Protein AF-0000000087431558 (afdb_homodimer)

Radius of gyration: 26.8 Å; Cα contacts (8 Å, |Δi|>4): 1174; chains: 2; bounding box: 53×86×67 Å

Sequence (614 aa):
MQLPPPVGFGTYMIDDPNAIKEAVRIGYRHFDCAYRYENEGLIGKAFVEIFNDPSFGVKREDVWITSKLWPTFFESERAEHQIKKTLELLQLDYVDLFLVHWPMSIAYKEETDWHPKDADGKTPLGNVPLQTVWRKMESFVDRKLTRFIGVSNMNVAQLLDLLSYARIKPLDNQFEVQPYFPNATLVKFCIDRGIHVTAFRPIGGPDHRREALNIFDDPVIQQISKESGLEPGQVVLAWHWTKWGSTGMYSLIPKSKTPSRQKANLESVTLRLEKKHFEMMEELGKRHQRLCFDAFTDVPLLACLDLMQLPPPVGFGTYMIDDPNAIKEAVRIGYRHFDCAYRYENEGLIGKAFVEIFNDPSFGVKREDVWITSKLWPTFFESERAEHQIKKTLELLQLDYVDLFLVHWPMSIAYKEETDWHPKDADGKTPLGNVPLQTVWRKMESFVDRKLTRFIGVSNMNVAQLLDLLSYARIKPLDNQFEVQPYFPNATLVKFCIDRGIHVTAFRPIGGPDHRREALNIFDDPVIQQISKESGLEPGQVVLAWHWTKWGSTGMYSLIPKSKTPSRQKANLESVTLRLEKKHFEMMEELGKRHQRLCFDAFTDVPLLACLDL

Structure (mmCIF, N/CA/C/O backbone):
data_AF-0000000087431558-model_v1
#
loop_
_entity.id
_entity.type
_entity.pdbx_description
1 polymer 'Aldose reductase'
#
loop_
_atom_site.group_PDB
_atom_site.id
_atom_site.type_symbol
_atom_site.label_atom_id
_atom_site.label_alt_id
_atom_site.label_comp_id
_atom_site.label_asym_id
_atom_site.label_entity_id
_atom_site.label_seq_id
_atom_site.pdbx_PDB_ins_code
_atom_site.Cartn_x
_atom_site.Cartn_y
_atom_site.Cartn_z
_atom_site.occupancy
_atom_site.B_iso_or_equiv
_atom_site.auth_seq_id
_atom_site.auth_comp_id
_atom_site.auth_asym_id
_atom_site.auth_atom_id
_atom_site.pdbx_PDB_model_num
ATOM 1 N N . MET A 1 1 ? 12.219 -29.609 -4.199 1 79.25 1 MET A N 1
ATOM 2 C CA . MET A 1 1 ? 12.133 -28.312 -4.852 1 79.25 1 MET A CA 1
ATOM 3 C C . MET A 1 1 ? 12.016 -27.188 -3.824 1 79.25 1 MET A C 1
ATOM 5 O O . MET A 1 1 ? 11.281 -27.312 -2.842 1 79.25 1 MET A O 1
ATOM 9 N N . GLN A 1 2 ? 12.836 -26.156 -4.051 1 91 2 GLN A N 1
ATOM 10 C CA . GLN A 1 2 ? 12.852 -25.078 -3.068 1 91 2 GLN A CA 1
ATOM 11 C C . GLN A 1 2 ? 12.109 -23.859 -3.586 1 91 2 GLN A C 1
ATOM 13 O O . GLN A 1 2 ? 11.789 -22.938 -2.818 1 91 2 GLN A O 1
ATOM 18 N N . LEU A 1 3 ? 11.789 -23.828 -4.898 1 96.62 3 LEU A N 1
ATOM 19 C CA . LEU A 1 3 ? 11.039 -22.766 -5.547 1 96.62 3 LEU A CA 1
ATOM 20 C C . LEU A 1 3 ? 10.039 -23.328 -6.551 1 96.62 3 LEU A C 1
ATOM 22 O O . LEU A 1 3 ? 10.227 -24.438 -7.062 1 96.62 3 LEU A O 1
ATOM 26 N N . PRO A 1 4 ? 8.992 -22.625 -6.82 1 98.12 4 PRO A N 1
ATOM 27 C CA . PRO A 1 4 ? 8.086 -23.109 -7.859 1 98.12 4 PRO A CA 1
ATOM 28 C C . PRO A 1 4 ? 8.727 -23.141 -9.242 1 98.12 4 PRO A C 1
ATOM 30 O O . PRO A 1 4 ? 9.484 -22.234 -9.594 1 98.12 4 PRO A O 1
ATOM 33 N N . PRO A 1 5 ? 8.422 -24.203 -9.992 1 98.12 5 PRO A N 1
ATOM 34 C CA . PRO A 1 5 ? 8.867 -24.188 -11.391 1 98.12 5 PRO A CA 1
ATOM 35 C C . PRO A 1 5 ? 8.398 -22.938 -12.148 1 98.12 5 PRO A C 1
ATOM 37 O O . PRO A 1 5 ? 7.367 -22.359 -11.797 1 98.12 5 PRO A O 1
ATOM 40 N N . PRO A 1 6 ? 9.094 -22.531 -13.141 1 98.06 6 PRO A N 1
ATOM 41 C CA . PRO A 1 6 ? 8.883 -21.234 -13.789 1 98.06 6 PRO A CA 1
ATOM 42 C C . PRO A 1 6 ? 7.523 -21.141 -14.477 1 98.06 6 PRO A C 1
ATOM 44 O O . PRO A 1 6 ? 6.957 -20.047 -14.57 1 98.06 6 PRO A O 1
ATOM 47 N N . VAL A 1 7 ? 7.066 -22.25 -15.031 1 98.38 7 VAL A N 1
ATOM 48 C CA . VAL A 1 7 ? 5.754 -22.234 -15.672 1 98.38 7 VAL A CA 1
ATOM 49 C C . VAL A 1 7 ? 4.805 -23.156 -14.906 1 98.38 7 VAL A C 1
ATOM 51 O O . VAL A 1 7 ? 5.066 -24.359 -14.766 1 98.38 7 VAL A O 1
ATOM 54 N N . GLY A 1 8 ? 3.811 -22.547 -14.375 1 98.38 8 GLY A N 1
ATOM 55 C CA . GLY A 1 8 ? 2.787 -23.312 -13.672 1 98.38 8 GLY A CA 1
ATOM 56 C C . GLY A 1 8 ? 1.478 -23.391 -14.438 1 98.38 8 GLY A C 1
ATOM 57 O O . GLY A 1 8 ? 1.264 -22.641 -15.398 1 98.38 8 GLY A O 1
ATOM 58 N N . PHE A 1 9 ? 0.671 -24.344 -14.039 1 98 9 PHE A N 1
ATOM 59 C CA . PHE A 1 9 ? -0.671 -24.531 -14.57 1 98 9 PHE A CA 1
ATOM 60 C C . PHE A 1 9 ? -1.708 -23.859 -13.688 1 98 9 PHE A C 1
ATOM 62 O O . PHE A 1 9 ? -2.01 -24.344 -12.594 1 98 9 PHE A O 1
ATOM 69 N N . GLY A 1 10 ? -2.258 -22.672 -14.133 1 97.12 10 GLY A N 1
ATOM 70 C CA . GLY A 1 10 ? -3.385 -22.078 -13.438 1 97.12 10 GLY A CA 1
ATOM 71 C C . GLY A 1 10 ? -4.652 -22.906 -13.531 1 97.12 10 GLY A C 1
ATOM 72 O O . GLY A 1 10 ? -5.047 -23.328 -14.617 1 97.12 10 GLY A O 1
ATOM 73 N N . THR A 1 11 ? -5.289 -23.094 -12.422 1 97.5 11 THR A N 1
ATOM 74 C CA . THR A 1 11 ? -6.395 -24.047 -12.445 1 97.5 11 THR A CA 1
ATOM 75 C C . THR A 1 11 ? -7.734 -23.328 -12.336 1 97.5 11 THR A C 1
ATOM 77 O O . THR A 1 11 ? -8.789 -23.969 -12.305 1 97.5 11 THR A O 1
ATOM 80 N N . TYR A 1 12 ? -7.75 -22.016 -12.242 1 93.44 12 TYR A N 1
ATOM 81 C CA . TYR A 1 12 ? -8.992 -21.25 -12.133 1 93.44 12 TYR A CA 1
ATOM 82 C C . TYR A 1 12 ? -9.977 -21.656 -13.227 1 93.44 12 TYR A C 1
ATOM 84 O O . TYR A 1 12 ? -9.625 -21.672 -14.414 1 93.44 12 TYR A O 1
ATOM 92 N N . MET A 1 13 ? -11.133 -22.141 -12.938 1 91.5 13 MET A N 1
ATOM 93 C CA . MET A 1 13 ? -12.273 -22.469 -13.789 1 91.5 13 MET A CA 1
ATOM 94 C C . MET A 1 13 ? -12.039 -23.766 -14.539 1 91.5 13 MET A C 1
ATOM 96 O O . MET A 1 13 ? -12.758 -24.078 -15.492 1 91.5 13 MET A O 1
ATOM 100 N N . ILE A 1 14 ? -11.023 -24.484 -14.188 1 94.75 14 ILE A N 1
ATOM 101 C CA . ILE A 1 14 ? -10.859 -25.828 -14.758 1 94.75 14 ILE A CA 1
ATOM 102 C C . ILE A 1 14 ? -11.969 -26.75 -14.242 1 94.75 14 ILE A C 1
ATOM 104 O O . ILE A 1 14 ? -12.203 -26.828 -13.031 1 94.75 14 ILE A O 1
ATOM 108 N N . ASP A 1 15 ? -12.617 -27.375 -15.18 1 95.06 15 ASP A N 1
ATOM 109 C CA . ASP A 1 15 ? -13.742 -28.219 -14.797 1 95.06 15 ASP A CA 1
ATOM 110 C C . ASP A 1 15 ? -13.586 -29.625 -15.352 1 95.06 15 ASP A C 1
ATOM 112 O O . ASP A 1 15 ? -14.508 -30.438 -15.25 1 95.06 15 ASP A O 1
ATOM 116 N N . ASP A 1 16 ? -12.477 -29.891 -15.945 1 94.56 16 ASP A N 1
ATOM 117 C CA . ASP A 1 16 ? -12.172 -31.203 -16.5 1 94.56 16 ASP A CA 1
ATOM 118 C C . ASP A 1 16 ? -10.875 -31.766 -15.906 1 94.56 16 ASP A C 1
ATOM 120 O O . ASP A 1 16 ? -9.789 -31.25 -16.188 1 94.56 16 ASP A O 1
ATOM 124 N N . PRO A 1 17 ? -10.992 -32.844 -15.148 1 94 17 PRO A N 1
ATOM 125 C CA . PRO A 1 17 ? -9.789 -33.438 -14.531 1 94 17 PRO A CA 1
ATOM 126 C C . PRO A 1 17 ? -8.766 -33.875 -15.562 1 94 17 PRO A C 1
ATOM 128 O O . PRO A 1 17 ? -7.57 -33.969 -15.258 1 94 17 PRO A O 1
ATOM 131 N N . ASN A 1 18 ? -9.242 -34.156 -16.75 1 95 18 ASN A N 1
ATOM 132 C CA . ASN A 1 18 ? -8.328 -34.594 -17.797 1 95 18 ASN A CA 1
ATOM 133 C C . ASN A 1 18 ? -7.32 -33.5 -18.156 1 95 18 ASN A C 1
ATOM 135 O O . ASN A 1 18 ? -6.203 -33.812 -18.578 1 95 18 ASN A O 1
ATOM 139 N N . ALA A 1 19 ? -7.723 -32.312 -17.969 1 95.69 19 ALA A N 1
ATOM 140 C CA . ALA A 1 19 ? -6.801 -31.203 -18.234 1 95.69 19 ALA A CA 1
ATOM 141 C C . ALA A 1 19 ? -5.578 -31.281 -17.328 1 95.69 19 ALA A C 1
ATOM 143 O O . ALA A 1 19 ? -4.461 -30.969 -17.75 1 95.69 19 ALA A O 1
ATOM 144 N N . ILE A 1 20 ? -5.809 -31.734 -16.094 1 96.94 20 ILE A N 1
ATOM 145 C CA . ILE A 1 20 ? -4.727 -31.891 -15.133 1 96.94 20 ILE A CA 1
ATOM 146 C C . ILE A 1 20 ? -3.834 -33.062 -15.539 1 96.94 20 ILE A C 1
ATOM 148 O O . ILE A 1 20 ? -2.605 -32.938 -15.547 1 96.94 20 ILE A O 1
ATOM 152 N N . LYS A 1 21 ? -4.438 -34.125 -15.922 1 97 21 LYS A N 1
ATOM 153 C CA . LYS A 1 21 ? -3.703 -35.312 -16.328 1 97 21 LYS A CA 1
ATOM 154 C C . LYS A 1 21 ? -2.846 -35.031 -17.562 1 97 21 LYS A C 1
ATOM 156 O O . LYS A 1 21 ? -1.674 -35.406 -17.609 1 97 21 LYS A O 1
ATOM 161 N N . GLU A 1 22 ? -3.469 -34.406 -18.484 1 96.88 22 GLU A N 1
ATOM 162 C CA . GLU A 1 22 ? -2.75 -34.062 -19.703 1 96.88 22 GLU A CA 1
ATOM 163 C C . GLU A 1 22 ? -1.568 -33.125 -19.406 1 96.88 22 GLU A C 1
ATOM 165 O O . GLU A 1 22 ? -0.487 -33.281 -19.969 1 96.88 22 GLU A O 1
ATOM 170 N N . ALA A 1 23 ? -1.77 -32.156 -18.547 1 97.75 23 ALA A N 1
ATOM 171 C CA . ALA A 1 23 ? -0.698 -31.25 -18.172 1 97.75 23 ALA A CA 1
ATOM 172 C C . ALA A 1 23 ? 0.488 -32 -17.578 1 97.75 23 ALA A C 1
ATOM 174 O O . ALA A 1 23 ? 1.639 -31.75 -17.938 1 97.75 23 ALA A O 1
ATOM 175 N N . VAL A 1 24 ? 0.233 -32.969 -16.734 1 97.81 24 VAL A N 1
ATOM 176 C CA . VAL A 1 24 ? 1.294 -33.75 -16.109 1 97.81 24 VAL A CA 1
ATOM 177 C C . VAL A 1 24 ? 2.033 -34.562 -17.172 1 97.81 24 VAL A C 1
ATOM 179 O O . VAL A 1 24 ? 3.266 -34.625 -17.172 1 97.81 24 VAL A O 1
ATOM 182 N N . ARG A 1 25 ? 1.315 -35.125 -18.109 1 97.5 25 ARG A N 1
ATOM 183 C CA . ARG A 1 25 ? 1.922 -35.906 -19.172 1 97.5 25 ARG A CA 1
ATOM 184 C C . ARG A 1 25 ? 2.818 -35.031 -20.047 1 97.5 25 ARG A C 1
ATOM 186 O O . ARG A 1 25 ? 3.871 -35.469 -20.516 1 97.5 25 ARG A O 1
ATOM 193 N N . ILE A 1 26 ? 2.363 -33.875 -20.281 1 97.31 26 ILE A N 1
ATOM 194 C CA . ILE A 1 26 ? 3.096 -32.938 -21.109 1 97.31 26 ILE A CA 1
ATOM 195 C C . ILE A 1 26 ? 4.383 -32.5 -20.406 1 97.31 26 ILE A C 1
ATOM 197 O O . ILE A 1 26 ? 5.379 -32.188 -21.062 1 97.31 26 ILE A O 1
ATOM 201 N N . GLY A 1 27 ? 4.328 -32.469 -19.031 1 97.75 27 GLY A N 1
ATOM 202 C CA . GLY A 1 27 ? 5.566 -32.156 -18.328 1 97.75 27 GLY A CA 1
ATOM 203 C C . GLY A 1 27 ? 5.395 -31.141 -17.203 1 97.75 27 GLY A C 1
ATOM 204 O O . GLY A 1 27 ? 6.352 -30.828 -16.5 1 97.75 27 GLY A O 1
ATOM 205 N N . TYR A 1 28 ? 4.176 -30.641 -17.016 1 98.12 28 TYR A N 1
ATOM 206 C CA . TYR A 1 28 ? 3.936 -29.703 -15.922 1 98.12 28 TYR A CA 1
ATOM 207 C C . TYR A 1 28 ? 4.27 -30.328 -14.57 1 98.12 28 TYR A C 1
ATOM 209 O O . TYR A 1 28 ? 3.979 -31.5 -14.344 1 98.12 28 TYR A O 1
ATOM 217 N N . ARG A 1 29 ? 4.82 -29.531 -13.703 1 98.25 29 ARG A N 1
ATOM 218 C CA . ARG A 1 29 ? 5.121 -29.969 -12.344 1 98.25 29 ARG A CA 1
ATOM 219 C C . ARG A 1 29 ? 4.746 -28.891 -11.336 1 98.25 29 ARG A C 1
ATOM 221 O O . ARG A 1 29 ? 5.121 -28.969 -10.164 1 98.25 29 ARG A O 1
ATOM 228 N N . HIS A 1 30 ? 4.152 -27.828 -11.703 1 98.56 30 HIS A N 1
ATOM 229 C CA . HIS A 1 30 ? 3.695 -26.703 -10.891 1 98.56 30 HIS A CA 1
ATOM 230 C C . HIS A 1 30 ? 2.211 -26.422 -11.117 1 98.56 30 HIS A C 1
ATOM 232 O O . HIS A 1 30 ? 1.804 -26.078 -12.227 1 98.56 30 HIS A O 1
ATOM 238 N N . PHE A 1 31 ? 1.391 -26.625 -10.078 1 98.69 31 PHE A N 1
ATOM 239 C CA . PHE A 1 31 ? -0.049 -26.406 -10.156 1 98.69 31 PHE A CA 1
ATOM 240 C C . PHE A 1 31 ? -0.501 -25.359 -9.148 1 98.69 31 PHE A C 1
ATOM 242 O O . PHE A 1 31 ? -0.222 -25.484 -7.953 1 98.69 31 PHE A O 1
ATOM 249 N N . ASP A 1 32 ? -1.185 -24.359 -9.656 1 98.75 32 ASP A N 1
ATOM 250 C CA . ASP A 1 32 ? -1.695 -23.281 -8.82 1 98.75 32 ASP A CA 1
ATOM 251 C C . ASP A 1 32 ? -3.195 -23.422 -8.578 1 98.75 32 ASP A C 1
ATOM 253 O O . ASP A 1 32 ? -3.998 -23.25 -9.492 1 98.75 32 ASP A O 1
ATOM 257 N N . CYS A 1 33 ? -3.518 -23.75 -7.367 1 98.69 33 CYS A N 1
ATOM 258 C CA . CYS A 1 33 ? -4.902 -23.953 -6.949 1 98.69 33 CYS A CA 1
ATOM 259 C C . CYS A 1 33 ? -5.324 -22.891 -5.945 1 98.69 33 CYS A C 1
ATOM 261 O O . CYS A 1 33 ? -4.562 -21.953 -5.66 1 98.69 33 CYS A O 1
ATOM 263 N N . ALA A 1 34 ? -6.609 -22.906 -5.566 1 98.25 34 ALA A N 1
ATOM 264 C CA . ALA A 1 34 ? -7.164 -22.078 -4.5 1 98.25 34 ALA A CA 1
ATOM 265 C C . ALA A 1 34 ? -8.508 -22.625 -4.02 1 98.25 34 ALA A C 1
ATOM 267 O O . ALA A 1 34 ? -9.297 -23.141 -4.82 1 98.25 34 ALA A O 1
ATOM 268 N N . TYR A 1 35 ? -8.695 -22.469 -2.752 1 97.81 35 TYR A N 1
ATOM 269 C CA . TYR A 1 35 ? -9.977 -22.891 -2.195 1 97.81 35 TYR A CA 1
ATOM 270 C C . TYR A 1 35 ? -11.125 -22.172 -2.889 1 97.81 35 TYR A C 1
ATOM 272 O O . TYR A 1 35 ? -12.133 -22.797 -3.238 1 97.81 35 TYR A O 1
ATOM 280 N N . ARG A 1 36 ? -10.969 -20.953 -3.176 1 96.12 36 ARG A N 1
ATOM 281 C CA . ARG A 1 36 ? -11.969 -20.094 -3.793 1 96.12 36 ARG A CA 1
ATOM 282 C C . ARG A 1 36 ? -12.352 -20.609 -5.18 1 96.12 36 ARG A C 1
ATOM 284 O O . ARG A 1 36 ? -13.453 -20.344 -5.664 1 96.12 36 ARG A O 1
ATOM 291 N N . TYR A 1 37 ? -11.445 -21.312 -5.82 1 95.75 37 TYR A N 1
ATOM 292 C CA . TYR A 1 37 ? -11.695 -21.75 -7.188 1 95.75 37 TYR A CA 1
ATOM 293 C C . TYR A 1 37 ? -12.773 -22.828 -7.227 1 95.75 37 TYR A C 1
ATOM 295 O O . TYR A 1 37 ? -13.344 -23.109 -8.289 1 95.75 37 TYR A O 1
ATOM 303 N N . GLU A 1 38 ? -13 -23.484 -6.102 1 96.88 38 GLU A N 1
ATOM 304 C CA . GLU A 1 38 ? -14.07 -24.469 -5.898 1 96.88 38 GLU A CA 1
ATOM 305 C C . GLU A 1 38 ? -13.859 -25.703 -6.766 1 96.88 38 GLU A C 1
ATOM 307 O O . GLU A 1 38 ? -14.82 -26.375 -7.145 1 96.88 38 GLU A O 1
ATOM 312 N N . ASN A 1 39 ? -12.617 -25.938 -7.168 1 97.94 39 ASN A N 1
ATOM 313 C CA . ASN A 1 39 ? -12.375 -27.125 -7.98 1 97.94 39 ASN A CA 1
ATOM 314 C C . ASN A 1 39 ? -11.25 -27.984 -7.398 1 97.94 39 ASN A C 1
ATOM 316 O O . ASN A 1 39 ? -10.703 -28.859 -8.086 1 97.94 39 ASN A O 1
ATOM 320 N N . GLU A 1 40 ? -10.898 -27.75 -6.156 1 98.44 40 GLU A N 1
ATOM 321 C CA . GLU A 1 40 ? -9.836 -28.531 -5.527 1 98.44 40 GLU A CA 1
ATOM 322 C C . GLU A 1 40 ? -10.227 -30 -5.402 1 98.44 40 GLU A C 1
ATOM 324 O O . GLU A 1 40 ? -9.375 -30.891 -5.492 1 98.44 40 GLU A O 1
ATOM 329 N N . GLY A 1 41 ? -11.516 -30.25 -5.227 1 98.44 41 GLY A N 1
ATOM 330 C CA . GLY A 1 41 ? -11.977 -31.625 -5.195 1 98.44 41 GLY A CA 1
ATOM 331 C C . GLY A 1 41 ? -11.719 -32.375 -6.492 1 98.44 41 GLY A C 1
ATOM 332 O O . GLY A 1 41 ? -11.219 -33.5 -6.48 1 98.44 41 GLY A O 1
ATOM 333 N N . LEU A 1 42 ? -12.086 -31.719 -7.539 1 98.06 42 LEU A N 1
ATOM 334 C CA . LEU A 1 42 ? -11.859 -32.281 -8.867 1 98.06 42 LEU A CA 1
ATOM 335 C C . LEU A 1 42 ? -10.375 -32.531 -9.117 1 98.06 42 LEU A C 1
ATOM 337 O O . LEU A 1 42 ? -9.984 -33.562 -9.633 1 98.06 42 LEU A O 1
ATOM 341 N N . ILE A 1 43 ? -9.57 -31.656 -8.727 1 98.31 43 ILE A N 1
ATOM 342 C CA . ILE A 1 43 ? -8.117 -31.719 -8.906 1 98.31 43 ILE A CA 1
ATOM 343 C C . ILE A 1 43 ? -7.551 -32.844 -8.039 1 98.31 43 ILE A C 1
ATOM 345 O O . ILE A 1 43 ? -6.668 -33.594 -8.469 1 98.31 43 ILE A O 1
ATOM 349 N N . GLY A 1 44 ? -8.055 -32.906 -6.805 1 98.56 44 GLY A N 1
ATOM 350 C CA . GLY A 1 44 ? -7.625 -33.969 -5.906 1 98.56 44 GLY A CA 1
ATOM 351 C C . GLY A 1 44 ? -7.832 -35.375 -6.473 1 98.56 44 GLY A C 1
ATOM 352 O O . GLY A 1 44 ? -6.961 -36.219 -6.355 1 98.56 44 GLY A O 1
ATOM 353 N N . LYS A 1 45 ? -8.914 -35.562 -7.109 1 97.81 45 LYS A N 1
ATOM 354 C CA . LYS A 1 45 ? -9.195 -36.844 -7.738 1 97.81 45 LYS A CA 1
ATOM 355 C C . LYS A 1 45 ? -8.18 -37.156 -8.844 1 97.81 45 LYS A C 1
ATOM 357 O O . LYS A 1 45 ? -7.719 -38.281 -8.969 1 97.81 45 LYS A O 1
ATOM 362 N N . ALA A 1 46 ? -7.922 -36.125 -9.602 1 98.12 46 ALA A N 1
ATOM 363 C CA . ALA A 1 46 ? -6.914 -36.312 -10.648 1 98.12 46 ALA A CA 1
ATOM 364 C C . ALA A 1 46 ? -5.551 -36.625 -10.047 1 98.12 46 ALA A C 1
ATOM 366 O O . ALA A 1 46 ? -4.84 -37.5 -10.555 1 98.12 46 ALA A O 1
ATOM 367 N N . PHE A 1 47 ? -5.184 -36 -8.945 1 98.31 47 PHE A N 1
ATOM 368 C CA . PHE A 1 47 ? -3.893 -36.219 -8.297 1 98.31 47 PHE A CA 1
ATOM 369 C C . PHE A 1 47 ? -3.768 -37.656 -7.785 1 98.31 47 PHE A C 1
ATOM 371 O O . PHE A 1 47 ? -2.719 -38.281 -7.941 1 98.31 47 PHE A O 1
ATOM 378 N N . VAL A 1 48 ? -4.809 -38.156 -7.238 1 97.94 48 VAL A N 1
ATOM 379 C CA . VAL A 1 48 ? -4.801 -39.531 -6.742 1 97.94 48 VAL A CA 1
ATOM 380 C C . VAL A 1 48 ? -4.469 -40.5 -7.887 1 97.94 48 VAL A C 1
ATOM 382 O O . VAL A 1 48 ? -3.627 -41.375 -7.734 1 97.94 48 VAL A O 1
ATOM 385 N N . GLU A 1 49 ? -5.125 -40.281 -8.969 1 98 49 GLU A N 1
ATOM 386 C CA . GLU A 1 49 ? -4.871 -41.125 -10.133 1 98 49 GLU A CA 1
ATOM 387 C C . GLU A 1 49 ? -3.436 -40.969 -10.625 1 98 49 GLU A C 1
ATOM 389 O O . GLU A 1 49 ? -2.752 -41.938 -10.883 1 98 49 GLU A O 1
ATOM 394 N N . ILE A 1 50 ? -3.021 -39.812 -10.719 1 98.06 50 ILE A N 1
ATOM 395 C CA . ILE A 1 50 ? -1.71 -39.5 -11.266 1 98.06 50 ILE A CA 1
ATOM 396 C C . ILE A 1 50 ? -0.618 -40.094 -10.383 1 98.06 50 ILE A C 1
ATOM 398 O O . ILE A 1 50 ? 0.302 -40.75 -10.883 1 98.06 50 ILE A O 1
ATOM 402 N N . PHE A 1 51 ? -0.716 -40 -9.07 1 97.94 51 PHE A N 1
ATOM 403 C CA . PHE A 1 51 ? 0.355 -40.406 -8.164 1 97.94 51 PHE A CA 1
ATOM 404 C C . PHE A 1 51 ? 0.361 -41.906 -7.949 1 97.94 51 PHE A C 1
ATOM 406 O O . PHE A 1 51 ? 1.375 -42.469 -7.547 1 97.94 51 PHE A O 1
ATOM 413 N N . ASN A 1 52 ? -0.746 -42.5 -8.273 1 97.25 52 ASN A N 1
ATOM 414 C CA . ASN A 1 52 ? -0.84 -43.938 -8.07 1 97.25 52 ASN A CA 1
ATOM 415 C C . ASN A 1 52 ? -0.671 -44.719 -9.375 1 97.25 52 ASN A C 1
ATOM 417 O O . ASN A 1 52 ? -0.683 -45.938 -9.383 1 97.25 52 ASN A O 1
ATOM 421 N N . ASP A 1 53 ? -0.597 -44.062 -10.461 1 97.44 53 ASP A N 1
ATOM 422 C CA . ASP A 1 53 ? -0.378 -44.656 -11.773 1 97.44 53 ASP A CA 1
ATOM 423 C C . ASP A 1 53 ? 1.05 -44.438 -12.258 1 97.44 53 ASP A C 1
ATOM 425 O O . ASP A 1 53 ? 1.395 -43.312 -12.672 1 97.44 53 ASP A O 1
ATOM 429 N N . PRO A 1 54 ? 1.814 -45.438 -12.266 1 96.56 54 PRO A N 1
ATOM 430 C CA . PRO A 1 54 ? 3.225 -45.312 -12.633 1 96.56 54 PRO A CA 1
ATOM 431 C C . PRO A 1 54 ? 3.416 -44.781 -14.062 1 96.56 54 PRO A C 1
ATOM 433 O O . PRO A 1 54 ? 4.492 -44.281 -14.398 1 96.56 54 PRO A O 1
ATOM 436 N N . SER A 1 55 ? 2.416 -44.906 -14.828 1 97.12 55 SER A N 1
ATOM 437 C CA . SER A 1 55 ? 2.537 -44.469 -16.219 1 97.12 55 SER A CA 1
ATOM 438 C C . SER A 1 55 ? 2.738 -42.938 -16.297 1 97.12 55 SER A C 1
ATOM 440 O O . SER A 1 55 ? 3.23 -42.438 -17.297 1 97.12 55 SER A O 1
ATOM 442 N N . PHE A 1 56 ? 2.396 -42.219 -15.281 1 96.88 56 PHE A N 1
ATOM 443 C CA . PHE A 1 56 ? 2.604 -40.781 -15.25 1 96.88 56 PHE A CA 1
ATOM 444 C C . PHE A 1 56 ? 4.047 -40.438 -14.891 1 96.88 56 PHE A C 1
ATOM 446 O O . PHE A 1 56 ? 4.531 -39.344 -15.188 1 96.88 56 PHE A O 1
ATOM 453 N N . GLY A 1 57 ? 4.672 -41.344 -14.195 1 96.19 57 GLY A N 1
ATOM 454 C CA . GLY A 1 57 ? 6.074 -41.156 -13.859 1 96.19 57 GLY A CA 1
ATOM 455 C C . GLY A 1 57 ? 6.305 -40.062 -12.852 1 96.19 57 GLY A C 1
ATOM 456 O O . GLY A 1 57 ? 7.344 -39.375 -12.883 1 96.19 57 GLY A O 1
ATOM 457 N N . VAL A 1 58 ? 5.297 -39.688 -12.078 1 96.44 58 VAL A N 1
ATOM 458 C CA . VAL A 1 58 ? 5.422 -38.594 -11.125 1 96.44 58 VAL A CA 1
ATOM 459 C C . VAL A 1 58 ? 4.883 -39.031 -9.758 1 96.44 58 VAL A C 1
ATOM 461 O O . VAL A 1 58 ? 3.875 -39.75 -9.68 1 96.44 58 VAL A O 1
ATOM 464 N N . LYS A 1 59 ? 5.555 -38.656 -8.703 1 96.94 59 LYS A N 1
ATOM 465 C CA . LYS A 1 59 ? 5.113 -38.812 -7.32 1 96.94 59 LYS A CA 1
ATOM 466 C C . LYS A 1 59 ? 4.719 -37.438 -6.727 1 96.94 59 LYS A C 1
ATOM 468 O O . LYS A 1 59 ? 4.965 -36.406 -7.336 1 96.94 59 LYS A O 1
ATOM 473 N N . ARG A 1 60 ? 4.141 -37.5 -5.531 1 97.75 60 ARG A N 1
ATOM 474 C CA . ARG A 1 60 ? 3.684 -36.281 -4.875 1 97.75 60 ARG A CA 1
ATOM 475 C C . ARG A 1 60 ? 4.824 -35.281 -4.715 1 97.75 60 ARG A C 1
ATOM 477 O O . ARG A 1 60 ? 4.648 -34.094 -4.949 1 97.75 60 ARG A O 1
ATOM 484 N N . GLU A 1 61 ? 6.016 -35.75 -4.387 1 97.19 61 GLU A N 1
ATOM 485 C CA . GLU A 1 61 ? 7.152 -34.906 -4.086 1 97.19 61 GLU A CA 1
ATOM 486 C C . GLU A 1 61 ? 7.734 -34.281 -5.355 1 97.19 61 GLU A C 1
ATOM 488 O O . GLU A 1 61 ? 8.547 -33.375 -5.289 1 97.19 61 GLU A O 1
ATOM 493 N N . ASP A 1 62 ? 7.281 -34.781 -6.496 1 97.44 62 ASP A N 1
ATOM 494 C CA . ASP A 1 62 ? 7.781 -34.281 -7.777 1 97.44 62 ASP A CA 1
ATOM 495 C C . ASP A 1 62 ? 6.969 -33.094 -8.266 1 97.44 62 ASP A C 1
ATOM 497 O O . ASP A 1 62 ? 7.324 -32.438 -9.258 1 97.44 62 ASP A O 1
ATOM 501 N N . VAL A 1 63 ? 5.871 -32.75 -7.559 1 98.19 63 VAL A N 1
ATOM 502 C CA . VAL A 1 63 ? 4.949 -31.734 -8.023 1 98.19 63 VAL A CA 1
ATOM 503 C C . VAL A 1 63 ? 4.848 -30.625 -6.98 1 98.19 63 VAL A C 1
ATOM 505 O O . VAL A 1 63 ? 4.785 -30.891 -5.781 1 98.19 63 VAL A O 1
ATOM 508 N N . TRP A 1 64 ? 4.965 -29.406 -7.508 1 98.75 64 TRP A N 1
ATOM 509 C CA . TRP A 1 64 ? 4.73 -28.219 -6.688 1 98.75 64 TRP A CA 1
ATOM 510 C C . TRP A 1 64 ? 3.26 -27.812 -6.711 1 98.75 64 TRP A C 1
ATOM 512 O O . TRP A 1 64 ? 2.709 -27.516 -7.773 1 98.75 64 TRP A O 1
ATOM 522 N N . ILE A 1 65 ? 2.643 -27.812 -5.547 1 98.88 65 ILE A N 1
ATOM 523 C CA . ILE A 1 65 ? 1.22 -27.5 -5.477 1 98.88 65 ILE A CA 1
ATOM 524 C C . ILE A 1 65 ? 1.001 -26.281 -4.57 1 98.88 65 ILE A C 1
ATOM 526 O O . ILE A 1 65 ? 1.437 -26.281 -3.416 1 98.88 65 ILE A O 1
ATOM 530 N N . THR A 1 66 ? 0.375 -25.234 -5.133 1 98.88 66 THR A N 1
ATOM 531 C CA . THR A 1 66 ? 0.035 -24 -4.414 1 98.88 66 THR A CA 1
ATOM 532 C C . THR A 1 66 ? -1.466 -23.938 -4.148 1 98.88 66 THR A C 1
ATOM 534 O O . THR A 1 66 ? -2.273 -24.25 -5.023 1 98.88 66 THR A O 1
ATOM 537 N N . SER A 1 67 ? -1.828 -23.594 -2.943 1 98.88 67 SER A N 1
ATOM 538 C CA . SER A 1 67 ? -3.199 -23.188 -2.658 1 98.88 67 SER A CA 1
ATOM 539 C C . SER A 1 67 ? -3.227 -21.906 -1.817 1 98.88 67 SER A C 1
ATOM 541 O O . SER A 1 67 ? -2.193 -21.266 -1.616 1 98.88 67 SER A O 1
ATOM 543 N N . LYS A 1 68 ? -4.477 -21.422 -1.443 1 98.75 68 LYS A N 1
ATOM 544 C CA . LYS A 1 68 ? -4.547 -20.062 -0.888 1 98.75 68 LYS A CA 1
ATOM 545 C C . LYS A 1 68 ? -5.648 -19.969 0.164 1 98.75 68 LYS A C 1
ATOM 547 O O . LYS A 1 68 ? -6.695 -20.609 0.039 1 98.75 68 LYS A O 1
ATOM 552 N N . LEU A 1 69 ? -5.355 -19.172 1.089 1 98.75 69 LEU A N 1
ATOM 553 C CA . LEU A 1 69 ? -6.312 -18.797 2.127 1 98.75 69 LEU A CA 1
ATOM 554 C C . LEU A 1 69 ? -7.137 -17.594 1.7 1 98.75 69 LEU A C 1
ATOM 556 O O . LEU A 1 69 ? -6.594 -16.5 1.504 1 98.75 69 LEU A O 1
ATOM 560 N N . TRP A 1 70 ? -8.438 -17.766 1.587 1 97.75 70 TRP A N 1
ATOM 561 C CA . TRP A 1 70 ? -9.336 -16.703 1.176 1 97.75 70 TRP A CA 1
ATOM 562 C C . TRP A 1 70 ? -9.547 -15.703 2.312 1 97.75 70 TRP A C 1
ATOM 564 O O . TRP A 1 70 ? -9.562 -16.078 3.484 1 97.75 70 TRP A O 1
ATOM 574 N N . PRO A 1 71 ? -9.797 -14.43 1.999 1 96.06 71 PRO A N 1
ATOM 575 C CA . PRO A 1 71 ? -9.703 -13.383 3.023 1 96.06 71 PRO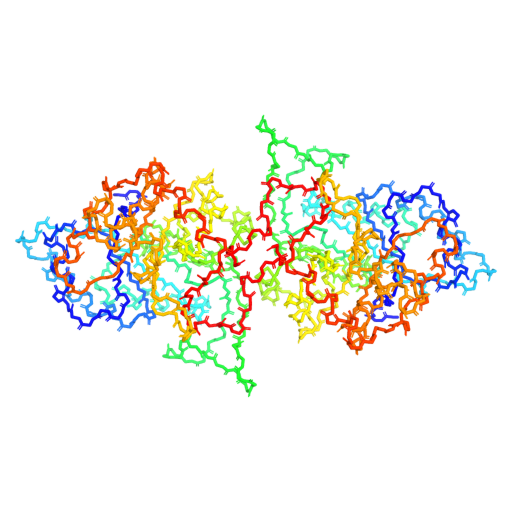 A CA 1
ATOM 576 C C . PRO A 1 71 ? -10.875 -13.414 4 1 96.06 71 PRO A C 1
ATOM 578 O O . PRO A 1 71 ? -10.82 -12.773 5.055 1 96.06 71 PRO A O 1
ATOM 581 N N . THR A 1 72 ? -11.938 -14.07 3.701 1 96.44 72 THR A N 1
ATOM 582 C CA . THR A 1 72 ? -13.039 -14.195 4.648 1 96.44 72 THR A CA 1
ATOM 583 C C . THR A 1 72 ? -12.719 -15.25 5.711 1 96.44 72 THR A C 1
ATOM 585 O O . THR A 1 72 ? -13.43 -15.352 6.715 1 96.44 72 THR A O 1
ATOM 588 N N . PHE A 1 73 ? -11.625 -15.977 5.59 1 98.31 73 PHE A N 1
ATOM 589 C CA . PHE A 1 73 ? -11.312 -17.078 6.484 1 98.31 73 PHE A CA 1
ATOM 590 C C . PHE A 1 73 ? -10.133 -16.734 7.387 1 98.31 73 PHE A C 1
ATOM 592 O O . PHE A 1 73 ? -9.477 -17.625 7.922 1 98.31 73 PHE A O 1
ATOM 599 N N . PHE A 1 74 ? -9.867 -15.5 7.641 1 98.12 74 PHE A N 1
ATOM 600 C CA . PHE A 1 74 ? -8.648 -15.078 8.32 1 98.12 74 PHE A CA 1
ATOM 601 C C . PHE A 1 74 ? -8.711 -15.406 9.805 1 98.12 74 PHE A C 1
ATOM 603 O O . PHE A 1 74 ? -7.68 -15.547 10.461 1 98.12 74 PHE A O 1
ATOM 610 N N . GLU A 1 75 ? -9.914 -15.469 10.367 1 97.5 75 GLU A N 1
ATOM 611 C CA . GLU A 1 75 ? -10.008 -15.867 11.766 1 97.5 75 GLU A CA 1
ATOM 612 C C . GLU A 1 75 ? -9.352 -17.219 12.008 1 97.5 75 GLU A C 1
ATOM 614 O O . GLU A 1 75 ? -9.477 -18.125 11.18 1 97.5 75 GLU A O 1
ATOM 619 N N . SER A 1 76 ? -8.727 -17.406 13.117 1 97.31 76 SER A N 1
ATOM 620 C CA . SER A 1 76 ? -7.867 -18.547 13.406 1 97.31 76 SER A CA 1
ATOM 621 C C . SER A 1 76 ? -8.586 -19.859 13.125 1 97.31 76 SER A C 1
ATOM 623 O O . SER A 1 76 ? -8.062 -20.719 12.414 1 97.31 76 SER A O 1
ATOM 625 N N . GLU A 1 77 ? -9.742 -20.016 13.641 1 97.31 77 GLU A N 1
ATOM 626 C CA . GLU A 1 77 ? -10.484 -21.266 13.469 1 97.31 77 GLU A CA 1
ATOM 627 C C . GLU A 1 77 ? -10.906 -21.469 12.016 1 97.31 77 GLU A C 1
ATOM 629 O O . GLU A 1 77 ? -10.906 -22.594 11.516 1 97.31 77 GLU A O 1
ATOM 634 N N . ARG A 1 78 ? -11.211 -20.375 11.414 1 98.25 78 ARG A N 1
ATOM 635 C CA . ARG A 1 78 ? -11.648 -20.469 10.023 1 98.25 78 ARG A CA 1
ATOM 636 C C . ARG A 1 78 ? -10.477 -20.781 9.102 1 98.25 78 ARG A C 1
ATOM 638 O O . ARG A 1 78 ? -10.625 -21.516 8.125 1 98.25 78 ARG A O 1
ATOM 645 N N . ALA A 1 79 ? -9.336 -20.172 9.398 1 98.62 79 ALA A N 1
ATOM 646 C CA . ALA A 1 79 ? -8.141 -20.484 8.633 1 98.62 79 ALA A CA 1
ATOM 647 C C . ALA A 1 79 ? -7.77 -21.953 8.758 1 98.62 79 ALA A C 1
ATOM 649 O O . ALA A 1 79 ? -7.418 -22.609 7.773 1 98.62 79 ALA A O 1
ATOM 650 N N . GLU A 1 80 ? -7.934 -22.469 9.969 1 98.38 80 GLU A N 1
ATOM 651 C CA . GLU A 1 80 ? -7.699 -23.891 10.234 1 98.38 80 GLU A CA 1
ATOM 652 C C . GLU A 1 80 ? -8.656 -24.766 9.43 1 98.38 80 GLU A C 1
ATOM 654 O O . GLU A 1 80 ? -8.234 -25.734 8.797 1 98.38 80 GLU A O 1
ATOM 659 N N . HIS A 1 81 ? -9.844 -24.391 9.508 1 98.5 81 HIS A N 1
ATOM 660 C CA . HIS A 1 81 ? -10.867 -25.109 8.758 1 98.5 81 HIS A CA 1
ATOM 661 C C . HIS A 1 81 ? -10.539 -25.141 7.266 1 98.5 81 HIS A C 1
ATOM 663 O O . HIS A 1 81 ? -10.594 -26.203 6.633 1 98.5 81 HIS A O 1
ATOM 669 N N . GLN A 1 82 ? -10.172 -24.031 6.719 1 98.5 82 GLN A N 1
ATOM 670 C CA . GLN A 1 82 ? -9.992 -23.922 5.273 1 98.5 82 GLN A CA 1
ATOM 671 C C . GLN A 1 82 ? -8.797 -24.75 4.805 1 98.5 82 GLN A C 1
ATOM 673 O O . GLN A 1 82 ? -8.875 -25.438 3.785 1 98.5 82 GLN A O 1
ATOM 678 N N . ILE A 1 83 ? -7.656 -24.641 5.539 1 98.81 83 ILE A N 1
ATOM 679 C CA . ILE A 1 83 ? -6.5 -25.375 5.059 1 98.81 83 ILE A CA 1
ATOM 680 C C . ILE A 1 83 ? -6.773 -26.875 5.164 1 98.81 83 ILE A C 1
ATOM 682 O O . ILE A 1 83 ? -6.359 -27.656 4.301 1 98.81 83 ILE A O 1
ATOM 686 N N . LYS A 1 84 ? -7.492 -27.344 6.211 1 98.75 84 LYS A N 1
ATOM 687 C CA . LYS A 1 84 ? -7.859 -28.75 6.336 1 98.75 84 LYS A CA 1
ATOM 688 C C . LYS A 1 84 ? -8.766 -29.188 5.191 1 98.75 84 LYS A C 1
ATOM 690 O O . LYS A 1 84 ? -8.578 -30.266 4.617 1 98.75 84 LYS A O 1
ATOM 695 N N . LYS A 1 85 ? -9.688 -28.344 4.879 1 98.69 85 LYS A N 1
ATOM 696 C CA . LYS A 1 85 ? -10.578 -28.641 3.766 1 98.69 85 LYS A CA 1
ATOM 697 C C . LYS A 1 85 ? -9.82 -28.703 2.445 1 98.69 85 LYS A C 1
ATOM 699 O O . LYS A 1 85 ? -10.07 -29.562 1.61 1 98.69 85 LYS A O 1
ATOM 704 N N . THR A 1 86 ? -8.938 -27.719 2.273 1 98.88 86 THR A N 1
ATOM 705 C CA . THR A 1 86 ? -8.094 -27.703 1.084 1 98.88 86 THR A CA 1
ATOM 706 C C . THR A 1 86 ? -7.328 -29.016 0.939 1 98.88 86 THR A C 1
ATOM 708 O O . THR A 1 86 ? -7.34 -29.641 -0.127 1 98.88 86 THR A O 1
ATOM 711 N N . LEU A 1 87 ? -6.684 -29.453 2.002 1 98.94 87 LEU A N 1
ATOM 712 C CA . LEU A 1 87 ? -5.891 -30.672 1.973 1 98.94 87 LEU A CA 1
ATOM 713 C C . LEU A 1 87 ? -6.785 -31.891 1.754 1 98.94 87 LEU A C 1
ATOM 715 O O . LEU A 1 87 ? -6.422 -32.812 1.009 1 98.94 87 LEU A O 1
ATOM 719 N N . GLU A 1 88 ? -7.941 -31.859 2.398 1 98.88 88 GLU A N 1
ATOM 720 C CA . GLU A 1 88 ? -8.906 -32.938 2.203 1 98.88 88 GLU A CA 1
ATOM 721 C C . GLU A 1 88 ? -9.367 -33.031 0.75 1 98.88 88 GLU A C 1
ATOM 723 O O . GLU A 1 88 ? -9.375 -34.094 0.149 1 98.88 88 GLU A O 1
ATOM 728 N N . LEU A 1 89 ? -9.75 -31.938 0.205 1 98.81 89 LEU A N 1
ATOM 729 C CA . LEU A 1 89 ? -10.25 -31.875 -1.162 1 98.81 89 LEU A CA 1
ATOM 730 C C . LEU A 1 89 ? -9.172 -32.281 -2.162 1 98.81 89 LEU A C 1
ATOM 732 O O . LEU A 1 89 ? -9.43 -33.031 -3.09 1 98.81 89 LEU A O 1
ATOM 736 N N . LEU A 1 90 ? -7.969 -31.781 -1.944 1 98.81 90 LEU A N 1
ATOM 737 C CA . LEU A 1 90 ? -6.863 -32.062 -2.848 1 98.81 90 LEU A CA 1
ATOM 738 C C . LEU A 1 90 ? -6.336 -33.469 -2.627 1 98.81 90 LEU A C 1
ATOM 740 O O . LEU A 1 90 ? -5.574 -34 -3.445 1 98.81 90 LEU A O 1
ATOM 744 N N . GLN A 1 91 ? -6.797 -34.094 -1.522 1 98.62 91 GLN A N 1
ATOM 745 C CA . GLN A 1 91 ? -6.359 -35.438 -1.131 1 98.62 91 GLN A CA 1
ATOM 746 C C . GLN A 1 91 ? -4.844 -35.469 -0.958 1 98.62 91 GLN A C 1
ATOM 748 O O . GLN A 1 91 ? -4.184 -36.375 -1.493 1 98.62 91 GLN A O 1
ATOM 753 N N . LEU A 1 92 ? -4.348 -34.531 -0.209 1 98.75 92 LEU A N 1
ATOM 754 C CA . LEU A 1 92 ? -2.924 -34.375 0.073 1 98.75 92 LEU A CA 1
ATOM 755 C C . LEU A 1 92 ? -2.682 -34.219 1.57 1 98.75 92 LEU A C 1
ATOM 757 O O . LEU A 1 92 ? -3.557 -33.75 2.299 1 98.75 92 LEU A O 1
ATOM 761 N N . ASP A 1 93 ? -1.452 -34.562 1.99 1 98.5 93 ASP A N 1
ATOM 762 C CA . ASP A 1 93 ? -1.035 -34.312 3.369 1 98.5 93 ASP A CA 1
ATOM 763 C C . ASP A 1 93 ? -0.49 -32.906 3.553 1 98.5 93 ASP A C 1
ATOM 765 O O . ASP A 1 93 ? -0.528 -32.344 4.656 1 98.5 93 ASP A O 1
ATOM 769 N N . TYR A 1 94 ? 0.059 -32.344 2.539 1 98.75 94 TYR A N 1
ATOM 770 C CA . TYR A 1 94 ? 0.611 -30.984 2.547 1 98.75 94 TYR A CA 1
ATOM 771 C C . TYR A 1 94 ? 0.521 -30.344 1.165 1 98.75 94 TYR A C 1
ATOM 773 O O . TYR A 1 94 ? 0.353 -31.047 0.164 1 98.75 94 TYR A O 1
ATOM 781 N N . VAL A 1 95 ? 0.608 -29.094 1.125 1 98.88 95 VAL A N 1
ATOM 782 C CA . VAL A 1 95 ? 0.892 -28.359 -0.106 1 98.88 95 VAL A CA 1
ATOM 783 C C . VAL A 1 95 ? 2.303 -27.781 -0.049 1 98.88 95 VAL A C 1
ATOM 785 O O . VAL A 1 95 ? 2.914 -27.734 1.021 1 98.88 95 VAL A O 1
ATOM 788 N N . ASP A 1 96 ? 2.846 -27.422 -1.183 1 98.94 96 ASP A N 1
ATOM 789 C CA . ASP A 1 96 ? 4.191 -26.859 -1.224 1 98.94 96 ASP A CA 1
ATOM 790 C C . ASP A 1 96 ? 4.18 -25.375 -0.824 1 98.94 96 ASP A C 1
ATOM 792 O O . ASP A 1 96 ? 5.117 -24.891 -0.188 1 98.94 96 ASP A O 1
ATOM 796 N N . LEU A 1 97 ? 3.158 -24.719 -1.223 1 98.94 97 LEU A N 1
ATOM 797 C CA . LEU A 1 97 ? 3.027 -23.281 -0.957 1 98.94 97 LEU A CA 1
ATOM 798 C C . LEU A 1 97 ? 1.582 -22.922 -0.626 1 98.94 97 LEU A C 1
ATOM 800 O O . LEU A 1 97 ? 0.663 -23.297 -1.362 1 98.94 97 LEU A O 1
ATOM 804 N N . PHE A 1 98 ? 1.392 -22.297 0.49 1 98.94 98 PHE A N 1
ATOM 805 C CA . PHE A 1 98 ? 0.096 -21.766 0.899 1 98.94 98 PHE A CA 1
ATOM 806 C C . PHE A 1 98 ? 0.142 -20.25 1.013 1 98.94 98 PHE A C 1
ATOM 808 O O . PHE A 1 98 ? 0.967 -19.703 1.745 1 98.94 98 PHE A O 1
ATOM 815 N N . LEU A 1 99 ? -0.741 -19.578 0.229 1 98.94 99 LEU A N 1
ATOM 816 C CA . LEU A 1 99 ? -0.678 -18.125 0.125 1 98.94 99 LEU A CA 1
ATOM 817 C C . LEU A 1 99 ? -1.843 -17.469 0.865 1 98.94 99 LEU A C 1
ATOM 819 O O . LEU A 1 99 ? -2.955 -18 0.869 1 98.94 99 LEU A O 1
ATOM 823 N N . VAL A 1 100 ? -1.563 -16.312 1.45 1 98.69 100 VAL A N 1
ATOM 824 C CA . VAL A 1 100 ? -2.65 -15.383 1.74 1 98.69 100 VAL A CA 1
ATOM 825 C C . VAL A 1 100 ? -3.191 -14.805 0.437 1 98.69 100 VAL A C 1
ATOM 827 O O . VAL A 1 100 ? -2.482 -14.078 -0.27 1 98.69 100 VAL A O 1
ATOM 830 N N . HIS A 1 101 ? -4.449 -15.016 0.119 1 96.94 101 HIS A N 1
ATOM 831 C CA . HIS A 1 101 ? -4.977 -14.773 -1.22 1 96.94 101 HIS A CA 1
ATOM 832 C C . HIS A 1 101 ? -5.148 -13.281 -1.485 1 96.94 101 HIS A C 1
ATOM 834 O O . HIS A 1 101 ? -4.988 -12.828 -2.619 1 96.94 101 HIS A O 1
ATOM 840 N N . TRP A 1 102 ? -5.531 -12.531 -0.484 1 92.94 102 TRP A N 1
ATOM 841 C CA . TRP A 1 102 ? -5.664 -11.078 -0.502 1 92.94 102 TRP A CA 1
ATOM 842 C C . TRP A 1 102 ? -5.086 -10.461 0.767 1 92.94 102 TRP A C 1
ATOM 844 O O . TRP A 1 102 ? -5.176 -11.047 1.848 1 92.94 102 TRP A O 1
ATOM 854 N N . PRO A 1 103 ? -4.547 -9.305 0.631 1 92.88 103 PRO A N 1
ATOM 855 C CA . PRO A 1 103 ? -3.848 -8.727 1.779 1 92.88 103 PRO A CA 1
ATOM 856 C C . PRO A 1 103 ? -4.758 -7.859 2.648 1 92.88 103 PRO A C 1
ATOM 858 O O . PRO A 1 103 ? -4.383 -6.746 3.027 1 92.88 103 PRO A O 1
ATOM 861 N N . MET A 1 104 ? -5.957 -8.328 2.924 1 90.94 104 MET A N 1
ATOM 862 C CA . MET A 1 104 ? -6.918 -7.637 3.777 1 90.94 104 MET A CA 1
ATOM 863 C C . MET A 1 104 ? -7.918 -8.617 4.379 1 90.94 104 MET A C 1
ATOM 865 O O . MET A 1 104 ? -8.281 -9.609 3.742 1 90.94 104 MET A O 1
ATOM 869 N N . SER A 1 105 ? -8.391 -8.266 5.527 1 93.88 105 SER A N 1
ATOM 870 C CA . SER A 1 105 ? -9.391 -9.078 6.199 1 93.88 105 SER A CA 1
ATOM 871 C C . SER A 1 105 ? -10.797 -8.695 5.762 1 93.88 105 SER A C 1
ATOM 873 O O . SER A 1 105 ? -11.156 -7.52 5.762 1 93.88 105 SER A O 1
ATOM 875 N N . ILE A 1 106 ? -11.531 -9.664 5.332 1 93.19 106 ILE A N 1
ATOM 876 C CA . ILE A 1 106 ? -12.93 -9.461 4.953 1 93.19 106 ILE A CA 1
ATOM 877 C C . ILE A 1 106 ? -13.836 -10.227 5.91 1 93.19 106 ILE A C 1
ATOM 879 O O . ILE A 1 106 ? -13.539 -11.359 6.289 1 93.19 106 ILE A O 1
ATOM 883 N N . ALA A 1 107 ? -14.961 -9.617 6.219 1 94.25 107 ALA A N 1
ATOM 884 C CA . ALA A 1 107 ? -15.891 -10.227 7.168 1 94.25 107 ALA A CA 1
ATOM 885 C C . ALA A 1 107 ? -16.469 -11.531 6.617 1 94.25 107 ALA A C 1
ATOM 887 O O . ALA A 1 107 ? -16.797 -11.617 5.434 1 94.25 107 ALA A O 1
ATOM 888 N N . TYR A 1 108 ? -16.547 -12.477 7.535 1 95.62 108 TYR A N 1
ATOM 889 C CA . TYR A 1 108 ? -17.141 -13.766 7.191 1 95.62 108 TYR A CA 1
ATOM 890 C C . TYR A 1 108 ? -18.656 -13.727 7.316 1 95.62 108 TYR A C 1
ATOM 892 O O . TYR A 1 108 ? -19.188 -13.266 8.328 1 95.62 108 TYR A O 1
ATOM 900 N N . LYS A 1 109 ? -19.406 -14.148 6.328 1 92.75 109 LYS A N 1
ATOM 901 C CA . LYS A 1 109 ? -20.859 -14.281 6.402 1 92.75 109 LYS A CA 1
ATOM 902 C C . LYS A 1 109 ? -21.281 -15.75 6.379 1 92.75 109 LYS A C 1
ATOM 904 O O . LYS A 1 109 ? -21.906 -16.234 7.324 1 92.75 109 LYS A O 1
ATOM 909 N N . GLU A 1 110 ? -20.891 -16.438 5.332 1 92.69 110 GLU A N 1
ATOM 910 C CA . GLU A 1 110 ? -21.047 -17.875 5.184 1 92.69 110 GLU A CA 1
ATOM 911 C C . GLU A 1 110 ? -19.922 -18.469 4.316 1 92.69 110 GLU A C 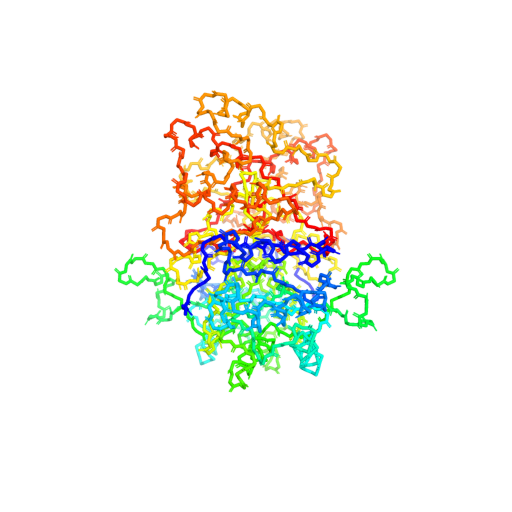1
ATOM 913 O O . GLU A 1 110 ? -19.234 -17.734 3.615 1 92.69 110 GLU A O 1
ATOM 918 N N . GLU A 1 111 ? -19.766 -19.719 4.395 1 89.06 111 GLU A N 1
ATOM 919 C CA . GLU A 1 111 ? -18.609 -20.375 3.793 1 89.06 111 GLU A CA 1
ATOM 920 C C . GLU A 1 111 ? -18.594 -20.188 2.279 1 89.06 111 GLU A C 1
ATOM 922 O O . GLU A 1 111 ? -17.531 -20.016 1.678 1 89.06 111 GLU A O 1
ATOM 927 N N . THR A 1 112 ? -19.781 -20.156 1.652 1 88.94 112 THR A N 1
ATOM 928 C CA . THR A 1 112 ? -19.828 -20.125 0.194 1 88.94 112 THR A CA 1
ATOM 929 C C . THR A 1 112 ? -19.984 -18.688 -0.31 1 88.94 112 THR A C 1
ATOM 931 O O . THR A 1 112 ? -20.094 -18.469 -1.516 1 88.94 112 THR A O 1
ATOM 934 N N . ASP A 1 113 ? -19.984 -17.75 0.655 1 92.75 113 ASP A N 1
ATOM 935 C CA . ASP A 1 113 ? -20.031 -16.344 0.25 1 92.75 113 ASP A CA 1
ATOM 936 C C . ASP A 1 113 ? -18.625 -15.766 0.062 1 92.75 113 ASP A C 1
ATOM 938 O O . ASP A 1 113 ? -18.047 -15.203 0.996 1 92.75 113 ASP A O 1
ATOM 942 N N . TRP A 1 114 ? -18.156 -15.828 -1.073 1 91.75 114 TRP A N 1
ATOM 943 C CA . TRP A 1 114 ? -16.781 -15.469 -1.387 1 91.75 114 TRP A CA 1
ATOM 944 C C . TRP A 1 114 ? -16.625 -13.953 -1.456 1 91.75 114 TRP A C 1
ATOM 946 O O . TRP A 1 114 ? -15.508 -13.438 -1.311 1 91.75 114 TRP A O 1
ATOM 956 N N . HIS A 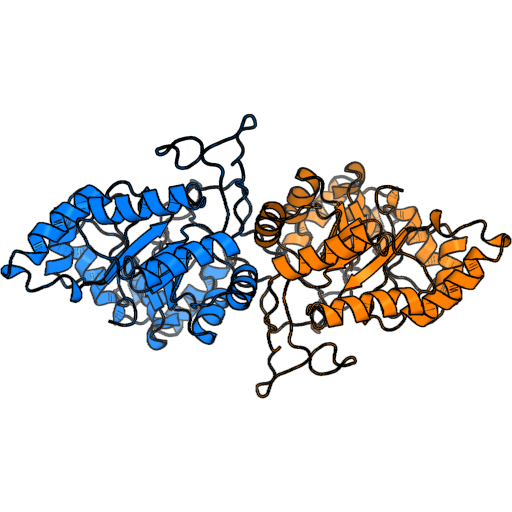1 115 ? -17.734 -13.227 -1.746 1 90.75 115 HIS A N 1
ATOM 957 C CA . HIS A 1 115 ? -17.719 -11.773 -1.884 1 90.75 115 HIS A CA 1
ATOM 958 C C . HIS A 1 115 ? -18.875 -11.133 -1.12 1 90.75 115 HIS A C 1
ATOM 960 O O . HIS A 1 115 ? -19.766 -10.531 -1.724 1 90.75 115 HIS A O 1
ATOM 966 N N . PRO A 1 116 ? -18.75 -11.227 0.173 1 92.88 116 PRO A N 1
ATOM 967 C CA . PRO A 1 116 ? -19.859 -10.672 0.956 1 92.88 116 PRO A CA 1
ATOM 968 C C . PRO A 1 116 ? -20.016 -9.172 0.763 1 92.88 116 PRO A C 1
ATOM 970 O O . PRO A 1 116 ? -19.047 -8.477 0.45 1 92.88 116 PRO A O 1
ATOM 973 N N . LYS A 1 117 ? -21.234 -8.68 0.888 1 90.56 117 LYS A N 1
ATOM 974 C CA . LYS A 1 117 ? -21.578 -7.258 0.837 1 90.56 117 LYS A CA 1
ATOM 975 C C . LYS A 1 117 ? -22.359 -6.84 2.076 1 90.56 117 LYS A C 1
ATOM 977 O O . LYS A 1 117 ? -23.125 -7.633 2.633 1 90.56 117 LYS A O 1
ATOM 982 N N . ASP A 1 118 ? -22.141 -5.629 2.48 1 90.62 118 ASP A N 1
ATOM 983 C CA . ASP A 1 118 ? -22.922 -5.082 3.576 1 90.62 118 ASP A CA 1
ATOM 984 C C . ASP A 1 118 ? -24.219 -4.453 3.059 1 90.62 118 ASP A C 1
ATOM 986 O O . ASP A 1 118 ? -24.578 -4.625 1.89 1 90.62 118 ASP A O 1
ATOM 990 N N . ALA A 1 119 ? -24.984 -3.781 3.99 1 91.94 119 ALA A N 1
ATOM 991 C CA . ALA A 1 119 ? -26.281 -3.219 3.67 1 91.94 119 ALA A CA 1
ATOM 992 C C . ALA A 1 119 ? -26.172 -2.158 2.578 1 91.94 119 ALA A C 1
ATOM 994 O O . ALA A 1 119 ? -27.109 -1.959 1.8 1 91.94 119 ALA A O 1
ATOM 995 N N . ASP A 1 120 ? -25.062 -1.565 2.43 1 89.31 120 ASP A N 1
ATOM 996 C CA . ASP A 1 120 ? -24.844 -0.503 1.453 1 89.31 120 ASP A CA 1
ATOM 997 C C . ASP A 1 120 ? -24.203 -1.052 0.178 1 89.31 120 ASP A C 1
ATOM 999 O O . ASP A 1 120 ? -23.797 -0.286 -0.703 1 89.31 120 ASP A O 1
ATOM 1003 N N . GLY A 1 121 ? -24.078 -2.363 0.114 1 89.19 121 GLY A N 1
ATOM 1004 C CA . GLY A 1 121 ? -23.516 -2.99 -1.066 1 89.19 121 GLY A CA 1
ATOM 1005 C C . GLY A 1 121 ? -22 -2.934 -1.098 1 89.19 121 GLY A C 1
ATOM 1006 O O . GLY A 1 121 ? -21.375 -3.152 -2.145 1 89.19 121 GLY A O 1
ATOM 1007 N N . LYS A 1 122 ? -21.422 -2.65 0.033 1 87.62 122 LYS A N 1
ATOM 1008 C CA . LYS A 1 122 ? -19.969 -2.533 0.124 1 87.62 122 LYS A CA 1
ATOM 1009 C C . LYS A 1 122 ? -19.344 -3.781 0.751 1 87.62 122 LYS A C 1
ATOM 1011 O O . LYS A 1 122 ? -20.031 -4.516 1.476 1 87.62 122 LYS A O 1
ATOM 1016 N N . THR A 1 123 ? -18.047 -4.047 0.366 1 89.31 123 THR A N 1
ATOM 1017 C CA . THR A 1 123 ? -17.328 -5.145 0.986 1 89.31 123 THR A CA 1
ATOM 1018 C C . THR A 1 123 ? -17.125 -4.887 2.477 1 89.31 123 THR A C 1
ATOM 1020 O O . THR A 1 123 ? -16.516 -3.887 2.865 1 89.31 123 THR A O 1
ATOM 1023 N N . PRO A 1 124 ? -17.672 -5.727 3.275 1 91.75 124 PRO A N 1
ATOM 1024 C CA . PRO A 1 124 ? -17.469 -5.535 4.711 1 91.75 124 PRO A CA 1
ATOM 1025 C C . PRO A 1 124 ? -16.078 -5.953 5.168 1 91.75 124 PRO A C 1
ATOM 1027 O O . PRO A 1 124 ? -15.617 -7.055 4.848 1 91.75 124 PRO A O 1
ATOM 1030 N N . LEU A 1 125 ? -15.477 -5.125 5.871 1 90.19 125 LEU A N 1
ATOM 1031 C CA . LEU A 1 125 ? -14.125 -5.414 6.336 1 90.19 125 LEU A CA 1
ATOM 1032 C C . LEU A 1 125 ? -14.156 -6.309 7.57 1 90.19 125 LEU A C 1
ATOM 1034 O O . LEU A 1 125 ? -15.078 -6.227 8.383 1 90.19 125 LEU A O 1
ATOM 1038 N N . GLY A 1 126 ? -13.133 -7.199 7.633 1 92.25 126 GLY A N 1
ATOM 1039 C CA . GLY A 1 126 ? -12.914 -7.977 8.844 1 92.25 126 GLY A CA 1
ATOM 1040 C C . GLY A 1 126 ? -12.023 -7.273 9.852 1 92.25 126 GLY A C 1
ATOM 1041 O O . GLY A 1 126 ? -11.617 -6.129 9.633 1 92.25 126 GLY A O 1
ATOM 1042 N N . ASN A 1 127 ? -11.758 -8 10.977 1 94.19 127 ASN A N 1
ATOM 1043 C CA . ASN A 1 127 ? -11 -7.367 12.047 1 94.19 127 ASN A CA 1
ATOM 1044 C C . ASN A 1 127 ? -9.781 -8.203 12.445 1 94.19 127 ASN A C 1
ATOM 1046 O O . ASN A 1 127 ? -9.336 -8.164 13.594 1 94.19 127 ASN A O 1
ATOM 1050 N N . VAL A 1 128 ? -9.273 -8.953 11.539 1 97.69 128 VAL A N 1
ATOM 1051 C CA . VAL A 1 128 ? -8.086 -9.75 11.82 1 97.69 128 VAL A CA 1
ATOM 1052 C C . VAL A 1 128 ? -6.852 -9.078 11.227 1 97.69 128 VAL A C 1
ATOM 1054 O O . VAL A 1 128 ? -6.723 -8.969 10.008 1 97.69 128 VAL A O 1
ATOM 1057 N N . PRO A 1 129 ? -5.91 -8.68 12.109 1 98.06 129 PRO A N 1
ATOM 1058 C CA . PRO A 1 129 ? -4.676 -8.078 11.594 1 98.06 129 PRO A CA 1
ATOM 1059 C C . PRO A 1 129 ? -3.867 -9.031 10.727 1 98.06 129 PRO A C 1
ATOM 1061 O O . PRO A 1 129 ? -3.805 -10.234 11.016 1 98.06 129 PRO A O 1
ATOM 1064 N N . LEU A 1 130 ? -3.195 -8.492 9.695 1 98 130 LEU A N 1
ATOM 1065 C CA . LEU A 1 130 ? -2.383 -9.312 8.805 1 98 130 LEU A CA 1
ATOM 1066 C C . LEU A 1 130 ? -1.284 -10.031 9.586 1 98 130 LEU A C 1
ATOM 1068 O O . LEU A 1 130 ? -0.909 -11.156 9.242 1 98 130 LEU A O 1
ATOM 1072 N N . GLN A 1 131 ? -0.786 -9.359 10.625 1 98.25 131 GLN A N 1
ATOM 1073 C CA . GLN A 1 131 ? 0.224 -10 11.461 1 98.25 131 GLN A CA 1
ATOM 1074 C C . GLN A 1 131 ? -0.323 -11.273 12.109 1 98.25 131 GLN A C 1
ATOM 1076 O O . GLN A 1 131 ? 0.381 -12.281 12.203 1 98.25 131 GLN A O 1
ATOM 1081 N N . THR A 1 132 ? -1.541 -11.211 12.531 1 98.44 132 THR A N 1
ATOM 1082 C CA . THR A 1 132 ? -2.199 -12.375 13.117 1 98.44 132 THR A CA 1
ATOM 1083 C C . THR A 1 132 ? -2.377 -13.477 12.078 1 98.44 132 THR A C 1
ATOM 1085 O O . THR A 1 132 ? -2.123 -14.648 12.367 1 98.44 132 THR A O 1
ATOM 1088 N N . VAL A 1 133 ? -2.762 -13.102 10.93 1 98.44 133 VAL A N 1
ATOM 1089 C CA . VAL A 1 133 ? -2.932 -14.047 9.828 1 98.44 133 VAL A CA 1
ATOM 1090 C C . VAL A 1 133 ? -1.598 -14.719 9.516 1 98.44 133 VAL A C 1
ATOM 1092 O O . VAL A 1 133 ? -1.534 -15.945 9.352 1 98.44 133 VAL A O 1
ATOM 1095 N N . TRP A 1 134 ? -0.56 -13.875 9.484 1 98.75 134 TRP A N 1
ATOM 1096 C CA . TRP A 1 134 ? 0.749 -14.414 9.125 1 98.75 134 TRP A CA 1
ATOM 1097 C C . TRP A 1 134 ? 1.232 -15.414 10.18 1 98.75 134 TRP A C 1
ATOM 1099 O O . TRP A 1 134 ? 1.79 -16.453 9.836 1 98.75 134 TRP A O 1
ATOM 1109 N N . ARG A 1 135 ? 0.994 -15.102 11.445 1 98.62 135 ARG A N 1
ATOM 1110 C CA . ARG A 1 135 ? 1.349 -16.031 12.516 1 98.62 135 ARG A CA 1
ATOM 1111 C C . ARG A 1 135 ? 0.625 -17.359 12.344 1 98.62 135 ARG A C 1
ATOM 1113 O O . ARG A 1 135 ? 1.204 -18.422 12.57 1 98.62 135 ARG A O 1
ATOM 1120 N N . LYS A 1 136 ? -0.62 -17.25 11.961 1 98.81 136 LYS A N 1
ATOM 1121 C CA . LYS A 1 136 ? -1.382 -18.469 11.695 1 98.81 136 LYS A CA 1
ATOM 1122 C C . LYS A 1 136 ? -0.796 -19.25 10.523 1 98.81 136 LYS A C 1
ATOM 1124 O O . LYS A 1 136 ? -0.67 -20.469 10.578 1 98.81 136 LYS A O 1
ATOM 1129 N N . MET A 1 137 ? -0.401 -18.578 9.492 1 98.88 137 MET A N 1
ATOM 1130 C CA . MET A 1 137 ? 0.259 -19.203 8.352 1 98.88 137 MET A CA 1
ATOM 1131 C C . MET A 1 137 ? 1.535 -19.922 8.781 1 98.88 137 MET A C 1
ATOM 1133 O O . MET A 1 137 ? 1.79 -21.047 8.352 1 98.88 137 MET A O 1
ATOM 1137 N N . GLU A 1 138 ? 2.332 -19.25 9.609 1 98.94 138 GLU A N 1
ATOM 1138 C CA . GLU A 1 138 ? 3.57 -19.844 10.117 1 98.94 138 GLU A CA 1
ATOM 1139 C C . GLU A 1 138 ? 3.295 -21.109 10.898 1 98.94 138 GLU A C 1
ATOM 1141 O O . GLU A 1 138 ? 4.059 -22.078 10.82 1 98.94 138 GLU A O 1
ATOM 1146 N N . SER A 1 139 ? 2.211 -21.078 11.625 1 98.88 139 SER A N 1
ATOM 1147 C CA . SER A 1 139 ? 1.854 -22.266 12.398 1 98.88 139 SER A CA 1
ATOM 1148 C C . SER A 1 139 ? 1.557 -23.453 11.484 1 98.88 139 SER A C 1
ATOM 1150 O O . SER A 1 139 ? 1.786 -24.609 11.859 1 98.88 139 SER A O 1
ATOM 1152 N N . PHE A 1 140 ? 1.055 -23.219 10.289 1 98.94 140 PHE A N 1
ATOM 1153 C CA . PHE A 1 140 ? 0.778 -24.281 9.336 1 98.94 140 PHE A CA 1
ATOM 1154 C C . PHE A 1 140 ? 2.072 -24.922 8.852 1 98.94 140 PHE A C 1
ATOM 1156 O O . PHE A 1 140 ? 2.109 -26.125 8.586 1 98.94 140 PHE A O 1
ATOM 1163 N N . VAL A 1 141 ? 3.123 -24.094 8.711 1 98.94 141 VAL A N 1
ATOM 1164 C CA . VAL A 1 141 ? 4.434 -24.641 8.367 1 98.94 141 VAL A CA 1
ATOM 1165 C C . VAL A 1 141 ? 4.941 -25.531 9.5 1 98.94 141 VAL A C 1
ATOM 1167 O O . VAL A 1 141 ? 5.398 -26.641 9.266 1 98.94 141 VAL A O 1
ATOM 1170 N N . ASP A 1 142 ? 4.801 -25.047 10.711 1 98.88 142 ASP A N 1
ATOM 1171 C CA . ASP A 1 142 ? 5.254 -25.797 11.883 1 98.88 142 ASP A CA 1
ATOM 1172 C C . ASP A 1 142 ? 4.562 -27.156 11.977 1 98.88 142 ASP A C 1
ATOM 1174 O O . ASP A 1 142 ? 5.164 -28.125 12.422 1 98.88 142 ASP A O 1
ATOM 1178 N N . ARG A 1 143 ? 3.395 -27.203 11.508 1 98.75 143 ARG A N 1
ATOM 1179 C CA . ARG A 1 143 ? 2.59 -28.422 11.602 1 98.75 143 ARG A CA 1
ATOM 1180 C C . ARG A 1 143 ? 2.689 -29.234 10.328 1 98.75 143 ARG A C 1
ATOM 1182 O O . ARG A 1 143 ? 1.974 -30.234 10.164 1 98.75 143 ARG A O 1
ATOM 1189 N N . LYS A 1 144 ? 3.445 -28.797 9.359 1 98.69 144 LYS A N 1
ATOM 1190 C CA . LYS A 1 144 ? 3.805 -29.5 8.133 1 98.69 144 LYS A CA 1
ATOM 1191 C C . LYS A 1 144 ? 2.598 -29.656 7.215 1 98.69 144 LYS A C 1
ATOM 1193 O O . LYS A 1 144 ? 2.506 -30.641 6.461 1 98.69 144 LYS A O 1
ATOM 1198 N N . LEU A 1 145 ? 1.65 -28.75 7.363 1 98.88 145 LEU A N 1
ATOM 1199 C CA . LEU A 1 145 ? 0.506 -28.734 6.461 1 98.88 145 LEU A CA 1
ATOM 1200 C C . LEU A 1 145 ? 0.868 -28.078 5.137 1 98.88 145 LEU A C 1
ATOM 1202 O O . LEU A 1 145 ? 0.171 -28.25 4.137 1 98.88 145 LEU A O 1
ATOM 1206 N N . THR A 1 146 ? 1.873 -27.297 5.148 1 98.94 146 THR A N 1
ATOM 1207 C CA . THR A 1 146 ? 2.482 -26.656 3.986 1 98.94 146 THR A CA 1
ATOM 1208 C C . THR A 1 146 ? 3.998 -26.578 4.152 1 98.94 146 THR A C 1
ATOM 1210 O O . THR A 1 146 ? 4.496 -26.438 5.27 1 98.94 146 THR A O 1
ATOM 1213 N N . ARG A 1 147 ? 4.703 -26.656 3.041 1 98.88 147 ARG A N 1
ATOM 1214 C CA . ARG A 1 147 ? 6.156 -26.547 3.119 1 98.88 147 ARG A CA 1
ATOM 1215 C C . ARG A 1 147 ? 6.598 -25.094 3.246 1 98.88 147 ARG A C 1
ATOM 1217 O O . ARG A 1 147 ? 7.508 -24.781 4.012 1 98.88 147 ARG A O 1
ATOM 1224 N N . PHE A 1 148 ? 5.996 -24.25 2.447 1 98.88 148 PHE A N 1
ATOM 1225 C CA . PHE A 1 148 ? 6.293 -22.828 2.438 1 98.88 148 PHE A CA 1
ATOM 1226 C C . PHE A 1 148 ? 5.012 -22 2.508 1 98.88 148 PHE A C 1
ATOM 1228 O O . PHE A 1 148 ? 3.916 -22.531 2.303 1 98.88 148 PHE A O 1
ATOM 1235 N N . ILE A 1 149 ? 5.145 -20.75 2.859 1 98.94 149 ILE A N 1
ATOM 1236 C CA . ILE A 1 149 ? 4.027 -19.812 2.881 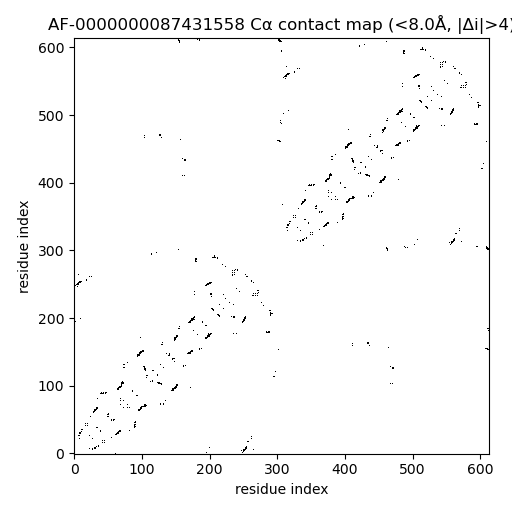1 98.94 149 ILE A CA 1
ATOM 1237 C C . ILE A 1 149 ? 4.402 -18.547 2.125 1 98.94 149 ILE A C 1
ATOM 1239 O O . ILE A 1 149 ? 5.586 -18.266 1.922 1 98.94 149 ILE A O 1
ATOM 1243 N N . GLY A 1 150 ? 3.434 -17.875 1.627 1 98.88 150 GLY A N 1
ATOM 1244 C CA . GLY A 1 150 ? 3.6 -16.625 0.899 1 98.88 150 GLY A CA 1
ATOM 1245 C C . GLY A 1 150 ? 2.352 -15.758 0.9 1 98.88 150 GLY A C 1
ATOM 1246 O O . GLY A 1 150 ? 1.48 -15.922 1.757 1 98.88 150 GLY A O 1
ATOM 1247 N N . VAL A 1 151 ? 2.408 -14.727 0.036 1 98.38 151 VAL A N 1
ATOM 1248 C CA . VAL A 1 151 ? 1.321 -13.758 -0.019 1 98.38 151 VAL A CA 1
ATOM 1249 C C . VAL A 1 151 ? 0.914 -13.523 -1.472 1 98.38 151 VAL A C 1
ATOM 1251 O O . VAL A 1 151 ? 1.586 -13.984 -2.395 1 98.38 151 VAL A O 1
ATOM 1254 N N . SER A 1 152 ? -0.267 -12.914 -1.597 1 95.31 152 SER A N 1
ATOM 1255 C CA . SER A 1 152 ? -0.723 -12.453 -2.902 1 95.31 152 SER A CA 1
ATOM 1256 C C . SER A 1 152 ? -1.171 -11 -2.848 1 95.31 152 SER A C 1
ATOM 1258 O O . SER A 1 152 ? -1.694 -10.539 -1.828 1 95.31 152 SER A O 1
ATOM 1260 N N . ASN A 1 153 ? -0.84 -10.289 -3.83 1 91.56 153 ASN A N 1
ATOM 1261 C CA . ASN A 1 153 ? -1.361 -8.945 -4.07 1 91.56 153 ASN A CA 1
ATOM 1262 C C . ASN A 1 153 ? -0.898 -7.965 -2.996 1 91.56 153 ASN A C 1
ATOM 1264 O O . ASN A 1 153 ? -1.598 -6.996 -2.688 1 91.56 153 ASN A O 1
ATOM 1268 N N . MET A 1 154 ? 0.212 -8.25 -2.379 1 92.75 154 MET A N 1
ATOM 1269 C CA . MET A 1 154 ? 0.764 -7.285 -1.435 1 92.75 154 MET A CA 1
ATOM 1270 C C . MET A 1 154 ? 1.658 -6.277 -2.148 1 92.75 154 MET A C 1
ATOM 1272 O O . MET A 1 154 ? 2.461 -6.648 -3.006 1 92.75 154 MET A O 1
ATOM 1276 N N . ASN A 1 155 ? 1.432 -5.051 -1.816 1 88.69 155 ASN A N 1
ATOM 1277 C CA . ASN A 1 155 ? 2.322 -4.012 -2.322 1 88.69 155 ASN A CA 1
ATOM 1278 C C . ASN A 1 155 ? 3.57 -3.875 -1.454 1 88.69 155 ASN A C 1
ATOM 1280 O O . ASN A 1 155 ? 3.75 -4.625 -0.492 1 88.69 155 ASN A O 1
ATOM 1284 N N . VAL A 1 156 ? 4.426 -2.957 -1.838 1 88.31 156 VAL A N 1
ATOM 1285 C CA . VAL A 1 156 ? 5.719 -2.795 -1.181 1 88.31 156 VAL A CA 1
ATOM 1286 C C . VAL A 1 156 ? 5.508 -2.42 0.285 1 88.31 156 VAL A C 1
ATOM 1288 O O . VAL A 1 156 ? 6.164 -2.971 1.172 1 88.31 156 VAL A O 1
ATOM 1291 N N . ALA A 1 157 ? 4.555 -1.504 0.543 1 87.75 157 ALA A N 1
ATOM 1292 C CA . ALA A 1 157 ? 4.309 -1.037 1.904 1 87.75 157 ALA A CA 1
ATOM 1293 C C . ALA A 1 157 ? 3.873 -2.188 2.809 1 87.75 157 ALA A C 1
ATOM 1295 O O . ALA A 1 157 ? 4.359 -2.316 3.936 1 87.75 157 ALA A O 1
ATOM 1296 N N . GLN A 1 158 ? 3.057 -2.986 2.348 1 91.88 158 GLN A N 1
ATOM 1297 C CA . GLN A 1 158 ? 2.586 -4.141 3.105 1 91.88 158 GLN A CA 1
ATOM 1298 C C . GLN A 1 158 ? 3.709 -5.148 3.328 1 91.88 158 GLN A C 1
ATOM 1300 O O . GLN A 1 158 ? 3.83 -5.723 4.414 1 91.88 158 GLN A O 1
ATOM 1305 N N . LEU A 1 159 ? 4.508 -5.324 2.295 1 93.75 159 LEU A N 1
ATOM 1306 C CA . LEU A 1 159 ? 5.621 -6.258 2.408 1 93.75 159 LEU A CA 1
ATOM 1307 C C . LEU A 1 159 ? 6.629 -5.777 3.445 1 93.75 159 LEU A C 1
ATOM 1309 O O . LEU A 1 159 ? 7.164 -6.578 4.219 1 93.75 159 LEU A O 1
ATOM 1313 N N . LEU A 1 160 ? 6.867 -4.488 3.447 1 91.88 160 LEU A N 1
ATOM 1314 C CA . LEU A 1 160 ? 7.812 -3.936 4.41 1 91.88 160 LEU A CA 1
ATOM 1315 C C . LEU A 1 160 ? 7.332 -4.176 5.84 1 91.88 160 LEU A C 1
ATOM 1317 O O . LEU A 1 160 ? 8.117 -4.562 6.707 1 91.88 160 LEU A O 1
ATOM 1321 N N . ASP A 1 161 ? 6.102 -3.951 6.066 1 94.94 161 ASP A N 1
ATOM 1322 C CA . ASP A 1 161 ? 5.547 -4.203 7.391 1 94.94 161 ASP A CA 1
ATOM 1323 C C . ASP A 1 161 ? 5.602 -5.691 7.734 1 94.94 161 ASP A C 1
ATOM 1325 O O . ASP A 1 161 ? 6.023 -6.066 8.828 1 94.94 161 ASP A O 1
ATOM 1329 N N . LEU A 1 162 ? 5.219 -6.52 6.773 1 96.94 162 LEU A N 1
ATOM 1330 C CA . LEU A 1 162 ? 5.23 -7.961 6.98 1 96.94 162 LEU A CA 1
ATOM 1331 C C . LEU A 1 162 ? 6.625 -8.445 7.367 1 96.94 162 LEU A C 1
ATOM 1333 O O . LEU A 1 162 ? 6.777 -9.234 8.297 1 96.94 162 LEU A O 1
ATOM 1337 N N . LEU A 1 163 ? 7.613 -7.953 6.738 1 96.25 163 LEU A N 1
ATOM 1338 C CA . LEU A 1 163 ? 8.984 -8.391 6.949 1 96.25 163 LEU A CA 1
ATOM 1339 C C . LEU A 1 163 ? 9.477 -7.996 8.344 1 96.25 163 LEU A C 1
ATOM 1341 O O . LEU A 1 163 ? 10.438 -8.562 8.852 1 96.25 163 LEU A O 1
ATOM 1345 N N . SER A 1 164 ? 8.789 -7.031 8.945 1 95.25 164 SER A N 1
ATOM 1346 C CA . SER A 1 164 ? 9.203 -6.574 10.266 1 95.25 164 SER A CA 1
ATOM 1347 C C . SER A 1 164 ? 8.766 -7.551 11.352 1 95.25 164 SER A C 1
ATOM 1349 O O . SER A 1 164 ? 9.305 -7.535 12.461 1 95.25 164 SER A O 1
ATOM 1351 N N . TYR A 1 165 ? 7.773 -8.43 11.039 1 96.88 165 TYR A N 1
ATOM 1352 C CA . TYR A 1 165 ? 7.293 -9.312 12.094 1 96.88 165 TYR A CA 1
ATOM 1353 C C . TYR A 1 165 ? 7.336 -10.766 11.648 1 96.88 165 TYR A C 1
ATOM 1355 O O . TYR A 1 165 ? 7.098 -11.68 12.453 1 96.88 165 TYR A O 1
ATOM 1363 N N . ALA A 1 166 ? 7.738 -11.055 10.484 1 97.88 166 ALA A N 1
ATOM 1364 C CA . ALA A 1 166 ? 7.707 -12.414 9.945 1 97.88 166 ALA A CA 1
ATOM 1365 C C . ALA A 1 166 ? 8.812 -13.266 10.555 1 97.88 166 ALA A C 1
ATOM 1367 O O . ALA A 1 166 ? 9.992 -12.938 10.453 1 97.88 166 ALA A O 1
ATOM 1368 N N . ARG A 1 167 ? 8.414 -14.32 11.266 1 98.31 167 ARG A N 1
ATOM 1369 C CA . ARG A 1 167 ? 9.398 -15.336 11.625 1 98.31 167 ARG A CA 1
ATOM 1370 C C . ARG A 1 167 ? 9.859 -16.109 10.398 1 98.31 167 ARG A C 1
ATOM 1372 O O . ARG A 1 167 ? 11.047 -16.406 10.25 1 98.31 167 ARG A O 1
ATOM 1379 N N . ILE A 1 168 ? 8.906 -16.469 9.578 1 98.62 168 ILE A N 1
ATOM 1380 C CA . ILE A 1 168 ? 9.164 -17.109 8.289 1 98.62 168 ILE A CA 1
ATOM 1381 C C . ILE A 1 168 ? 8.914 -16.109 7.164 1 98.62 168 ILE A C 1
ATOM 1383 O O . ILE A 1 168 ? 7.797 -15.617 6.988 1 98.62 168 ILE A O 1
ATOM 1387 N N . LYS A 1 169 ? 9.945 -15.773 6.438 1 98.06 169 LYS A N 1
ATOM 1388 C CA . LYS A 1 169 ? 9.828 -14.875 5.297 1 98.06 169 LYS A CA 1
ATOM 1389 C C . LYS A 1 169 ? 8.922 -15.461 4.219 1 98.06 169 LYS A C 1
ATOM 1391 O O . LYS A 1 169 ? 9.008 -16.656 3.912 1 98.06 169 LYS A O 1
ATOM 1396 N N . PRO A 1 170 ? 8.008 -14.625 3.668 1 98.75 170 PRO A N 1
ATOM 1397 C CA . PRO A 1 170 ? 7.234 -15.164 2.553 1 98.75 170 PRO A CA 1
ATOM 1398 C C . PRO A 1 170 ? 8.109 -15.633 1.393 1 98.75 170 PRO A C 1
ATOM 1400 O O . PRO A 1 170 ? 9 -14.898 0.952 1 98.75 170 PRO A O 1
ATOM 1403 N N . LEU A 1 171 ? 7.824 -16.766 0.951 1 98.81 171 LEU A N 1
ATOM 1404 C CA . LEU A 1 171 ? 8.602 -17.297 -0.167 1 98.81 171 LEU A CA 1
ATOM 1405 C C . LEU A 1 171 ? 8.211 -16.594 -1.469 1 98.81 171 LEU A C 1
ATOM 1407 O O . LEU A 1 171 ? 9.055 -16.422 -2.354 1 98.81 171 LEU A O 1
ATOM 1411 N N . ASP A 1 172 ? 6.918 -16.219 -1.537 1 98.75 172 ASP A N 1
ATOM 1412 C CA . ASP A 1 172 ? 6.34 -15.805 -2.812 1 98.75 172 ASP A CA 1
ATOM 1413 C C . ASP A 1 172 ? 5.34 -14.664 -2.619 1 98.75 172 ASP A C 1
ATOM 1415 O O . ASP A 1 172 ? 4.633 -14.617 -1.61 1 98.75 172 ASP A O 1
ATOM 1419 N N . ASN A 1 173 ? 5.336 -13.727 -3.494 1 97.88 173 ASN A N 1
ATOM 1420 C CA . ASN A 1 173 ? 4.23 -12.805 -3.727 1 97.88 173 ASN A CA 1
ATOM 1421 C C . ASN A 1 173 ? 3.605 -13.016 -5.102 1 97.88 173 ASN A C 1
ATOM 1423 O O . ASN A 1 173 ? 4.246 -12.758 -6.125 1 97.88 173 ASN A O 1
ATOM 1427 N N . GLN A 1 174 ? 2.354 -13.531 -5.094 1 97.44 174 GLN A N 1
ATOM 1428 C CA . GLN A 1 174 ? 1.636 -13.781 -6.34 1 97.44 174 GLN A CA 1
ATOM 1429 C C . GLN A 1 174 ? 0.717 -12.609 -6.684 1 97.44 174 GLN A C 1
ATOM 1431 O O . GLN A 1 174 ? -0.151 -12.242 -5.891 1 97.44 174 GLN A O 1
ATOM 1436 N N . PHE A 1 175 ? 0.943 -11.969 -7.832 1 92.75 175 PHE A N 1
ATOM 1437 C CA . PHE A 1 175 ? 0.113 -10.844 -8.258 1 92.75 175 PHE A CA 1
ATOM 1438 C C . PHE A 1 175 ? 0.076 -10.75 -9.773 1 92.75 175 PHE A C 1
ATOM 1440 O O . PHE A 1 175 ? 0.81 -11.453 -10.469 1 92.75 175 PHE A O 1
ATOM 1447 N N . GLU A 1 176 ? -0.889 -9.922 -10.289 1 90.31 176 GLU A N 1
ATOM 1448 C CA . GLU A 1 176 ? -1.082 -9.805 -11.734 1 90.31 176 GLU A CA 1
ATOM 1449 C C . GLU A 1 176 ? 0.102 -9.102 -12.391 1 90.31 176 GLU A C 1
ATOM 1451 O O . GLU A 1 176 ? 0.552 -8.055 -11.922 1 90.31 176 GLU A O 1
ATOM 1456 N N . VAL A 1 177 ? 0.654 -9.695 -13.367 1 92.19 177 VAL A N 1
ATOM 1457 C CA . VAL A 1 177 ? 1.693 -9.102 -14.203 1 92.19 177 VAL A CA 1
ATOM 1458 C C . VAL A 1 177 ? 1.421 -9.414 -15.672 1 92.19 177 VAL A C 1
ATOM 1460 O O . VAL A 1 177 ? 1.329 -10.578 -16.062 1 92.19 177 VAL A O 1
ATOM 1463 N N . GLN A 1 178 ? 1.291 -8.43 -16.422 1 91.25 178 GLN A N 1
ATOM 1464 C CA . GLN A 1 178 ? 1.106 -8.5 -17.875 1 91.25 178 GLN A C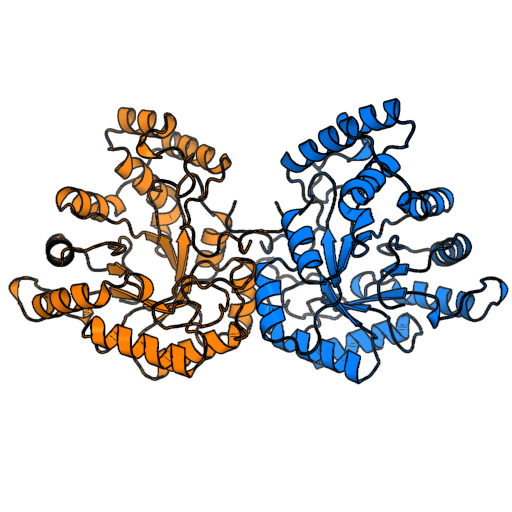A 1
ATOM 1465 C C . GLN A 1 178 ? 1.489 -7.188 -18.547 1 91.25 178 GLN A C 1
ATOM 1467 O O . GLN A 1 178 ? 1.764 -6.195 -17.859 1 91.25 178 GLN A O 1
ATOM 1472 N N . PRO A 1 179 ? 1.582 -7.152 -19.781 1 90.88 179 PRO A N 1
ATOM 1473 C CA . PRO A 1 179 ? 2.199 -6.02 -20.469 1 90.88 179 PRO A CA 1
ATOM 1474 C C . PRO A 1 179 ? 1.499 -4.695 -20.172 1 90.88 179 PRO A C 1
ATOM 1476 O O . PRO A 1 179 ? 2.146 -3.646 -20.141 1 90.88 179 PRO A O 1
ATOM 1479 N N . TYR A 1 180 ? 0.238 -4.707 -19.969 1 86.56 180 TYR A N 1
ATOM 1480 C CA . TYR A 1 180 ? -0.483 -3.475 -19.672 1 86.56 180 TYR A CA 1
ATOM 1481 C C . TYR A 1 180 ? -0.406 -3.143 -18.188 1 86.56 180 TYR A C 1
ATOM 1483 O O . TYR A 1 180 ? -0.854 -2.078 -17.75 1 86.56 180 TYR A O 1
ATOM 1491 N N . PHE A 1 181 ? 0.132 -4.027 -17.438 1 87.06 181 PHE A N 1
ATOM 1492 C CA . PHE A 1 181 ? 0.249 -3.91 -15.992 1 87.06 181 PHE A CA 1
ATOM 1493 C C . PHE A 1 181 ? 1.502 -4.617 -15.492 1 87.06 181 PHE A C 1
ATOM 1495 O O . PHE A 1 181 ? 1.412 -5.609 -14.758 1 87.06 181 PHE A O 1
ATOM 1502 N N . PRO A 1 182 ? 2.652 -4.086 -15.812 1 89.88 182 PRO A N 1
ATOM 1503 C CA . PRO A 1 182 ? 3.91 -4.812 -15.633 1 89.88 182 PRO A CA 1
ATOM 1504 C C . PRO A 1 182 ? 4.328 -4.91 -14.164 1 89.88 182 PRO A C 1
ATOM 1506 O O . PRO A 1 182 ? 5.066 -5.824 -13.789 1 89.88 182 PRO A O 1
ATOM 1509 N N . ASN A 1 183 ? 3.977 -3.885 -13.336 1 88.94 183 ASN A N 1
ATOM 1510 C CA . ASN A 1 183 ? 4.348 -3.859 -11.93 1 88.94 183 ASN A CA 1
ATOM 1511 C C . ASN A 1 183 ? 5.84 -4.129 -11.734 1 88.94 183 ASN A C 1
ATOM 1513 O O . ASN A 1 183 ? 6.227 -4.871 -10.828 1 88.94 183 ASN A O 1
ATOM 1517 N N . ALA A 1 184 ? 6.68 -3.498 -12.578 1 90.69 184 ALA A N 1
ATOM 1518 C CA . ALA A 1 184 ? 8.109 -3.783 -12.633 1 90.69 184 ALA A CA 1
ATOM 1519 C C . ALA A 1 184 ? 8.797 -3.418 -11.312 1 90.69 184 ALA A C 1
ATOM 1521 O O . ALA A 1 184 ? 9.688 -4.133 -10.852 1 90.69 184 ALA A O 1
ATOM 1522 N N . THR A 1 185 ? 8.383 -2.35 -10.672 1 87.75 185 THR A N 1
ATOM 1523 C CA . THR A 1 185 ? 8.984 -1.907 -9.414 1 87.75 185 THR A CA 1
ATOM 1524 C C . THR A 1 185 ? 8.719 -2.92 -8.305 1 87.75 185 THR A C 1
ATOM 1526 O O . THR A 1 185 ? 9.617 -3.236 -7.52 1 87.75 185 THR A O 1
ATOM 1529 N N . LEU A 1 186 ? 7.516 -3.432 -8.25 1 90.56 186 LEU A N 1
ATOM 1530 C CA . LEU A 1 186 ? 7.164 -4.426 -7.238 1 90.56 186 LEU A CA 1
ATOM 1531 C C . LEU A 1 186 ? 7.902 -5.734 -7.484 1 90.56 186 LEU A C 1
ATOM 1533 O O . LEU A 1 186 ? 8.391 -6.359 -6.543 1 90.56 186 LEU A O 1
ATOM 1537 N N . VAL A 1 187 ? 8.047 -6.133 -8.773 1 94.56 187 VAL A N 1
ATOM 1538 C CA . VAL A 1 187 ? 8.789 -7.34 -9.117 1 94.56 187 VAL A CA 1
ATOM 1539 C C . VAL A 1 187 ? 10.234 -7.211 -8.641 1 94.56 187 VAL A C 1
ATOM 1541 O O . VAL A 1 187 ? 10.75 -8.094 -7.953 1 94.56 187 VAL A O 1
ATOM 1544 N N . LYS A 1 188 ? 10.812 -6.105 -8.992 1 92.56 188 LYS A N 1
ATOM 1545 C CA . LYS A 1 188 ? 12.203 -5.863 -8.609 1 92.56 188 LYS A CA 1
ATOM 1546 C C . LYS A 1 188 ? 12.359 -5.848 -7.094 1 92.56 188 LYS A C 1
ATOM 1548 O O . LYS A 1 188 ? 13.312 -6.418 -6.559 1 92.56 188 LYS A O 1
ATOM 1553 N N . PHE A 1 189 ? 11.453 -5.215 -6.398 1 91.19 189 PHE A N 1
ATOM 1554 C CA . PHE A 1 189 ? 11.5 -5.152 -4.945 1 91.19 189 PHE A CA 1
ATOM 1555 C C . PHE A 1 189 ? 11.484 -6.551 -4.34 1 91.19 189 PHE A C 1
ATOM 1557 O O . PHE A 1 189 ? 12.297 -6.859 -3.461 1 91.19 189 PHE A O 1
ATOM 1564 N N . CYS A 1 190 ? 10.562 -7.363 -4.812 1 95.38 190 CYS A N 1
ATOM 1565 C CA . CYS A 1 190 ? 10.445 -8.734 -4.32 1 95.38 190 CYS A CA 1
ATOM 1566 C C . CYS A 1 190 ? 11.742 -9.508 -4.559 1 95.38 190 CYS A C 1
ATOM 1568 O O . CYS A 1 190 ? 12.336 -10.031 -3.619 1 95.38 190 CYS A O 1
ATOM 1570 N N . ILE A 1 191 ? 12.242 -9.484 -5.75 1 96.12 191 ILE A N 1
ATOM 1571 C CA . ILE A 1 191 ? 13.398 -10.289 -6.137 1 96.12 191 ILE A CA 1
ATOM 1572 C C . ILE A 1 191 ? 14.633 -9.82 -5.367 1 96.12 191 ILE A C 1
ATOM 1574 O O . ILE A 1 191 ? 15.406 -10.641 -4.867 1 96.12 191 ILE A O 1
ATOM 1578 N N . ASP A 1 192 ? 14.781 -8.531 -5.207 1 92 192 ASP A N 1
ATOM 1579 C CA . ASP A 1 192 ? 15.914 -7.969 -4.477 1 92 192 ASP A CA 1
ATOM 1580 C C . ASP A 1 192 ? 15.898 -8.422 -3.018 1 92 192 ASP A C 1
ATOM 1582 O O . ASP A 1 192 ? 16.938 -8.414 -2.352 1 92 192 ASP A O 1
ATOM 1586 N N . ARG A 1 193 ? 14.773 -8.867 -2.566 1 92.75 193 ARG A N 1
ATOM 1587 C CA . ARG A 1 193 ? 14.648 -9.25 -1.163 1 92.75 193 ARG A CA 1
ATOM 1588 C C . ARG A 1 193 ? 14.492 -10.766 -1.019 1 92.75 193 ARG A C 1
ATOM 1590 O O . ARG A 1 193 ? 14.156 -11.258 0.059 1 92.75 193 ARG A O 1
ATOM 1597 N N . GLY A 1 194 ? 14.617 -11.43 -2.104 1 96.31 194 GLY A N 1
ATOM 1598 C CA . GLY A 1 194 ? 14.562 -12.883 -2.076 1 96.31 194 GLY A CA 1
ATOM 1599 C C . GLY A 1 194 ? 13.148 -13.422 -2.01 1 96.31 194 GLY A C 1
ATOM 1600 O O . GLY A 1 194 ? 12.922 -14.531 -1.516 1 96.31 194 GLY A O 1
ATOM 1601 N N . ILE A 1 195 ? 12.219 -12.664 -2.34 1 97.94 195 ILE A N 1
ATOM 1602 C CA . ILE A 1 195 ? 10.828 -13.094 -2.443 1 97.94 195 ILE A CA 1
ATOM 1603 C C . ILE A 1 195 ? 10.5 -13.453 -3.893 1 97.94 195 ILE A C 1
ATOM 1605 O O . ILE A 1 195 ? 10.633 -12.617 -4.789 1 97.94 195 ILE A O 1
ATOM 1609 N N . HIS A 1 196 ? 10.125 -14.68 -4.133 1 98.69 196 HIS A N 1
ATOM 1610 C CA . HIS A 1 196 ? 9.75 -15.156 -5.461 1 98.69 196 HIS A CA 1
ATOM 1611 C C . HIS A 1 196 ? 8.484 -14.469 -5.957 1 98.69 196 HIS A C 1
ATOM 1613 O O . HIS A 1 196 ? 7.609 -14.125 -5.164 1 98.69 196 HIS A O 1
ATOM 1619 N N . VAL A 1 197 ? 8.422 -14.227 -7.277 1 98.38 197 VAL A N 1
ATOM 1620 C CA . VAL A 1 197 ? 7.227 -13.633 -7.867 1 98.38 197 VAL A CA 1
ATOM 1621 C C . VAL A 1 197 ? 6.531 -14.656 -8.758 1 98.38 197 VAL A C 1
ATOM 1623 O O . VAL A 1 197 ? 7.176 -15.305 -9.586 1 98.38 197 VAL A O 1
ATOM 1626 N N . THR A 1 198 ? 5.25 -14.836 -8.531 1 98.56 198 THR A N 1
ATOM 1627 C CA . THR A 1 198 ? 4.41 -15.578 -9.469 1 98.56 198 THR A CA 1
ATOM 1628 C C . THR A 1 198 ? 3.387 -14.656 -10.125 1 98.56 198 THR A C 1
ATOM 1630 O O . THR A 1 198 ? 2.588 -14.016 -9.438 1 98.56 198 THR A O 1
ATOM 1633 N N . ALA A 1 199 ? 3.457 -14.586 -11.438 1 96.31 199 ALA A N 1
ATOM 1634 C CA . ALA A 1 199 ? 2.529 -13.75 -12.195 1 96.31 199 ALA A CA 1
ATOM 1635 C C . ALA A 1 199 ? 1.254 -14.516 -12.531 1 96.31 199 ALA A C 1
ATOM 1637 O O . ALA A 1 199 ? 1.293 -15.508 -13.273 1 96.31 199 ALA A O 1
ATOM 1638 N N . PHE A 1 200 ? 0.188 -14.062 -11.984 1 94.19 200 PHE A N 1
ATOM 1639 C CA . PHE A 1 200 ? -1.075 -14.594 -12.477 1 94.19 200 PHE A CA 1
ATOM 1640 C C . PHE A 1 200 ? -1.65 -13.695 -13.57 1 94.19 200 PHE A C 1
ATOM 1642 O O . PHE A 1 200 ? -1.236 -12.547 -13.719 1 94.19 200 PHE A O 1
ATOM 1649 N N . ARG A 1 201 ? -2.486 -14.289 -14.367 1 91.06 201 ARG A N 1
ATOM 1650 C CA . ARG A 1 201 ? -3.016 -13.617 -15.547 1 91.06 201 ARG A CA 1
ATOM 1651 C C . ARG A 1 201 ? -1.891 -13.023 -16.391 1 91.06 201 ARG A C 1
ATOM 1653 O O . ARG A 1 201 ? -1.949 -11.859 -16.781 1 91.06 201 ARG A O 1
ATOM 1660 N N . PRO A 1 202 ? -0.949 -13.859 -16.656 1 93.75 202 PRO A N 1
ATOM 1661 C CA . PRO A 1 202 ? 0.237 -13.336 -17.344 1 93.75 202 PRO A CA 1
ATOM 1662 C C . PRO A 1 202 ? -0.047 -12.906 -18.781 1 93.75 202 PRO A C 1
ATOM 1664 O O . PRO A 1 202 ? 0.738 -12.164 -19.375 1 93.75 202 PRO A O 1
ATOM 1667 N N . ILE A 1 203 ? -1.089 -13.438 -19.406 1 90.06 203 ILE A N 1
ATOM 1668 C CA . ILE A 1 203 ? -1.42 -13.094 -20.797 1 90.06 203 ILE A CA 1
ATOM 1669 C C . ILE A 1 203 ? -2.598 -12.125 -20.812 1 90.06 203 ILE A C 1
ATOM 1671 O O . ILE A 1 203 ? -3.223 -11.922 -21.859 1 90.06 203 ILE A O 1
ATOM 1675 N N . GLY A 1 204 ? -2.82 -11.609 -19.75 1 81.06 204 GLY A N 1
ATOM 1676 C CA . GLY A 1 204 ? -3.988 -10.75 -19.656 1 81.06 204 GLY A CA 1
ATOM 1677 C C . GLY A 1 204 ? -5.297 -11.516 -19.688 1 81.06 204 GLY A C 1
ATOM 1678 O O . GLY A 1 204 ? -5.359 -12.672 -19.266 1 81.06 204 GLY A O 1
ATOM 1679 N N . GLY A 1 205 ? -6.414 -11 -20.156 1 71 205 GLY A N 1
ATOM 1680 C CA . GLY A 1 205 ? -7.723 -11.617 -20.266 1 71 205 GLY A CA 1
ATOM 1681 C C . GLY A 1 205 ? -8.859 -10.617 -20.328 1 71 205 GLY A C 1
ATOM 1682 O O . GLY A 1 205 ? -8.625 -9.406 -20.312 1 71 205 GLY A O 1
ATOM 1683 N N . PRO A 1 206 ? -9.93 -11.156 -20.812 1 57.5 206 PRO A N 1
ATOM 1684 C CA . PRO A 1 206 ? -11.078 -10.258 -20.906 1 57.5 206 PRO A CA 1
ATOM 1685 C C . PRO A 1 206 ? -11.367 -9.547 -19.578 1 57.5 206 PRO A C 1
ATOM 1687 O O . PRO A 1 206 ? -11.156 -10.109 -18.516 1 57.5 206 PRO A O 1
ATOM 1690 N N . ASP A 1 207 ? -10.969 -8.32 -19.625 1 54.03 207 ASP A N 1
ATOM 1691 C CA . ASP A 1 207 ? -11.172 -7.445 -18.469 1 54.03 207 ASP A CA 1
ATOM 1692 C C . ASP A 1 207 ? -12.609 -7.539 -17.953 1 54.03 207 ASP A C 1
ATOM 1694 O O . ASP A 1 207 ? -13.531 -7.812 -18.734 1 54.03 207 ASP A O 1
ATOM 1698 N N . HIS A 1 208 ? -12.695 -7.82 -16.656 1 50.09 208 HIS A N 1
ATOM 1699 C CA . HIS A 1 208 ? -14.031 -7.602 -16.125 1 50.09 208 HIS A CA 1
ATOM 1700 C C . HIS A 1 208 ? -14.609 -6.277 -16.609 1 50.09 208 HIS A C 1
ATOM 1702 O O . HIS A 1 208 ? -15.828 -6.113 -16.672 1 50.09 208 HIS A O 1
ATOM 1708 N N . ARG A 1 209 ? -13.781 -5.418 -16.672 1 47.69 209 ARG A N 1
ATOM 1709 C CA . ARG A 1 209 ? -14.359 -4.152 -17.125 1 47.69 209 ARG A CA 1
ATOM 1710 C C . ARG A 1 209 ? -14.516 -4.121 -18.641 1 47.69 209 ARG A C 1
ATOM 1712 O O . ARG A 1 209 ? -13.562 -4.398 -19.359 1 47.69 209 ARG A O 1
ATOM 1719 N N . ARG A 1 210 ? -15.383 -4.633 -19.219 1 50.81 210 ARG A N 1
ATOM 1720 C CA . ARG A 1 210 ? -15.938 -4.734 -20.562 1 50.81 210 ARG A CA 1
ATOM 1721 C C . ARG A 1 210 ? -15.086 -3.973 -21.578 1 50.81 210 ARG A C 1
ATOM 1723 O O . ARG A 1 210 ? -15.086 -4.293 -22.766 1 50.81 210 ARG A O 1
ATOM 1730 N N . GLU A 1 211 ? -14.234 -3.115 -21.125 1 58.38 211 GLU A N 1
ATOM 1731 C CA . GLU A 1 211 ? -13.68 -2.273 -22.172 1 58.38 211 GLU A CA 1
ATOM 1732 C C . GLU A 1 211 ? -12.203 -2.596 -22.422 1 58.38 211 GLU A C 1
ATOM 1734 O O . GLU A 1 211 ? -11.555 -1.957 -23.25 1 58.38 211 GLU A O 1
ATOM 1739 N N . ALA A 1 212 ? -11.734 -3.607 -21.766 1 58.66 212 ALA A N 1
ATOM 1740 C CA . ALA A 1 212 ? -10.305 -3.814 -21.969 1 58.66 212 ALA A CA 1
ATOM 1741 C C . ALA A 1 212 ? -10.039 -4.527 -23.281 1 58.66 212 ALA A C 1
ATOM 1743 O O . ALA A 1 212 ? -10.773 -5.445 -23.672 1 58.66 212 ALA A O 1
ATOM 1744 N N . LEU A 1 213 ? -9.148 -3.996 -24.016 1 66.12 213 LEU A N 1
ATOM 1745 C CA . LEU A 1 213 ? -8.695 -4.609 -25.25 1 66.12 213 LEU A CA 1
ATOM 1746 C C . LEU A 1 213 ? -8.117 -6 -25 1 66.12 213 LEU A C 1
ATOM 1748 O O . LEU A 1 213 ? -7.43 -6.215 -24 1 66.12 213 LEU A O 1
ATOM 1752 N N . ASN A 1 214 ? -8.586 -6.867 -25.797 1 76.81 214 ASN A N 1
ATOM 1753 C CA . ASN A 1 214 ? -7.91 -8.164 -25.828 1 76.81 214 ASN A CA 1
ATOM 1754 C C . ASN A 1 214 ? -6.441 -8.016 -26.219 1 76.81 214 ASN A C 1
ATOM 1756 O O . ASN A 1 214 ? -6.125 -7.492 -27.297 1 76.81 214 ASN A O 1
ATOM 1760 N N . ILE A 1 215 ? -5.594 -8.453 -25.375 1 84.5 215 ILE A N 1
ATOM 1761 C CA . ILE A 1 215 ? -4.156 -8.258 -25.547 1 84.5 215 ILE A CA 1
ATOM 1762 C C . ILE A 1 215 ? -3.705 -8.898 -26.844 1 84.5 215 ILE A C 1
ATOM 1764 O O . ILE A 1 215 ? -2.771 -8.422 -27.5 1 84.5 215 ILE A O 1
ATOM 1768 N N . PHE A 1 216 ? -4.41 -9.953 -27.297 1 87.5 216 PHE A N 1
ATOM 1769 C CA . PHE A 1 216 ? -4.039 -10.664 -28.516 1 87.5 216 PHE A CA 1
ATOM 1770 C C . PHE A 1 216 ? -4.344 -9.82 -29.75 1 87.5 216 PHE A C 1
ATOM 1772 O O . PHE A 1 216 ? -3.791 -10.062 -30.828 1 87.5 216 PHE A O 1
ATOM 1779 N N . ASP A 1 217 ? -5.211 -8.844 -29.531 1 87.69 217 ASP A N 1
ATOM 1780 C CA . ASP A 1 217 ? -5.625 -8.023 -30.672 1 87.69 217 ASP A CA 1
ATOM 1781 C C . ASP A 1 217 ? -4.879 -6.691 -30.688 1 87.69 217 ASP A C 1
ATOM 1783 O O . ASP A 1 217 ? -5.113 -5.852 -31.547 1 87.69 217 ASP A O 1
ATOM 1787 N N . ASP A 1 218 ? -4.035 -6.527 -29.781 1 90.44 218 ASP A N 1
ATOM 1788 C CA . ASP A 1 218 ? -3.252 -5.297 -29.75 1 90.44 218 ASP A CA 1
ATOM 1789 C C . ASP A 1 218 ? -2.383 -5.164 -30.984 1 90.44 218 ASP A C 1
ATOM 1791 O O . ASP A 1 218 ? -1.657 -6.094 -31.344 1 90.44 218 ASP A O 1
ATOM 1795 N N . PRO A 1 219 ? -2.4 -3.955 -31.594 1 93.94 219 PRO A N 1
ATOM 1796 C CA . PRO A 1 219 ? -1.648 -3.783 -32.844 1 93.94 219 PRO A CA 1
ATOM 1797 C C . PRO A 1 219 ? -0.147 -3.996 -32.656 1 93.94 219 PRO A C 1
ATOM 1799 O O . PRO A 1 219 ? 0.521 -4.516 -33.562 1 93.94 219 PRO A O 1
ATOM 1802 N N . VAL A 1 220 ? 0.356 -3.594 -31.547 1 95.25 220 VAL A N 1
ATOM 1803 C CA . VAL A 1 220 ? 1.779 -3.768 -31.281 1 95.25 220 VAL A CA 1
ATOM 1804 C C . VAL A 1 220 ? 2.107 -5.254 -31.172 1 95.25 220 VAL A C 1
ATOM 1806 O O . VAL A 1 220 ? 3.086 -5.727 -31.75 1 95.25 220 VAL A O 1
ATOM 1809 N N . ILE A 1 221 ? 1.329 -6.023 -30.516 1 95.25 221 ILE A N 1
ATOM 1810 C CA . ILE A 1 221 ? 1.543 -7.457 -30.328 1 95.25 221 ILE A CA 1
ATOM 1811 C C . ILE A 1 221 ? 1.377 -8.188 -31.656 1 95.25 221 ILE A C 1
ATOM 1813 O O . ILE A 1 221 ? 2.158 -9.086 -31.984 1 95.25 221 ILE A O 1
ATOM 1817 N N . GLN A 1 222 ? 0.45 -7.723 -32.406 1 96.38 222 GLN A N 1
ATOM 1818 C CA . GLN A 1 222 ? 0.241 -8.312 -33.719 1 96.38 222 GLN A CA 1
ATOM 1819 C C . GLN A 1 222 ? 1.441 -8.062 -34.625 1 96.38 222 GLN A C 1
ATOM 1821 O O . GLN A 1 222 ? 1.86 -8.953 -35.375 1 96.38 222 GLN A O 1
ATOM 1826 N N . GLN A 1 223 ? 1.914 -6.906 -34.562 1 97.88 223 GLN A N 1
ATOM 1827 C CA . GLN A 1 223 ? 3.09 -6.578 -35.375 1 97.88 223 GLN A CA 1
ATOM 1828 C C . GLN A 1 223 ? 4.281 -7.449 -35 1 97.88 223 GLN A C 1
ATOM 1830 O O . GLN A 1 223 ? 4.953 -8.016 -35.844 1 97.88 223 GLN A O 1
ATOM 1835 N N . ILE A 1 224 ? 4.508 -7.582 -33.75 1 98.19 224 ILE A N 1
ATOM 1836 C CA . ILE A 1 224 ? 5.625 -8.391 -33.25 1 98.19 224 ILE A CA 1
ATOM 1837 C C . ILE A 1 224 ? 5.41 -9.852 -33.625 1 98.19 224 ILE A C 1
ATOM 1839 O O . ILE A 1 224 ? 6.352 -10.539 -34.031 1 98.19 224 ILE A O 1
ATOM 1843 N N . SER A 1 225 ? 4.211 -10.305 -33.469 1 97.88 225 SER A N 1
ATOM 1844 C CA . SER A 1 225 ? 3.863 -11.664 -33.875 1 97.88 225 SER A CA 1
ATOM 1845 C C . SER A 1 225 ? 4.23 -11.938 -35.312 1 97.88 225 SER A C 1
ATOM 1847 O O . SER A 1 225 ? 4.887 -12.938 -35.625 1 97.88 225 SER A O 1
ATOM 1849 N N . LYS A 1 226 ? 3.91 -11.062 -36.188 1 97.81 226 LYS A N 1
ATOM 1850 C CA . LYS A 1 226 ? 4.191 -11.195 -37.625 1 97.81 226 LYS A CA 1
ATOM 1851 C C . LYS A 1 226 ? 5.695 -11.195 -37.875 1 97.81 226 LYS A C 1
ATOM 1853 O O . LYS A 1 226 ? 6.195 -12.016 -38.656 1 97.81 226 LYS A O 1
ATOM 1858 N N . GLU A 1 227 ? 6.375 -10.398 -37.25 1 98.19 227 GLU A N 1
ATOM 1859 C CA . GLU A 1 227 ? 7.801 -10.211 -37.5 1 98.19 227 GLU A CA 1
ATOM 1860 C C . GLU A 1 227 ? 8.625 -11.344 -36.875 1 98.19 227 GLU A C 1
ATOM 1862 O O . GLU A 1 227 ? 9.68 -11.711 -37.406 1 98.19 227 GLU A O 1
ATOM 1867 N N . SER A 1 228 ? 8.195 -11.875 -35.781 1 97.31 228 SER A N 1
ATOM 1868 C CA . SER A 1 228 ? 8.977 -12.859 -35.062 1 97.31 228 SER A CA 1
ATOM 1869 C C . SER A 1 228 ? 8.547 -14.281 -35.406 1 97.31 228 SER A C 1
ATOM 1871 O O . SER A 1 228 ? 9.266 -15.242 -35.094 1 97.31 228 SER A O 1
ATOM 1873 N N . GLY A 1 229 ? 7.254 -14.461 -35.875 1 96.81 229 GLY A N 1
ATOM 1874 C CA . GLY A 1 229 ? 6.711 -15.781 -36.156 1 96.81 229 GLY A CA 1
ATOM 1875 C C . GLY A 1 229 ? 6.098 -16.438 -34.938 1 96.81 229 GLY A C 1
ATOM 1876 O O . GLY A 1 229 ? 5.652 -17.594 -35 1 96.81 229 GLY A O 1
ATOM 1877 N N . LEU A 1 230 ? 6.102 -15.75 -33.875 1 96.75 230 LEU A N 1
ATOM 1878 C CA . LEU A 1 230 ? 5.477 -16.25 -32.656 1 96.75 230 LEU A CA 1
ATOM 1879 C C . LEU A 1 230 ? 3.988 -15.93 -32.656 1 96.75 230 LEU A C 1
ATOM 1881 O O . LEU A 1 230 ? 3.568 -14.883 -33.156 1 96.75 230 LEU A O 1
ATOM 1885 N N . GLU A 1 231 ? 3.182 -16.781 -32.094 1 95.5 231 GLU A N 1
ATOM 1886 C CA . GLU A 1 231 ? 1.782 -16.453 -31.844 1 95.5 231 GLU A CA 1
ATOM 1887 C C . GLU A 1 231 ? 1.656 -15.336 -30.797 1 95.5 231 GLU A C 1
ATOM 1889 O O . GLU A 1 231 ? 2.535 -15.172 -29.953 1 95.5 231 GLU A O 1
ATOM 1894 N N . PRO A 1 232 ? 0.54 -14.633 -30.844 1 94.69 232 PRO A N 1
ATOM 1895 C CA . PRO A 1 232 ? 0.38 -13.508 -29.922 1 94.69 232 PRO A CA 1
ATOM 1896 C C . PRO A 1 232 ? 0.576 -13.914 -28.469 1 94.69 232 PRO A C 1
ATOM 1898 O O . PRO A 1 232 ? 1.254 -13.211 -27.703 1 94.69 232 PRO A O 1
ATOM 1901 N N . GLY A 1 233 ? 0.032 -15.016 -28.078 1 93.81 233 GLY A N 1
ATOM 1902 C CA . GLY A 1 233 ? 0.232 -15.5 -26.719 1 93.81 233 GLY A CA 1
ATOM 1903 C C . GLY A 1 233 ? 1.688 -15.766 -26.391 1 93.81 233 GLY A C 1
ATOM 1904 O O . GLY A 1 233 ? 2.146 -15.461 -25.297 1 93.81 233 GLY A O 1
ATOM 1905 N N . GLN A 1 234 ? 2.377 -16.297 -27.312 1 96.38 234 GLN A N 1
ATOM 1906 C CA . GLN A 1 234 ? 3.801 -16.562 -27.141 1 96.38 234 GLN A CA 1
ATOM 1907 C C . GLN A 1 234 ? 4.602 -15.273 -27.031 1 96.38 234 GLN A C 1
ATOM 1909 O O . GLN A 1 234 ? 5.598 -15.211 -26.312 1 96.38 234 GLN A O 1
ATOM 1914 N N . VAL A 1 235 ? 4.168 -14.273 -27.781 1 97.62 235 VAL A N 1
ATOM 1915 C CA . VAL A 1 235 ? 4.824 -12.969 -27.719 1 97.62 235 VAL A CA 1
ATOM 1916 C C . VAL A 1 235 ? 4.758 -12.422 -26.297 1 97.62 235 VAL A C 1
ATOM 1918 O O . VAL A 1 235 ? 5.762 -11.961 -25.75 1 97.62 235 VAL A O 1
ATOM 1921 N N . VAL A 1 236 ? 3.637 -12.562 -25.688 1 96.69 236 VAL A N 1
ATOM 1922 C CA . VAL A 1 236 ? 3.42 -12.047 -24.344 1 96.69 236 VAL A CA 1
ATOM 1923 C C . VAL A 1 236 ? 4.258 -12.836 -23.344 1 96.69 236 VAL A C 1
ATOM 1925 O O . VAL A 1 236 ? 4.93 -12.258 -22.484 1 96.69 236 VAL A O 1
ATOM 1928 N N . LEU A 1 237 ? 4.215 -14.125 -23.469 1 97.94 237 LEU A N 1
ATOM 1929 C CA . LEU A 1 237 ? 4.996 -14.961 -22.562 1 97.94 237 LEU A CA 1
ATOM 1930 C C . LEU A 1 237 ? 6.488 -14.703 -22.734 1 97.94 237 LEU A C 1
ATOM 1932 O O . LEU A 1 237 ? 7.234 -14.656 -21.75 1 97.94 237 LEU A O 1
ATOM 1936 N N . ALA A 1 238 ? 6.945 -14.484 -23.969 1 98.38 238 ALA A N 1
ATOM 1937 C CA . ALA A 1 238 ? 8.344 -14.156 -24.25 1 98.38 238 ALA A CA 1
ATOM 1938 C C . ALA A 1 238 ? 8.742 -12.844 -23.562 1 98.38 238 ALA A C 1
ATOM 1940 O O . ALA A 1 238 ? 9.883 -12.695 -23.125 1 98.38 238 ALA A O 1
ATOM 1941 N N . TRP A 1 239 ? 7.82 -11.938 -23.516 1 98.25 239 TRP A N 1
ATOM 1942 C CA . TRP A 1 239 ? 8.062 -10.672 -22.828 1 98.25 239 TRP A CA 1
ATOM 1943 C C . TRP A 1 239 ? 8.406 -10.898 -21.359 1 98.25 239 TRP A C 1
ATOM 1945 O O . TRP A 1 239 ? 9.383 -10.344 -20.859 1 98.25 239 TRP A O 1
ATOM 1955 N N . HIS A 1 240 ? 7.68 -11.727 -20.703 1 98.19 240 HIS A N 1
ATOM 1956 C CA . HIS A 1 240 ? 7.945 -12.062 -19.312 1 98.19 240 HIS A CA 1
ATOM 1957 C C . HIS A 1 240 ? 9.359 -12.617 -19.141 1 98.19 240 HIS A C 1
ATOM 1959 O O . HIS A 1 240 ? 10.094 -12.18 -18.25 1 98.19 240 HIS A O 1
ATOM 1965 N N . TRP A 1 241 ? 9.656 -13.547 -20 1 98.56 241 TRP A N 1
ATOM 1966 C CA . TRP A 1 241 ? 10.922 -14.258 -19.844 1 98.56 241 TRP A CA 1
ATOM 1967 C C . TRP A 1 241 ? 12.094 -13.367 -20.234 1 98.56 241 TRP A C 1
ATOM 1969 O O . TRP A 1 241 ? 13.18 -13.477 -19.656 1 98.56 241 TRP A O 1
ATOM 1979 N N . THR A 1 242 ? 11.898 -12.539 -21.188 1 98.44 242 THR A N 1
ATOM 1980 C CA . THR A 1 242 ? 12.938 -11.578 -21.531 1 98.44 242 THR A CA 1
ATOM 1981 C C . THR A 1 242 ? 13.211 -10.633 -20.359 1 98.44 242 THR A C 1
ATOM 1983 O O . THR A 1 242 ? 14.367 -10.328 -20.062 1 98.44 242 THR A O 1
ATOM 1986 N N . LYS A 1 243 ? 12.195 -10.266 -19.734 1 97.19 243 LYS A N 1
ATOM 1987 C CA . LYS A 1 243 ? 12.312 -9.25 -18.688 1 97.19 243 LYS A CA 1
ATOM 1988 C C . LYS A 1 243 ? 12.812 -9.859 -17.391 1 97.19 243 LYS A C 1
ATOM 1990 O O . LYS A 1 243 ? 13.672 -9.281 -16.719 1 97.19 243 LYS A O 1
ATOM 1995 N N . TRP A 1 244 ? 12.32 -11.148 -17.016 1 97.75 244 TRP A N 1
ATOM 1996 C CA . TRP A 1 244 ? 12.57 -11.602 -15.648 1 97.75 244 TRP A CA 1
ATOM 1997 C C . TRP A 1 244 ? 13 -13.062 -15.633 1 97.75 244 TRP A C 1
ATOM 1999 O O . TRP A 1 244 ? 13.336 -13.609 -14.586 1 97.75 244 TRP A O 1
ATOM 2009 N N . GLY A 1 245 ? 13.141 -13.664 -16.75 1 96.75 245 GLY A N 1
ATOM 2010 C CA . GLY A 1 245 ? 13.43 -15.086 -16.828 1 96.75 245 GLY A CA 1
ATOM 2011 C C . GLY A 1 245 ? 14.789 -15.453 -16.266 1 96.75 245 GLY A C 1
ATOM 2012 O O . GLY A 1 245 ? 14.969 -16.531 -15.719 1 96.75 245 GLY A O 1
ATOM 2013 N N . SER A 1 246 ? 15.719 -14.523 -16.281 1 95.06 246 SER A N 1
ATOM 2014 C CA . SER A 1 246 ? 17.094 -14.812 -15.898 1 95.06 246 SER A CA 1
ATOM 2015 C C . SER A 1 246 ? 17.281 -14.688 -14.391 1 95.06 246 SER A C 1
ATOM 2017 O O . SER A 1 246 ? 18.312 -15.086 -13.852 1 95.06 246 SER A O 1
ATOM 2019 N N . THR A 1 247 ? 16.281 -14.242 -13.695 1 95.5 247 THR A N 1
ATOM 2020 C CA . THR A 1 247 ? 16.422 -14 -12.266 1 95.5 247 THR A CA 1
ATOM 2021 C C . THR A 1 247 ? 16.391 -15.305 -11.484 1 95.5 247 THR A C 1
ATOM 2023 O O . THR A 1 247 ? 16.938 -15.398 -10.383 1 95.5 247 THR A O 1
ATOM 2026 N N . GLY A 1 248 ? 15.672 -16.281 -12.023 1 96.62 248 GLY A N 1
ATOM 2027 C CA . GLY A 1 248 ? 15.445 -17.516 -11.305 1 96.62 248 GLY A CA 1
ATOM 2028 C C . GLY A 1 248 ? 14.438 -17.391 -10.18 1 96.62 248 GLY A C 1
ATOM 2029 O O . GLY A 1 248 ? 14.25 -18.312 -9.391 1 96.62 248 GLY A O 1
ATOM 2030 N N . MET A 1 249 ? 13.789 -16.25 -10.102 1 98.12 249 MET A N 1
ATOM 2031 C CA . MET A 1 249 ? 12.859 -15.945 -9.008 1 98.12 249 MET A CA 1
ATOM 2032 C C . MET A 1 249 ? 11.508 -15.5 -9.555 1 98.12 249 MET A C 1
ATOM 2034 O O . MET A 1 249 ? 10.844 -14.648 -8.961 1 98.12 249 MET A O 1
ATOM 2038 N N . TYR A 1 250 ? 11.188 -16.109 -10.719 1 98.44 250 TYR A N 1
ATOM 2039 C CA . TYR A 1 250 ? 9.977 -15.664 -11.406 1 98.44 250 TYR A CA 1
ATOM 2040 C C . TYR A 1 250 ? 9.242 -16.828 -12.031 1 98.44 250 TYR A C 1
ATOM 2042 O O . TYR A 1 250 ? 9.852 -17.672 -12.703 1 98.44 250 TYR A O 1
ATOM 2050 N N . SER A 1 251 ? 7.969 -16.906 -11.734 1 98.62 251 SER A N 1
ATOM 2051 C CA . SER A 1 251 ? 7.082 -17.875 -12.359 1 98.62 251 SER A CA 1
ATOM 2052 C C . SER A 1 251 ? 5.852 -17.203 -12.953 1 98.62 251 SER A C 1
ATOM 2054 O O . SER A 1 251 ? 5.52 -16.062 -12.594 1 98.62 251 SER A O 1
ATOM 2056 N N . LEU A 1 252 ? 5.281 -17.812 -13.93 1 98 252 LEU A N 1
ATOM 2057 C CA . LEU A 1 252 ? 3.965 -17.391 -14.398 1 98 252 LEU A CA 1
ATOM 2058 C C . LEU A 1 252 ? 3.021 -18.594 -14.5 1 98 252 LEU A C 1
ATOM 2060 O O . LEU A 1 252 ? 3.469 -19.719 -14.664 1 98 252 LEU A O 1
ATOM 2064 N N . ILE A 1 253 ? 1.701 -18.328 -14.391 1 97.44 253 ILE A N 1
ATOM 2065 C CA . ILE A 1 253 ? 0.743 -19.438 -14.305 1 97.44 253 ILE A CA 1
ATOM 2066 C C . ILE A 1 253 ? -0.394 -19.203 -15.297 1 97.44 253 ILE A C 1
ATOM 2068 O O . ILE A 1 253 ? -1.542 -18.984 -14.898 1 97.44 253 ILE A O 1
ATOM 2072 N N . PRO A 1 254 ? -0.098 -19.328 -16.609 1 94.88 254 PRO A N 1
ATOM 2073 C CA . PRO A 1 254 ? -1.195 -19.297 -17.594 1 94.88 254 PRO A CA 1
ATOM 2074 C C . PRO A 1 254 ? -2.129 -20.5 -17.469 1 94.88 254 PRO A C 1
ATOM 2076 O O . PRO A 1 254 ? -1.734 -21.547 -16.938 1 94.88 254 PRO A O 1
ATOM 2079 N N . LYS A 1 255 ? -3.295 -20.266 -17.875 1 91.81 255 LYS A N 1
ATOM 2080 C CA . LYS A 1 255 ? -4.289 -21.344 -17.906 1 91.81 255 LYS A CA 1
ATOM 2081 C C . LYS A 1 255 ? -4.602 -21.75 -19.344 1 91.81 255 LYS A C 1
ATOM 2083 O O . LYS A 1 255 ? -4.711 -20.906 -20.234 1 91.81 255 LYS A O 1
ATOM 2088 N N . SER A 1 256 ? -4.691 -23.109 -19.547 1 89.25 256 SER A N 1
ATOM 2089 C CA . SER A 1 256 ? -5.23 -23.625 -20.797 1 89.25 256 SER A CA 1
ATOM 2090 C C . SER A 1 256 ? -5.887 -24.984 -20.609 1 89.25 256 SER A C 1
ATOM 2092 O O . SER A 1 256 ? -5.371 -25.828 -19.875 1 89.25 256 SER A O 1
ATOM 2094 N N . LYS A 1 257 ? -6.965 -25.156 -21.281 1 88.88 257 LYS A N 1
ATOM 2095 C CA . LYS A 1 257 ? -7.645 -26.438 -21.25 1 88.88 257 LYS A CA 1
ATOM 2096 C C . LYS A 1 257 ? -7.234 -27.297 -22.453 1 88.88 257 LYS A C 1
ATOM 2098 O O . LYS A 1 257 ? -7.621 -28.469 -22.547 1 88.88 257 LYS A O 1
ATOM 2103 N N . THR A 1 258 ? -6.43 -26.719 -23.312 1 91 258 THR A N 1
ATOM 2104 C CA . THR A 1 258 ? -6.059 -27.406 -24.531 1 91 258 THR A CA 1
ATOM 2105 C C . THR A 1 258 ? -4.605 -27.875 -24.484 1 91 258 THR A C 1
ATOM 2107 O O . THR A 1 258 ? -3.707 -27.094 -24.156 1 91 258 THR A O 1
ATOM 2110 N N . PRO A 1 259 ? -4.426 -29.172 -24.797 1 93.56 259 PRO A N 1
ATOM 2111 C CA . PRO A 1 259 ? -3.078 -29.734 -24.688 1 93.56 259 PRO A CA 1
ATOM 2112 C C . PRO A 1 259 ? -2.049 -28.969 -25.516 1 93.56 259 PRO A C 1
ATOM 2114 O O . PRO A 1 259 ? -0.93 -28.734 -25.047 1 93.56 259 PRO A O 1
ATOM 2117 N N . SER A 1 260 ? -2.426 -28.641 -26.719 1 94.56 260 SER A N 1
ATOM 2118 C CA . SER A 1 260 ? -1.483 -27.922 -27.578 1 94.56 260 SER A CA 1
ATOM 2119 C C . SER A 1 260 ? -1.06 -26.594 -26.953 1 94.56 260 SER A C 1
ATOM 2121 O O . SER A 1 260 ? 0.123 -26.25 -26.969 1 94.56 260 SER A O 1
ATOM 2123 N N . ARG A 1 261 ? -1.976 -25.922 -26.375 1 94 261 ARG A N 1
ATOM 2124 C CA . ARG A 1 261 ? -1.676 -24.656 -25.719 1 94 261 ARG A CA 1
ATOM 2125 C C . ARG A 1 261 ? -0.896 -24.875 -24.422 1 94 261 ARG A C 1
ATOM 2127 O O . ARG A 1 261 ? -0.035 -24.078 -24.062 1 94 261 ARG A O 1
ATOM 2134 N N . GLN A 1 262 ? -1.246 -25.922 -23.734 1 96.31 262 GLN A N 1
ATOM 2135 C CA . GLN A 1 262 ? -0.485 -26.281 -22.531 1 96.31 262 GLN A CA 1
ATOM 2136 C C . GLN A 1 262 ? 0.99 -26.484 -22.859 1 96.31 262 GLN A C 1
ATOM 2138 O O . GLN A 1 262 ? 1.865 -25.953 -22.172 1 96.31 262 GLN A O 1
ATOM 2143 N N . LYS A 1 263 ? 1.182 -27.25 -23.938 1 96.88 263 LYS A N 1
ATOM 2144 C CA . LYS A 1 263 ? 2.553 -27.516 -24.359 1 96.88 263 LYS A CA 1
ATOM 2145 C C . LYS A 1 263 ? 3.273 -26.234 -24.75 1 96.88 263 LYS A C 1
ATOM 2147 O O . LYS A 1 263 ? 4.41 -26 -24.328 1 96.88 263 LYS A O 1
ATOM 2152 N N . ALA A 1 264 ? 2.635 -25.438 -25.484 1 96.38 264 ALA A N 1
ATOM 2153 C CA . ALA A 1 264 ? 3.211 -24.156 -25.906 1 96.38 264 ALA A CA 1
ATOM 2154 C C . ALA A 1 264 ? 3.553 -23.281 -24.703 1 96.38 264 ALA A C 1
ATOM 2156 O O . ALA A 1 264 ? 4.613 -22.656 -24.672 1 96.38 264 ALA A O 1
ATOM 2157 N N . ASN A 1 265 ? 2.652 -23.219 -23.766 1 97.25 265 ASN A N 1
ATOM 2158 C CA . ASN A 1 265 ? 2.887 -22.438 -22.547 1 97.25 265 ASN A CA 1
ATOM 2159 C C . ASN A 1 265 ? 4.105 -22.953 -21.781 1 97.25 265 ASN A C 1
ATOM 2161 O O . ASN A 1 265 ? 4.965 -22.172 -21.391 1 97.25 265 ASN A O 1
ATOM 2165 N N . LEU A 1 266 ? 4.168 -24.219 -21.656 1 97.75 266 LEU A N 1
ATOM 2166 C CA . LEU A 1 266 ? 5.262 -24.828 -20.906 1 97.75 266 LEU A CA 1
ATOM 2167 C C . LEU A 1 266 ? 6.602 -24.547 -21.578 1 97.75 266 LEU A C 1
ATOM 2169 O O . LEU A 1 266 ? 7.582 -24.203 -20.906 1 97.75 266 LEU A O 1
ATOM 2173 N N . GLU A 1 267 ? 6.613 -24.594 -22.828 1 97.31 267 GLU A N 1
ATOM 2174 C CA . GLU A 1 267 ? 7.844 -24.438 -23.609 1 97.31 267 GLU A CA 1
ATOM 2175 C C . GLU A 1 267 ? 8.227 -22.969 -23.734 1 97.31 267 GLU A C 1
ATOM 2177 O O . GLU A 1 267 ? 9.336 -22.656 -24.188 1 97.31 267 GLU A O 1
ATOM 2182 N N . SER A 1 268 ? 7.398 -22.109 -23.297 1 97.69 268 SER A N 1
ATOM 2183 C CA . SER A 1 268 ? 7.617 -20.672 -23.484 1 97.69 268 SER A CA 1
ATOM 2184 C C . SER A 1 268 ? 8.82 -20.188 -22.688 1 97.69 268 SER A C 1
ATOM 2186 O O . SER A 1 268 ? 9.359 -19.109 -22.953 1 97.69 268 SER A O 1
ATOM 2188 N N . VAL A 1 269 ? 9.242 -20.922 -21.672 1 97.31 269 VAL A N 1
ATOM 2189 C CA . VAL A 1 269 ? 10.289 -20.516 -20.75 1 97.31 269 VAL A CA 1
ATOM 2190 C C . VAL A 1 269 ? 11.578 -20.219 -21.516 1 97.31 269 VAL A C 1
ATOM 2192 O O . VAL A 1 269 ? 12.422 -19.453 -21.062 1 97.31 269 VAL A O 1
ATOM 2195 N N . THR A 1 270 ? 11.727 -20.688 -22.75 1 96.75 270 THR A N 1
ATOM 2196 C CA . THR A 1 270 ? 12.938 -20.516 -23.531 1 96.75 270 THR A CA 1
ATOM 2197 C C . THR A 1 270 ? 12.789 -19.344 -24.5 1 96.75 270 THR A C 1
ATOM 2199 O O . THR A 1 270 ? 13.766 -18.922 -25.125 1 96.75 270 THR A O 1
ATOM 2202 N N . LEU A 1 271 ? 11.648 -18.812 -24.641 1 97.94 271 LEU A N 1
ATOM 2203 C CA . LEU A 1 271 ? 11.398 -17.734 -25.578 1 97.94 271 LEU A CA 1
ATOM 2204 C C . LEU A 1 271 ? 11.984 -16.422 -25.078 1 97.94 271 LEU A C 1
ATOM 2206 O O . LEU A 1 271 ? 12.008 -16.156 -23.875 1 97.94 271 LEU A O 1
ATOM 2210 N N . ARG A 1 272 ? 12.539 -15.688 -26.047 1 98.25 272 ARG A N 1
ATOM 2211 C CA . ARG A 1 272 ? 13.016 -14.328 -25.812 1 98.25 272 ARG A CA 1
ATOM 2212 C C . ARG A 1 272 ? 12.633 -13.398 -26.953 1 98.25 272 ARG A C 1
ATOM 2214 O O . ARG A 1 272 ? 12.633 -13.812 -28.125 1 98.25 272 ARG A O 1
ATOM 2221 N N . LEU A 1 273 ? 12.336 -12.203 -26.578 1 98.44 273 LEU A N 1
ATOM 2222 C CA . LEU A 1 273 ? 12.102 -11.195 -27.609 1 98.44 273 LEU A CA 1
ATOM 2223 C C . LEU A 1 273 ? 13.406 -10.523 -28 1 98.44 273 LEU A C 1
ATOM 2225 O O . LEU A 1 273 ? 14.281 -10.305 -27.172 1 98.44 273 LEU A O 1
ATOM 2229 N N . GLU A 1 274 ? 13.414 -10.125 -29.266 1 98.12 274 GLU A N 1
ATOM 2230 C CA . GLU A 1 274 ? 14.484 -9.234 -29.703 1 98.12 274 GLU A CA 1
ATOM 2231 C C . GLU A 1 274 ? 14.359 -7.867 -29.047 1 98.12 274 GLU A C 1
ATOM 2233 O O . GLU A 1 274 ? 13.273 -7.465 -28.625 1 98.12 274 GLU A O 1
ATOM 2238 N N . LYS A 1 275 ? 15.492 -7.184 -29.016 1 97.94 275 LYS A N 1
ATOM 2239 C CA . LYS A 1 275 ? 15.562 -5.902 -28.328 1 97.94 275 LYS A CA 1
ATOM 2240 C C . LYS A 1 275 ? 14.5 -4.938 -28.828 1 97.94 275 LYS A C 1
ATOM 2242 O O . LYS A 1 275 ? 13.789 -4.312 -28.047 1 97.94 275 LYS A O 1
ATOM 2247 N N . LYS A 1 276 ? 14.406 -4.855 -30.125 1 97.81 276 LYS A N 1
ATOM 2248 C CA . LYS A 1 276 ? 13.445 -3.941 -30.734 1 97.81 276 LYS A CA 1
ATOM 2249 C C . LYS A 1 276 ? 12.023 -4.281 -30.297 1 97.81 276 LYS A C 1
ATOM 2251 O O . LYS A 1 276 ? 11.242 -3.391 -29.938 1 97.81 276 LYS A O 1
ATOM 2256 N N . HIS A 1 277 ? 11.656 -5.539 -30.328 1 98.19 277 HIS A N 1
ATOM 2257 C CA . HIS A 1 277 ? 10.32 -6 -29.953 1 98.19 277 HIS A CA 1
ATOM 2258 C C . HIS A 1 277 ? 10.07 -5.781 -28.469 1 98.19 277 HIS A C 1
ATOM 2260 O O . HIS A 1 277 ? 8.969 -5.383 -28.078 1 98.19 277 HIS A O 1
ATOM 2266 N N . PHE A 1 278 ? 11.094 -6.031 -27.672 1 98.06 278 PHE A N 1
ATOM 2267 C CA . PHE A 1 278 ? 10.984 -5.836 -26.234 1 98.06 278 PHE A CA 1
ATOM 2268 C C . PHE A 1 278 ? 10.688 -4.375 -25.906 1 98.06 278 PHE A C 1
ATOM 2270 O O . PHE A 1 278 ? 9.82 -4.086 -25.094 1 98.06 278 PHE A O 1
ATOM 2277 N N . GLU A 1 279 ? 11.32 -3.482 -26.547 1 96.88 279 GLU A N 1
ATOM 2278 C CA . GLU A 1 279 ? 11.125 -2.055 -26.328 1 96.88 279 GLU A CA 1
ATOM 2279 C C . GLU A 1 279 ? 9.711 -1.621 -26.719 1 96.88 279 GLU A C 1
ATOM 2281 O O . GLU A 1 279 ? 9.102 -0.792 -26.031 1 96.88 279 GLU A O 1
ATOM 2286 N N . MET A 1 280 ? 9.242 -2.205 -27.781 1 96 280 MET A N 1
ATOM 2287 C CA . MET A 1 280 ? 7.867 -1.938 -28.188 1 96 280 MET A CA 1
ATOM 2288 C C . MET A 1 280 ? 6.887 -2.383 -27.109 1 96 280 MET A C 1
ATOM 2290 O O . MET A 1 280 ? 5.941 -1.66 -26.797 1 96 280 MET A O 1
ATOM 2294 N N . MET A 1 281 ? 7.145 -3.535 -26.578 1 95.94 281 MET A N 1
ATOM 2295 C CA . MET A 1 281 ? 6.281 -4.082 -25.531 1 95.94 281 MET A CA 1
ATOM 2296 C C . MET A 1 281 ? 6.324 -3.211 -24.281 1 95.94 281 MET A C 1
ATOM 2298 O O . MET A 1 281 ? 5.309 -3.025 -23.609 1 95.94 281 MET A O 1
ATOM 2302 N N . GLU A 1 282 ? 7.473 -2.654 -23.922 1 93.88 282 GLU A N 1
ATOM 2303 C CA . GLU A 1 282 ? 7.648 -1.834 -22.734 1 93.88 282 GLU A CA 1
ATOM 2304 C C . GLU A 1 282 ? 6.773 -0.585 -22.781 1 93.88 282 GLU A C 1
ATOM 2306 O O . GLU A 1 282 ? 6.324 -0.09 -21.75 1 93.88 282 GLU A O 1
ATOM 2311 N N . GLU A 1 283 ? 6.43 -0.171 -23.953 1 91.5 283 GLU A N 1
ATOM 2312 C CA . GLU A 1 283 ? 5.605 1.023 -24.109 1 91.5 283 GLU A CA 1
ATOM 2313 C C . GLU A 1 283 ? 4.148 0.744 -23.75 1 91.5 283 GLU A C 1
ATOM 2315 O O . GLU A 1 283 ? 3.42 1.652 -23.344 1 91.5 283 GLU A O 1
ATOM 2320 N N . LEU A 1 284 ? 3.756 -0.481 -23.844 1 88.62 284 LEU A N 1
ATOM 2321 C CA . LEU A 1 284 ? 2.379 -0.854 -23.531 1 88.62 284 LEU A CA 1
ATOM 2322 C C . LEU A 1 284 ? 2.074 -0.643 -22.047 1 88.62 284 LEU A C 1
ATOM 2324 O O . LEU A 1 284 ? 0.933 -0.355 -21.688 1 88.62 284 LEU A O 1
ATOM 2328 N N . GLY A 1 285 ? 3.059 -0.746 -21.266 1 83.56 285 GLY A N 1
ATOM 2329 C CA . GLY A 1 285 ? 2.908 -0.602 -19.828 1 83.56 285 GLY A CA 1
ATOM 2330 C C . GLY A 1 285 ? 2.469 0.789 -19.406 1 83.56 285 GLY A C 1
ATOM 2331 O O . GLY A 1 285 ? 1.957 0.978 -18.312 1 83.56 285 GLY A O 1
ATOM 2332 N N . LYS A 1 286 ? 2.57 1.708 -20.328 1 76.25 286 LYS A N 1
ATOM 2333 C CA . LYS A 1 286 ? 2.197 3.09 -20.031 1 76.25 286 LYS A CA 1
ATOM 2334 C C . LYS A 1 286 ? 0.682 3.262 -20.031 1 76.25 286 LYS A C 1
ATOM 2336 O O . LYS A 1 286 ? 0.165 4.254 -19.516 1 76.25 286 LYS A O 1
ATOM 2341 N N . ARG A 1 287 ? -0.054 2.297 -20.594 1 72.31 287 ARG A N 1
ATOM 2342 C CA . ARG A 1 287 ? -1.512 2.359 -20.625 1 72.31 287 ARG A CA 1
ATOM 2343 C C . ARG A 1 287 ? -2.107 2.043 -19.266 1 72.31 287 ARG A C 1
ATOM 2345 O O . ARG A 1 287 ? -3.18 2.543 -18.922 1 72.31 287 ARG A O 1
ATOM 2352 N N . HIS A 1 288 ? -1.482 1.277 -18.391 1 69.31 288 HIS A N 1
ATOM 2353 C CA . HIS A 1 288 ? -1.863 0.892 -17.031 1 69.31 288 HIS A CA 1
ATOM 2354 C C . HIS A 1 288 ? -3.281 0.333 -17 1 69.31 288 HIS A C 1
ATOM 2356 O O . HIS A 1 288 ? -4.195 0.98 -16.484 1 69.31 288 HIS A O 1
ATOM 2362 N N . GLN A 1 289 ? -3.459 -0.929 -17.5 1 72.12 289 GLN A N 1
ATOM 2363 C CA . GLN A 1 289 ? -4.734 -1.636 -17.531 1 72.12 289 GLN A CA 1
ATOM 2364 C C . GLN A 1 289 ? -4.691 -2.889 -16.672 1 72.12 289 GLN A C 1
ATOM 2366 O O . GLN A 1 289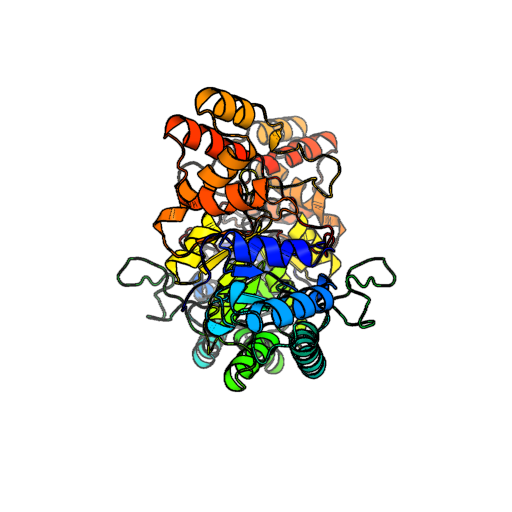 ? -4.023 -3.867 -17.016 1 72.12 289 GLN A O 1
ATOM 2371 N N . ARG A 1 290 ? -5.457 -2.736 -15.539 1 70.5 290 ARG A N 1
ATOM 2372 C CA . ARG A 1 290 ? -5.555 -3.9 -14.664 1 70.5 290 ARG A CA 1
ATOM 2373 C C . ARG A 1 290 ? -6.727 -4.789 -15.062 1 70.5 290 ARG A C 1
ATOM 2375 O O . ARG A 1 290 ? -7.797 -4.293 -15.422 1 70.5 290 ARG A O 1
ATOM 2382 N N . LEU A 1 291 ? -6.406 -6.051 -15.109 1 63.81 291 LEU A N 1
ATOM 2383 C CA . LEU A 1 291 ? -7.453 -7.012 -15.445 1 63.81 291 LEU A CA 1
ATOM 2384 C C . LEU A 1 291 ? -7.879 -7.805 -14.219 1 63.81 291 LEU A C 1
ATOM 2386 O O . LEU A 1 291 ? -8.414 -8.906 -14.344 1 63.81 291 LEU A O 1
ATOM 2390 N N . CYS A 1 292 ? -7.859 -7.094 -12.984 1 56.62 292 CYS A N 1
ATOM 2391 C CA . CYS A 1 292 ? -8.203 -7.879 -11.805 1 56.62 292 CYS A CA 1
ATOM 2392 C C . CYS A 1 292 ? -9.625 -8.422 -11.906 1 56.62 292 CYS A C 1
ATOM 2394 O O . CYS A 1 292 ? -10.461 -7.855 -12.602 1 56.62 292 CYS A O 1
ATOM 2396 N N . PHE A 1 293 ? -9.758 -9.586 -11.383 1 57.56 293 PHE A N 1
ATOM 2397 C CA . PHE A 1 293 ? -11.109 -10.109 -11.227 1 57.56 293 PHE A CA 1
ATOM 2398 C C . PHE A 1 293 ? -11.969 -9.156 -10.406 1 57.56 293 PHE A C 1
ATOM 2400 O O . PHE A 1 293 ? -11.453 -8.195 -9.82 1 57.56 293 PHE A O 1
ATOM 2407 N N . ASP A 1 294 ? -13.172 -9.109 -10.555 1 59.56 294 ASP A N 1
ATOM 2408 C CA . ASP A 1 294 ? -14.219 -8.305 -9.945 1 59.56 294 ASP A CA 1
ATOM 2409 C C . ASP A 1 294 ? -14.211 -8.445 -8.422 1 59.56 294 ASP A C 1
ATOM 2411 O O . ASP A 1 294 ? -15.148 -8.023 -7.746 1 59.56 294 ASP A O 1
ATOM 2415 N N . ALA A 1 295 ? -12.961 -9.008 -7.945 1 66.25 295 ALA A N 1
ATOM 2416 C CA . ALA A 1 295 ? -13.039 -9.172 -6.496 1 66.25 295 ALA A CA 1
ATOM 2417 C C . ALA A 1 295 ? -12.68 -7.879 -5.773 1 66.25 295 ALA A C 1
ATOM 2419 O O . ALA A 1 295 ? -11.656 -7.258 -6.074 1 66.25 295 ALA A O 1
ATOM 2420 N N . PHE A 1 296 ? -13.516 -7.445 -4.871 1 69.5 296 PHE A N 1
ATOM 2421 C CA . PHE A 1 296 ? -13.336 -6.355 -3.916 1 69.5 296 PHE A CA 1
ATOM 2422 C C . PHE A 1 296 ? -12.938 -5.07 -4.629 1 69.5 296 PHE A C 1
ATOM 2424 O O . PHE A 1 296 ? -12.039 -4.359 -4.176 1 69.5 296 PHE A O 1
ATOM 2431 N N . THR A 1 297 ? -13.516 -4.844 -5.766 1 67.94 297 THR A N 1
ATOM 2432 C CA . THR A 1 297 ? -13.164 -3.707 -6.609 1 67.94 297 THR A CA 1
ATOM 2433 C C . THR A 1 297 ? -13.555 -2.393 -5.938 1 67.94 297 THR A C 1
ATOM 2435 O O . THR A 1 297 ? -13.055 -1.328 -6.312 1 67.94 297 THR A O 1
ATOM 2438 N N . ASP A 1 298 ? -14.406 -2.535 -4.957 1 73.5 298 ASP A N 1
ATOM 2439 C CA . ASP A 1 298 ? -14.828 -1.32 -4.266 1 73.5 298 ASP A CA 1
ATOM 2440 C C . ASP A 1 298 ? -13.82 -0.926 -3.188 1 73.5 298 ASP A C 1
ATOM 2442 O O . ASP A 1 298 ? -13.914 0.163 -2.615 1 73.5 298 ASP A O 1
ATOM 2446 N N . VAL A 1 299 ? -12.891 -1.801 -2.947 1 71.06 299 VAL A N 1
ATOM 2447 C CA . VAL A 1 299 ? -11.797 -1.497 -2.027 1 71.06 299 VAL A CA 1
ATOM 2448 C C . VAL A 1 299 ? -10.555 -1.108 -2.816 1 71.06 299 VAL A C 1
ATOM 2450 O O . VAL A 1 299 ? -9.969 -1.938 -3.521 1 71.06 299 VAL A O 1
ATOM 2453 N N . PRO A 1 300 ? -10.195 0.124 -2.689 1 71.5 300 PRO A N 1
ATOM 2454 C CA . PRO A 1 300 ? -9.078 0.568 -3.529 1 71.5 300 PRO A CA 1
ATOM 2455 C C . PRO A 1 300 ? -7.715 0.191 -2.949 1 71.5 300 PRO A C 1
ATOM 2457 O O . PRO A 1 300 ? -6.887 1.067 -2.684 1 71.5 300 PRO A O 1
ATOM 2460 N N . LEU A 1 301 ? -7.477 -1.049 -2.818 1 66 301 LEU A N 1
ATOM 2461 C CA . LEU A 1 301 ? -6.254 -1.589 -2.236 1 66 301 LEU A CA 1
ATOM 2462 C C . LEU A 1 301 ? -5.027 -1.124 -3.016 1 66 301 LEU A C 1
ATOM 2464 O O . LEU A 1 301 ? -3.949 -0.956 -2.443 1 66 301 LEU A O 1
ATOM 2468 N N . LEU A 1 302 ? -5.309 -0.986 -4.27 1 60.66 302 LEU A N 1
ATOM 2469 C CA . LEU A 1 302 ? -4.172 -0.703 -5.141 1 60.66 302 LEU A CA 1
ATOM 2470 C C . LEU A 1 302 ? -3.992 0.8 -5.328 1 60.66 302 LEU A C 1
ATOM 2472 O O . LEU A 1 302 ? -3.119 1.236 -6.082 1 60.66 302 LEU A O 1
ATOM 2476 N N . ALA A 1 303 ? -4.918 1.447 -4.699 1 53.94 303 ALA A N 1
ATOM 2477 C CA . ALA A 1 303 ? -4.754 2.896 -4.77 1 53.94 303 ALA A CA 1
ATOM 2478 C C . ALA A 1 303 ? -3.518 3.35 -3.998 1 53.94 303 ALA A C 1
ATOM 2480 O O . ALA A 1 303 ? -3.377 3.049 -2.811 1 53.94 303 ALA A O 1
ATOM 2481 N N . CYS A 1 304 ? -2.373 3.361 -4.844 1 54.44 304 CYS A N 1
ATOM 2482 C CA . CYS A 1 304 ? -1.185 4.004 -4.289 1 54.44 304 CYS A CA 1
ATOM 2483 C C . CYS A 1 304 ? -1.372 5.512 -4.199 1 54.44 304 CYS A C 1
ATOM 2485 O O . CYS A 1 304 ? -2.312 6.062 -4.773 1 54.44 304 CYS A O 1
ATOM 2487 N N . LEU A 1 305 ? -0.562 6.16 -3.307 1 53.09 305 LEU A N 1
ATOM 2488 C CA . LEU A 1 305 ? -0.55 7.609 -3.475 1 53.09 305 LEU A CA 1
ATOM 2489 C C . LEU A 1 305 ? -0.416 7.984 -4.949 1 53.09 305 LEU A C 1
ATOM 2491 O O . LEU A 1 305 ? 0.27 7.297 -5.707 1 53.09 305 LEU A O 1
ATOM 2495 N N . ASP A 1 306 ? -1.53 8.062 -5.781 1 45 306 ASP A N 1
ATOM 2496 C CA . ASP A 1 306 ? -1.684 8.297 -7.215 1 45 306 ASP A CA 1
ATOM 2497 C C . ASP A 1 306 ? -0.362 8.734 -7.844 1 45 306 ASP A C 1
ATOM 2499 O O . ASP A 1 306 ? 0.099 9.859 -7.617 1 45 306 ASP A O 1
ATOM 2503 N N . LEU A 1 307 ? 0.693 7.918 -7.828 1 39.78 307 LEU A N 1
ATOM 2504 C CA . LEU A 1 307 ? 1.798 8.344 -8.68 1 39.78 307 LEU A CA 1
ATOM 2505 C C . LEU A 1 307 ? 1.464 8.117 -10.156 1 39.78 307 LEU A C 1
ATOM 2507 O O . LEU A 1 307 ? 0.806 7.129 -10.5 1 39.78 307 LEU A O 1
ATOM 2511 N N . MET B 1 1 ? -11.391 21.672 20.719 1 79.19 1 MET B N 1
ATOM 2512 C CA . MET B 1 1 ? -11.383 21.344 19.297 1 79.19 1 MET B CA 1
ATOM 2513 C C . MET B 1 1 ? -11.242 19.844 19.078 1 79.19 1 MET B C 1
ATOM 2515 O O . MET B 1 1 ? -10.445 19.188 19.766 1 79.19 1 MET B O 1
ATOM 2519 N N . GLN B 1 2 ? -12.094 19.328 18.188 1 90.88 2 GLN B N 1
ATOM 2520 C CA . GLN B 1 2 ? -12.086 17.891 17.984 1 90.88 2 GLN B CA 1
ATOM 2521 C C . GLN B 1 2 ? -11.406 17.531 16.656 1 90.88 2 GLN B C 1
ATOM 2523 O O . GLN B 1 2 ? -11.086 16.359 16.422 1 90.88 2 GLN B O 1
ATOM 2528 N N . LEU B 1 3 ? -11.156 18.531 15.805 1 96.56 3 LEU B N 1
ATOM 2529 C CA . LEU B 1 3 ? -10.477 18.375 14.523 1 96.56 3 LEU B CA 1
ATOM 2530 C C . LEU B 1 3 ? -9.523 19.531 14.266 1 96.56 3 LEU B C 1
ATOM 2532 O O . LEU B 1 3 ? -9.711 20.625 14.805 1 96.56 3 LEU B O 1
ATOM 2536 N N . PRO B 1 4 ? -8.508 19.312 13.492 1 98.12 4 PRO B N 1
ATOM 2537 C CA . PRO B 1 4 ? -7.648 20.453 13.156 1 98.12 4 PRO B CA 1
ATOM 2538 C C . PRO B 1 4 ? -8.375 21.516 12.336 1 98.12 4 PRO B C 1
ATOM 2540 O O . PRO B 1 4 ? -9.172 21.188 11.461 1 98.12 4 PRO B O 1
ATOM 2543 N N . PRO B 1 5 ? -8.086 22.781 12.664 1 98.12 5 PRO B N 1
ATOM 2544 C CA . PRO B 1 5 ? -8.602 23.828 11.789 1 98.12 5 PRO B CA 1
ATOM 2545 C C . PRO B 1 5 ? -8.211 23.641 10.328 1 98.12 5 PRO B C 1
ATOM 2547 O O . PRO B 1 5 ? -7.172 23.031 10.039 1 98.12 5 PRO B O 1
ATOM 2550 N N . PRO B 1 6 ? -8.969 24.109 9.414 1 98.06 6 PRO B N 1
ATOM 2551 C CA . PRO B 1 6 ? -8.828 23.797 7.996 1 98.06 6 PRO B CA 1
ATOM 2552 C C . PRO B 1 6 ? -7.516 24.297 7.406 1 98.06 6 PRO B C 1
ATOM 2554 O O . PRO B 1 6 ? -6.984 23.688 6.465 1 98.06 6 PRO B O 1
ATOM 2557 N N . VAL B 1 7 ? -7.059 25.438 7.879 1 98.38 7 VAL B N 1
ATOM 2558 C CA . VAL B 1 7 ? -5.785 25.969 7.398 1 98.38 7 VAL B CA 1
ATOM 2559 C C . VAL B 1 7 ? -4.77 25.984 8.539 1 98.38 7 VAL B C 1
ATOM 2561 O O . VAL B 1 7 ? -4.992 26.641 9.562 1 98.38 7 VAL B O 1
ATOM 2564 N N . GLY B 1 8 ? -3.76 25.219 8.359 1 98.38 8 GLY B N 1
ATOM 2565 C CA . GLY B 1 8 ? -2.68 25.188 9.336 1 98.38 8 GLY B CA 1
ATOM 2566 C C . GLY B 1 8 ? -1.413 25.859 8.836 1 98.38 8 GLY B C 1
ATOM 2567 O O . GLY B 1 8 ? -1.269 26.125 7.637 1 98.38 8 GLY B O 1
ATOM 2568 N N . PHE B 1 9 ? -0.568 26.203 9.781 1 98.06 9 PHE B N 1
ATOM 2569 C CA . PHE B 1 9 ? 0.748 26.766 9.508 1 98.06 9 PHE B CA 1
ATOM 2570 C C . PHE B 1 9 ? 1.813 25.672 9.492 1 98.06 9 PHE B C 1
ATOM 2572 O O . PHE B 1 9 ? 2.191 25.156 10.539 1 98.06 9 PHE B O 1
ATOM 2579 N N . GLY B 1 10 ? 2.301 25.281 8.258 1 97.19 10 GLY B N 1
ATOM 2580 C CA . GLY B 1 10 ? 3.451 24.391 8.18 1 97.19 10 GLY B CA 1
ATOM 2581 C C . GLY B 1 10 ? 4.73 25.031 8.688 1 97.19 10 GLY B C 1
ATOM 2582 O O . GLY B 1 10 ? 5.07 26.141 8.305 1 97.19 10 GLY B O 1
ATOM 2583 N N . THR B 1 11 ? 5.445 24.312 9.492 1 97.5 11 THR B N 1
ATOM 2584 C CA . THR B 1 11 ? 6.566 24.969 10.156 1 97.5 11 THR B CA 1
ATOM 2585 C C . THR B 1 11 ? 7.895 24.453 9.602 1 97.5 11 THR B C 1
ATOM 2587 O O . THR B 1 11 ? 8.961 24.875 10.047 1 97.5 11 THR B O 1
ATOM 2590 N N . TYR B 1 12 ? 7.887 23.547 8.648 1 93.62 12 TYR B N 1
ATOM 2591 C CA . TYR B 1 12 ? 9.109 23.016 8.07 1 93.62 12 TYR B CA 1
ATOM 2592 C C . TYR B 1 12 ? 10.039 24.141 7.629 1 93.62 12 TYR B C 1
ATOM 2594 O O . TYR B 1 12 ? 9.625 25.047 6.902 1 93.62 12 TYR B O 1
ATOM 2602 N N . MET B 1 13 ? 11.219 24.25 8.125 1 91.62 13 MET B N 1
ATOM 2603 C CA . MET B 1 13 ? 12.32 25.141 7.762 1 91.62 13 MET B CA 1
ATOM 2604 C C . MET B 1 13 ? 12.086 26.547 8.312 1 91.62 13 MET B C 1
ATOM 2606 O O . MET B 1 13 ? 12.758 27.5 7.902 1 91.62 13 MET B O 1
ATOM 2610 N N . ILE B 1 14 ? 11.109 26.719 9.141 1 94.81 14 ILE B N 1
ATOM 2611 C CA . ILE B 1 14 ? 10.945 28 9.812 1 94.81 14 ILE B CA 1
ATOM 2612 C C . ILE B 1 14 ? 12.102 28.219 10.789 1 94.81 14 ILE B C 1
ATOM 2614 O O . ILE B 1 14 ? 12.406 27.344 11.602 1 94.81 14 ILE B O 1
ATOM 2618 N N . ASP B 1 15 ? 12.727 29.344 10.633 1 95.12 15 ASP B N 1
ATOM 2619 C CA . ASP B 1 15 ? 13.891 29.625 11.469 1 95.12 15 ASP B CA 1
ATOM 2620 C C . ASP B 1 15 ? 13.742 30.953 12.203 1 95.12 15 ASP B C 1
ATOM 2622 O O . ASP B 1 15 ? 14.695 31.422 12.828 1 95.12 15 ASP B O 1
ATOM 2626 N N . ASP B 1 16 ? 12.602 31.547 12.086 1 94.56 16 ASP B N 1
ATOM 2627 C CA . ASP B 1 16 ? 12.297 32.812 12.766 1 94.56 16 ASP B CA 1
ATOM 2628 C C . ASP B 1 16 ? 11.055 32.688 13.641 1 94.56 16 ASP B C 1
ATOM 2630 O O . ASP B 1 16 ? 9.938 32.531 13.133 1 94.56 16 ASP B O 1
ATOM 2634 N N . PRO B 1 17 ? 11.242 32.781 14.961 1 94.06 17 PRO B N 1
ATOM 2635 C CA . PRO B 1 17 ? 10.094 32.625 15.859 1 94.06 17 PRO B CA 1
ATOM 2636 C C . PRO B 1 17 ? 9.023 33.688 15.609 1 94.06 17 PRO B C 1
ATOM 2638 O O . PRO B 1 17 ? 7.855 33.469 15.945 1 94.06 17 PRO B O 1
ATOM 2641 N N . ASN B 1 18 ? 9.438 34.781 15.055 1 95.06 18 ASN B N 1
ATOM 2642 C CA . ASN B 1 18 ? 8.484 35.875 14.773 1 95.06 18 ASN B CA 1
ATOM 2643 C C . ASN B 1 18 ? 7.422 35.406 13.766 1 95.06 18 ASN B C 1
ATOM 2645 O O . ASN B 1 18 ? 6.297 35.906 13.789 1 95.06 18 ASN B O 1
ATOM 2649 N N . ALA B 1 19 ? 7.805 34.5 12.93 1 95.81 19 ALA B N 1
ATOM 2650 C CA . ALA B 1 19 ? 6.836 34 11.969 1 95.81 19 ALA B CA 1
ATOM 2651 C C . ALA B 1 19 ? 5.672 33.312 12.68 1 95.81 19 ALA B C 1
ATOM 2653 O O . ALA B 1 19 ? 4.523 33.406 12.234 1 95.81 19 ALA B O 1
ATOM 2654 N N . ILE B 1 20 ? 5.977 32.656 13.789 1 97 20 ILE B N 1
ATOM 2655 C CA . ILE B 1 20 ? 4.957 31.984 14.586 1 97 20 ILE B CA 1
ATOM 2656 C C . ILE B 1 20 ? 4.074 33.031 15.281 1 97 20 ILE B C 1
ATOM 2658 O O . ILE B 1 20 ? 2.846 32.906 15.258 1 97 20 ILE B O 1
ATOM 2662 N N . LYS B 1 21 ? 4.688 34 15.812 1 97.06 21 LYS B N 1
ATOM 2663 C CA . LYS B 1 21 ? 3.965 35.062 16.516 1 97.06 21 LYS B CA 1
ATOM 2664 C C . LYS B 1 21 ? 3.031 35.812 15.562 1 97.06 21 LYS B C 1
ATOM 2666 O O . LYS B 1 21 ? 1.87 36.062 15.898 1 97.06 21 LYS B O 1
ATOM 2671 N N . GLU B 1 22 ? 3.586 36.125 14.445 1 97 22 GLU B N 1
ATOM 2672 C CA . GLU B 1 22 ? 2.791 36.844 13.438 1 97 22 GLU B CA 1
ATOM 2673 C C . GLU B 1 22 ? 1.604 36 12.992 1 97 22 GLU B C 1
ATOM 2675 O O . GLU B 1 22 ? 0.499 36.5 12.812 1 97 22 GLU B O 1
ATOM 2680 N N . ALA B 1 23 ? 1.829 34.719 12.789 1 97.81 23 ALA B N 1
ATOM 2681 C CA . ALA B 1 23 ? 0.756 33.812 12.383 1 97.81 23 ALA B CA 1
ATOM 2682 C C . ALA B 1 23 ? -0.374 33.812 13.414 1 97.81 23 ALA B C 1
ATOM 2684 O O . ALA B 1 23 ? -1.55 33.906 13.047 1 97.81 23 ALA B O 1
ATOM 2685 N N . VAL B 1 24 ? -0.044 33.781 14.68 1 97.88 24 VAL B N 1
ATOM 2686 C CA . VAL B 1 24 ? -1.046 33.781 15.742 1 97.88 24 VAL B CA 1
ATOM 2687 C C . VAL B 1 24 ? -1.822 35.094 15.727 1 97.88 24 VAL B C 1
ATOM 2689 O O . VAL B 1 24 ? -3.049 35.094 15.844 1 97.88 24 VAL B O 1
ATOM 2692 N N . ARG B 1 25 ? -1.138 36.188 15.516 1 97.56 25 ARG B N 1
ATOM 2693 C CA . ARG B 1 25 ? -1.78 37.5 15.469 1 97.56 25 ARG B CA 1
ATOM 2694 C C . ARG B 1 25 ? -2.748 37.594 14.297 1 97.56 25 ARG B C 1
ATOM 2696 O O . ARG B 1 25 ? -3.812 38.188 14.414 1 97.56 25 ARG B O 1
ATOM 2703 N N . ILE B 1 26 ? -2.344 37.031 13.227 1 97.38 26 ILE B N 1
ATOM 2704 C CA . ILE B 1 26 ? -3.148 37.062 12.008 1 97.38 26 ILE B CA 1
ATOM 2705 C C . ILE B 1 26 ? -4.406 36.219 12.203 1 97.38 26 ILE B C 1
ATOM 2707 O O . ILE B 1 26 ? -5.445 36.469 11.609 1 97.38 26 ILE B O 1
ATOM 2711 N N . GLY B 1 27 ? -4.281 35.125 13.047 1 97.81 27 GLY B N 1
ATOM 2712 C CA . GLY B 1 27 ? -5.488 34.344 13.336 1 97.81 27 GLY B CA 1
ATOM 2713 C C . GLY B 1 27 ? -5.277 32.844 13.258 1 97.81 27 GLY B C 1
ATOM 2714 O O . GLY B 1 27 ? -6.199 32.094 13.516 1 97.81 27 GLY B O 1
ATOM 2715 N N . TYR B 1 28 ? -4.059 32.406 12.93 1 98.12 28 TYR B N 1
ATOM 2716 C CA . TYR B 1 28 ? -3.783 30.984 12.883 1 98.12 28 TYR B CA 1
ATOM 2717 C C . TYR B 1 28 ? -4.023 30.344 14.242 1 98.12 28 TYR B C 1
ATOM 2719 O O . TYR B 1 28 ? -3.688 30.922 15.281 1 98.12 28 TYR B O 1
ATOM 2727 N N . ARG B 1 29 ? -4.547 29.141 14.219 1 98.25 29 ARG B N 1
ATOM 2728 C CA . ARG B 1 29 ? -4.758 28.375 15.43 1 98.25 29 ARG B CA 1
ATOM 2729 C C . ARG B 1 29 ? -4.352 26.906 15.227 1 98.25 29 ARG B C 1
ATOM 2731 O O . ARG B 1 29 ? -4.645 26.062 16.062 1 98.25 29 ARG B O 1
ATOM 2738 N N . HIS B 1 30 ? -3.82 26.531 14.133 1 98.56 30 HIS B N 1
ATOM 2739 C CA . HIS B 1 30 ? -3.346 25.203 13.758 1 98.56 30 HIS B CA 1
ATOM 2740 C C . HIS B 1 30 ? -1.885 25.234 13.32 1 98.56 30 HIS B C 1
ATOM 2742 O O . HIS B 1 30 ? -1.549 25.875 12.32 1 98.56 30 HIS B O 1
ATOM 2748 N N . PHE B 1 31 ? -1.001 24.594 14.094 1 98.69 31 PHE B N 1
ATOM 2749 C CA . PHE B 1 31 ? 0.427 24.562 13.805 1 98.69 31 PHE B CA 1
ATOM 2750 C C . PHE B 1 31 ? 0.908 23.125 13.609 1 98.69 31 PHE B C 1
ATOM 2752 O O . PHE B 1 31 ? 0.698 22.266 14.477 1 98.69 31 PHE B O 1
ATOM 2759 N N . ASP B 1 32 ? 1.534 22.875 12.469 1 98.75 32 ASP B N 1
ATOM 2760 C CA . ASP B 1 32 ? 2.061 21.562 12.141 1 98.75 32 ASP B CA 1
ATOM 2761 C C . ASP B 1 32 ? 3.576 21.516 12.328 1 98.75 32 ASP B C 1
ATOM 2763 O O . ASP B 1 32 ? 4.324 22.109 11.555 1 98.75 32 ASP B O 1
ATOM 2767 N N . CYS B 1 33 ? 3.98 20.797 13.336 1 98.69 33 CYS B N 1
ATOM 2768 C CA . CYS B 1 33 ? 5.391 20.641 13.672 1 98.69 33 CYS B CA 1
ATOM 2769 C C . CYS B 1 33 ? 5.84 19.203 13.461 1 98.69 33 CYS B C 1
ATOM 2771 O O . CYS B 1 33 ? 5.07 18.375 12.977 1 98.69 33 CYS B O 1
ATOM 2773 N N . ALA B 1 34 ? 7.137 18.938 13.656 1 98.25 34 ALA B N 1
ATOM 2774 C CA . ALA B 1 34 ? 7.727 17.609 13.664 1 98.25 34 ALA B CA 1
ATOM 2775 C C . ALA B 1 34 ? 9.109 17.625 14.312 1 98.25 34 ALA B C 1
ATOM 2777 O O . ALA B 1 34 ? 9.859 18.578 14.156 1 98.25 34 ALA B O 1
ATOM 2778 N N . TYR B 1 35 ? 9.352 16.562 14.992 1 97.81 35 TYR B N 1
ATOM 2779 C CA . TYR B 1 35 ? 10.68 16.422 15.594 1 97.81 35 TYR B CA 1
ATOM 2780 C C . TYR B 1 35 ? 11.773 16.531 14.539 1 97.81 35 TYR B C 1
ATOM 2782 O O . TYR B 1 35 ? 12.773 17.234 14.742 1 97.81 35 TYR B O 1
ATOM 2790 N N . ARG B 1 36 ? 11.57 15.984 13.438 1 96.12 36 ARG B N 1
ATOM 2791 C CA . ARG B 1 36 ? 12.516 15.938 12.328 1 96.12 36 ARG B CA 1
ATOM 2792 C C . ARG B 1 36 ? 12.828 17.344 11.812 1 96.12 36 ARG B C 1
ATOM 2794 O O . ARG B 1 36 ? 13.891 17.578 11.234 1 96.12 36 ARG B O 1
ATOM 2801 N N . TYR B 1 37 ? 11.914 18.266 12 1 95.81 37 TYR B N 1
ATOM 2802 C CA . TYR B 1 37 ? 12.094 19.609 11.453 1 95.81 37 TYR B CA 1
ATOM 2803 C C . TYR B 1 37 ? 13.195 20.344 12.195 1 95.81 37 TYR B C 1
ATOM 2805 O O . TYR B 1 37 ? 13.711 21.359 11.703 1 95.81 37 TYR B O 1
ATOM 2813 N N . GLU B 1 38 ? 13.5 19.906 13.414 1 96.88 38 GLU B N 1
ATOM 2814 C CA . GLU B 1 38 ? 14.602 20.391 14.227 1 96.88 38 GLU B CA 1
ATOM 2815 C C . GLU B 1 38 ? 14.375 21.844 14.648 1 96.88 38 GLU B C 1
ATOM 2817 O O . GLU B 1 38 ? 15.336 22.578 14.875 1 96.88 38 GLU B O 1
ATOM 2822 N N . ASN B 1 39 ? 13.133 22.281 14.625 1 97.94 39 ASN B N 1
ATOM 2823 C CA . ASN B 1 39 ? 12.867 23.656 15.039 1 97.94 39 ASN B CA 1
ATOM 2824 C C . ASN B 1 39 ? 11.805 23.719 16.125 1 97.94 39 ASN B C 1
ATOM 2826 O O . ASN B 1 39 ? 11.234 24.781 16.391 1 97.94 39 ASN B O 1
ATOM 2830 N N . GLU B 1 40 ? 11.508 22.609 16.766 1 98.44 40 GLU B N 1
ATOM 2831 C CA . GLU B 1 40 ? 10.5 22.594 17.812 1 98.44 40 GLU B CA 1
ATOM 2832 C C . GLU B 1 40 ? 10.938 23.438 19.016 1 98.44 40 GLU B C 1
ATOM 2834 O O . GLU B 1 40 ? 10.102 24.062 19.672 1 98.44 40 GLU B O 1
ATOM 2839 N N . GLY B 1 41 ? 12.242 23.5 19.234 1 98.44 41 GLY B N 1
ATOM 2840 C CA . GLY B 1 41 ? 12.742 24.359 20.297 1 98.44 41 GLY B CA 1
ATOM 2841 C C . GLY B 1 41 ? 12.43 25.828 20.062 1 98.44 41 GLY B C 1
ATOM 2842 O O . GLY B 1 41 ? 11.961 26.531 20.953 1 98.44 41 GLY B O 1
ATOM 2843 N N . LEU B 1 42 ? 12.719 26.234 18.875 1 98.06 42 LEU B N 1
ATOM 2844 C CA . LEU B 1 42 ? 12.438 27.609 18.469 1 98.06 42 LEU B CA 1
ATOM 2845 C C . LEU B 1 42 ? 10.945 27.922 18.578 1 98.06 42 LEU B C 1
ATOM 2847 O O . LEU B 1 42 ? 10.555 28.969 19.078 1 98.06 42 LEU B O 1
ATOM 2851 N N . ILE B 1 43 ? 10.141 27.031 18.203 1 98.31 43 ILE B N 1
ATOM 2852 C CA . ILE B 1 43 ? 8.688 27.188 18.219 1 98.31 43 ILE B CA 1
ATOM 2853 C C . ILE B 1 43 ? 8.195 27.219 19.672 1 98.31 43 ILE B C 1
ATOM 2855 O O . ILE B 1 43 ? 7.309 28 20.016 1 98.31 43 ILE B O 1
ATOM 2859 N N . GLY B 1 44 ? 8.773 26.328 20.469 1 98.56 44 GLY B N 1
ATOM 2860 C CA . GLY B 1 44 ? 8.422 26.297 21.875 1 98.56 44 GLY B CA 1
ATOM 2861 C C . GLY B 1 44 ? 8.641 27.625 22.578 1 98.56 44 GLY B C 1
ATOM 2862 O O . GLY B 1 44 ? 7.797 28.062 23.359 1 98.56 44 GLY B O 1
ATOM 2863 N N . LYS B 1 45 ? 9.688 28.266 22.266 1 97.81 45 LYS B N 1
ATOM 2864 C CA . LYS B 1 45 ? 9.969 29.578 22.844 1 97.81 45 LYS B CA 1
ATOM 2865 C C . LYS B 1 45 ? 8.914 30.594 22.422 1 97.81 45 LYS B C 1
ATOM 2867 O O . LYS B 1 45 ? 8.469 31.406 23.25 1 97.81 45 LYS B O 1
ATOM 2872 N N . ALA B 1 46 ? 8.578 30.531 21.188 1 98.12 46 ALA B N 1
ATOM 2873 C CA . ALA B 1 46 ? 7.52 31.422 20.703 1 98.12 46 ALA B CA 1
ATOM 2874 C C . ALA B 1 46 ? 6.203 31.125 21.422 1 98.12 46 ALA B C 1
ATOM 2876 O O . ALA B 1 46 ? 5.484 32.062 21.812 1 98.12 46 ALA B O 1
ATOM 2877 N N . PHE B 1 47 ? 5.875 29.875 21.672 1 98.31 47 PHE B N 1
ATOM 2878 C CA . PHE B 1 47 ? 4.629 29.469 22.312 1 98.31 47 PHE B CA 1
ATOM 2879 C C . PHE B 1 47 ? 4.574 29.984 23.75 1 98.31 47 PHE B C 1
ATOM 2881 O O . PHE B 1 47 ? 3.535 30.484 24.188 1 98.31 47 PHE B O 1
ATOM 2888 N N . VAL B 1 48 ? 5.656 29.906 24.422 1 97.94 48 VAL B N 1
ATOM 2889 C CA . VAL B 1 48 ? 5.711 30.406 25.797 1 97.94 48 VAL B CA 1
ATOM 2890 C C . VAL B 1 48 ? 5.348 31.891 25.828 1 97.94 48 VAL B C 1
ATOM 2892 O O . VAL B 1 48 ? 4.539 32.312 26.656 1 97.94 48 VAL B O 1
ATOM 2895 N N . GLU B 1 49 ? 5.93 32.594 24.922 1 98 49 GLU B N 1
ATOM 2896 C CA . GLU B 1 49 ? 5.633 34.031 24.859 1 98 49 GLU B CA 1
ATOM 2897 C C . GLU B 1 49 ? 4.168 34.281 24.5 1 98 49 GLU B C 1
ATOM 2899 O O . GLU B 1 49 ? 3.496 35.094 25.141 1 98 49 GLU B O 1
ATOM 2904 N N . ILE B 1 50 ? 3.723 33.625 23.594 1 98.12 50 ILE B N 1
ATOM 2905 C CA . ILE B 1 50 ? 2.373 33.781 23.062 1 98.12 50 ILE B CA 1
ATOM 2906 C C . ILE B 1 50 ? 1.348 33.469 24.141 1 98.12 50 ILE B C 1
ATOM 2908 O O . ILE B 1 50 ? 0.418 34.25 24.375 1 98.12 50 ILE B O 1
ATOM 2912 N N . PHE B 1 51 ? 1.519 32.406 24.906 1 97.94 51 PHE B N 1
ATOM 2913 C CA . PHE B 1 51 ? 0.51 31.922 25.844 1 97.94 51 PHE B CA 1
ATOM 2914 C C . PHE B 1 51 ? 0.556 32.719 27.141 1 97.94 51 PHE B C 1
ATOM 2916 O O . PHE B 1 51 ? -0.419 32.75 27.906 1 97.94 51 PHE B O 1
ATOM 2923 N N . ASN B 1 52 ? 1.657 33.375 27.344 1 97.31 52 ASN B N 1
ATOM 2924 C CA . ASN B 1 52 ? 1.798 34.156 28.578 1 97.31 52 ASN B CA 1
ATOM 2925 C C . ASN B 1 52 ? 1.581 35.625 28.344 1 97.31 52 ASN B C 1
ATOM 2927 O O . ASN B 1 52 ? 1.635 36.438 29.297 1 97.31 52 ASN B O 1
ATOM 2931 N N . ASP B 1 53 ? 1.43 36.062 27.156 1 97.44 53 ASP B N 1
ATOM 2932 C CA . ASP B 1 53 ? 1.156 37.438 26.812 1 97.44 53 ASP B CA 1
ATOM 2933 C C . ASP B 1 53 ? -0.302 37.625 26.391 1 97.44 53 ASP B C 1
ATOM 2935 O O . ASP B 1 53 ? -0.697 37.25 25.297 1 97.44 53 ASP B O 1
ATOM 2939 N N . PRO B 1 54 ? -1.034 38.281 27.219 1 96.56 54 PRO B N 1
ATOM 2940 C CA . PRO B 1 54 ? -2.467 38.438 26.953 1 96.56 54 PRO B CA 1
ATOM 2941 C C . PRO B 1 54 ? -2.748 39.188 25.656 1 96.56 54 PRO B C 1
ATOM 2943 O O . PRO B 1 54 ? -3.855 39.094 25.125 1 96.56 54 PRO B O 1
ATOM 2946 N N . SER B 1 55 ? -1.783 39.875 25.203 1 97.12 55 SER B N 1
ATOM 2947 C CA . SER B 1 55 ? -1.992 40.656 23.984 1 97.12 55 SER B CA 1
ATOM 2948 C C . SER B 1 55 ? -2.238 39.75 22.781 1 97.12 55 SER B C 1
ATOM 2950 O O . SER B 1 55 ? -2.797 40.188 21.781 1 97.12 55 SER B O 1
ATOM 2952 N N . PHE B 1 56 ? -1.863 38.531 22.859 1 96.88 56 PHE B N 1
ATOM 2953 C CA . PHE B 1 56 ? -2.107 37.562 21.781 1 96.88 56 PHE B CA 1
ATOM 2954 C C . PHE B 1 56 ? -3.537 37.062 21.828 1 96.88 56 PHE B C 1
ATOM 2956 O O . PHE B 1 56 ? -4.062 36.562 20.828 1 96.88 56 PHE B O 1
ATOM 2963 N N . GLY B 1 57 ? -4.109 37.062 22.984 1 96.19 57 GLY B N 1
ATOM 2964 C CA . GLY B 1 57 ? -5.496 36.656 23.141 1 96.19 57 GLY B CA 1
ATOM 2965 C C . GLY B 1 57 ? -5.699 35.156 22.922 1 96.19 57 GLY B C 1
ATOM 2966 O O . GLY B 1 57 ? -6.758 34.75 22.453 1 96.19 57 GLY B O 1
ATOM 2967 N N . VAL B 1 58 ? -4.66 34.375 23.094 1 96.44 58 VAL B N 1
ATOM 2968 C CA . VAL B 1 58 ? -4.758 32.938 22.859 1 96.44 58 VAL B CA 1
ATOM 2969 C C . VAL B 1 58 ? -4.129 32.188 24.031 1 96.44 58 VAL B C 1
ATOM 2971 O O . VAL B 1 58 ? -3.104 32.594 24.578 1 96.44 58 VAL B O 1
ATOM 2974 N N . LYS B 1 59 ? -4.754 31.109 24.453 1 96.94 59 LYS B N 1
ATOM 2975 C CA . LYS B 1 59 ? -4.234 30.141 25.422 1 96.94 59 LYS B CA 1
ATOM 2976 C C . LYS B 1 59 ? -3.844 28.828 24.734 1 96.94 59 LYS B C 1
ATOM 2978 O O . LYS B 1 59 ? -4.148 28.625 23.562 1 96.94 59 LYS B O 1
ATOM 2983 N N . ARG B 1 60 ? -3.199 27.969 25.5 1 97.69 60 ARG B N 1
ATOM 2984 C CA . ARG B 1 60 ? -2.736 26.703 24.953 1 97.69 60 ARG B CA 1
ATOM 2985 C C . ARG B 1 60 ? -3.895 25.906 24.359 1 97.69 60 ARG B C 1
ATOM 2987 O O . ARG B 1 60 ? -3.762 25.328 23.281 1 97.69 60 ARG B O 1
ATOM 2994 N N . GLU B 1 61 ? -5.047 25.922 25 1 97.19 61 GLU B N 1
ATOM 2995 C CA . GLU B 1 61 ? -6.188 25.109 24.578 1 97.19 61 GLU B CA 1
ATOM 2996 C C . GLU B 1 61 ? -6.855 25.672 23.344 1 97.19 61 GLU B C 1
ATOM 2998 O O . GLU B 1 61 ? -7.688 25.016 22.719 1 97.19 61 GLU B O 1
ATOM 3003 N N . ASP B 1 62 ? -6.453 26.875 22.969 1 97.44 62 ASP B N 1
ATOM 3004 C CA . ASP B 1 62 ? -7.039 27.547 21.812 1 97.44 62 ASP B CA 1
ATOM 3005 C C . ASP B 1 62 ? -6.289 27.172 20.531 1 97.44 62 ASP B C 1
ATOM 3007 O O . ASP B 1 62 ? -6.723 27.516 19.422 1 97.44 62 ASP B O 1
ATOM 3011 N N . VAL B 1 63 ? -5.168 26.453 20.672 1 98.19 63 VAL B N 1
ATOM 3012 C CA . VAL B 1 63 ? -4.305 26.172 19.516 1 98.19 63 VAL B CA 1
ATOM 3013 C C . VAL B 1 63 ? -4.176 24.656 19.328 1 98.19 63 VAL B C 1
ATOM 3015 O O . VAL B 1 63 ? -4.047 23.906 20.297 1 98.19 63 VAL B O 1
ATOM 3018 N N . TRP B 1 64 ? -4.352 24.281 18.062 1 98.75 64 TRP B N 1
ATOM 3019 C CA . TRP B 1 64 ? -4.105 22.906 17.656 1 98.75 64 TRP B CA 1
ATOM 3020 C C . TRP B 1 64 ? -2.65 22.703 17.25 1 98.75 64 TRP B C 1
ATOM 3022 O O . TRP B 1 64 ? -2.168 23.344 16.312 1 98.75 64 TRP B O 1
ATOM 3032 N N . ILE B 1 65 ? -1.967 21.828 17.953 1 98.88 65 ILE B N 1
ATOM 3033 C CA . ILE B 1 65 ? -0.551 21.609 17.672 1 98.88 65 ILE B CA 1
ATOM 3034 C C . ILE B 1 65 ? -0.313 20.141 17.312 1 98.88 65 ILE B C 1
ATOM 3036 O O . ILE B 1 65 ? -0.686 19.234 18.062 1 98.88 65 ILE B O 1
ATOM 3040 N N . THR B 1 66 ? 0.254 19.906 16.094 1 98.88 66 THR B N 1
ATOM 3041 C CA . THR B 1 66 ? 0.602 18.594 15.594 1 98.88 66 THR B CA 1
ATOM 3042 C C . THR B 1 66 ? 2.113 18.375 15.625 1 98.88 66 THR B C 1
ATOM 3044 O O . THR B 1 66 ? 2.877 19.281 15.266 1 98.88 66 THR B O 1
ATOM 3047 N N . SER B 1 67 ? 2.537 17.25 16.109 1 98.88 67 SER B N 1
ATOM 3048 C CA . SER B 1 67 ? 3.91 16.797 15.898 1 98.88 67 SER B CA 1
ATOM 3049 C C . SER B 1 67 ? 3.953 15.344 15.453 1 98.88 67 SER B C 1
ATOM 3051 O O . SER B 1 67 ? 2.918 14.75 15.141 1 98.88 67 SER B O 1
ATOM 3053 N N . LYS B 1 68 ? 5.207 14.773 15.234 1 98.75 68 LYS B N 1
ATOM 3054 C CA . LYS B 1 68 ? 5.27 13.484 14.547 1 98.75 68 LYS B CA 1
ATOM 3055 C C . LYS B 1 68 ? 6.426 12.641 15.078 1 98.75 68 LYS B C 1
ATOM 3057 O O . LYS B 1 68 ? 7.484 13.172 15.422 1 98.75 68 LYS B O 1
ATOM 3062 N N . LEU B 1 69 ? 6.168 11.406 15.07 1 98.75 69 LEU B N 1
ATOM 3063 C CA . LEU B 1 69 ? 7.172 10.398 15.391 1 98.75 69 LEU B CA 1
ATOM 3064 C C . LEU B 1 69 ? 7.938 9.977 14.141 1 98.75 69 LEU B C 1
ATOM 3066 O O . LEU B 1 69 ? 7.355 9.422 13.211 1 98.75 69 LEU B O 1
ATOM 3070 N N . TRP B 1 70 ? 9.234 10.219 14.148 1 97.75 70 TRP B N 1
ATOM 3071 C CA . TRP B 1 70 ? 10.078 9.875 13.008 1 97.75 70 TRP B CA 1
ATOM 3072 C C . TRP B 1 70 ? 10.328 8.367 12.953 1 97.75 70 TRP B C 1
ATOM 3074 O O . TRP B 1 70 ? 10.43 7.711 14 1 97.75 70 TRP B O 1
ATOM 3084 N N . PRO B 1 71 ? 10.523 7.797 11.758 1 96.06 71 PRO B N 1
ATOM 3085 C CA . PRO B 1 71 ? 10.461 6.34 11.617 1 96.06 71 PRO B CA 1
ATOM 3086 C C . PRO B 1 71 ? 11.688 5.641 12.195 1 96.06 71 PRO B C 1
ATOM 3088 O O . PRO B 1 71 ? 11.68 4.422 12.383 1 96.06 71 PRO B O 1
ATOM 3091 N N . THR B 1 72 ? 12.758 6.324 12.461 1 96.44 72 THR B N 1
ATOM 3092 C CA . THR B 1 72 ? 13.906 5.707 13.102 1 96.44 72 THR B CA 1
ATOM 3093 C C . THR B 1 72 ? 13.68 5.551 14.602 1 96.44 72 THR B C 1
ATOM 3095 O O . THR B 1 72 ? 14.438 4.867 15.281 1 96.44 72 THR B O 1
ATOM 3098 N N . PHE B 1 73 ? 12.594 6.078 15.141 1 98.25 73 PHE B N 1
ATOM 3099 C CA . PHE B 1 73 ? 12.359 6.09 16.578 1 98.25 73 PHE B CA 1
ATOM 3100 C C . PHE B 1 73 ? 11.219 5.141 16.953 1 98.25 73 PHE B C 1
ATOM 3102 O O . PHE B 1 73 ? 10.609 5.281 18.016 1 98.25 73 PHE B O 1
ATOM 3109 N N . PHE B 1 74 ? 10.938 4.152 16.172 1 98.12 74 PHE B N 1
ATOM 3110 C CA . PHE B 1 74 ? 9.75 3.326 16.344 1 98.12 74 PHE B CA 1
ATOM 3111 C C . PHE B 1 74 ? 9.898 2.395 17.531 1 98.12 74 PHE B C 1
ATOM 3113 O O . PHE B 1 74 ? 8.906 1.953 18.125 1 98.12 74 PHE B O 1
ATOM 3120 N N . GLU B 1 75 ? 11.133 2.035 17.891 1 97.5 75 GLU B N 1
ATOM 3121 C CA . GLU B 1 75 ? 11.312 1.212 19.078 1 97.5 75 GLU B CA 1
ATOM 3122 C C . GLU B 1 75 ? 10.703 1.879 20.312 1 97.5 75 GLU B C 1
ATOM 3124 O O . GLU B 1 75 ? 10.797 3.096 20.469 1 97.5 75 GLU B O 1
ATOM 3129 N N . SER B 1 76 ? 10.148 1.122 21.172 1 97.25 76 SER B N 1
ATOM 3130 C CA . SER B 1 76 ? 9.328 1.605 22.281 1 97.25 76 SER B CA 1
ATOM 3131 C C . SER B 1 76 ? 10.062 2.678 23.094 1 97.25 76 SER B C 1
ATOM 3133 O O . SER B 1 76 ? 9.523 3.762 23.312 1 97.25 76 SER B O 1
ATOM 3135 N N . GLU B 1 77 ? 11.258 2.42 23.469 1 97.25 77 GLU B N 1
ATOM 3136 C CA . GLU B 1 77 ? 12.023 3.361 24.281 1 97.25 77 GLU B CA 1
ATOM 3137 C C . GLU B 1 77 ? 12.359 4.621 23.5 1 97.25 77 GLU B C 1
ATOM 3139 O O . GLU B 1 77 ? 12.359 5.727 24.047 1 97.25 77 GLU B O 1
ATOM 3144 N N . ARG B 1 78 ? 12.609 4.402 22.266 1 98.19 78 ARG B N 1
ATOM 3145 C CA . ARG B 1 78 ? 12.969 5.539 21.422 1 98.19 78 ARG B CA 1
ATOM 3146 C C . ARG B 1 78 ? 11.758 6.418 21.141 1 98.19 78 ARG B C 1
ATOM 3148 O O . ARG B 1 78 ? 11.875 7.645 21.078 1 98.19 78 ARG B O 1
ATOM 3155 N N . ALA B 1 79 ? 10.625 5.77 20.922 1 98.62 79 ALA B N 1
ATOM 3156 C CA . ALA B 1 79 ? 9.391 6.527 20.734 1 98.62 79 ALA B CA 1
ATOM 3157 C C . ALA B 1 79 ? 9.07 7.363 21.969 1 98.62 79 ALA B C 1
ATOM 3159 O O . ALA B 1 79 ? 8.68 8.523 21.859 1 98.62 79 ALA B O 1
ATOM 3160 N N . GLU B 1 80 ? 9.305 6.762 23.125 1 98.38 80 GLU B N 1
ATOM 3161 C CA . GLU B 1 80 ? 9.125 7.461 24.391 1 98.38 80 GLU B CA 1
ATOM 3162 C C . GLU B 1 80 ? 10.055 8.664 24.5 1 98.38 80 GLU B C 1
ATOM 3164 O O . GLU B 1 80 ? 9.625 9.758 24.859 1 98.38 80 GLU B O 1
ATOM 3169 N N . HIS B 1 81 ? 11.234 8.383 24.203 1 98.5 81 HIS B N 1
ATOM 3170 C CA . HIS B 1 81 ? 12.234 9.453 24.219 1 98.5 81 HIS B CA 1
ATOM 3171 C C . HIS B 1 81 ? 11.828 10.602 23.312 1 98.5 81 HIS B C 1
ATOM 3173 O O . HIS B 1 81 ? 11.875 11.766 23.719 1 98.5 81 HIS B O 1
ATOM 3179 N N . GLN B 1 82 ? 11.406 10.305 22.125 1 98.5 82 GLN B N 1
ATOM 3180 C CA . GLN B 1 82 ? 11.148 11.344 21.141 1 98.5 82 GLN B CA 1
ATOM 3181 C C . GLN B 1 82 ? 9.953 12.203 21.547 1 98.5 82 GLN B C 1
ATOM 3183 O O . GLN B 1 82 ? 9.992 13.43 21.422 1 98.5 82 GLN B O 1
ATOM 3188 N N . ILE B 1 83 ? 8.844 11.531 21.984 1 98.81 83 ILE B N 1
ATOM 3189 C CA . ILE B 1 83 ? 7.68 12.352 22.312 1 98.81 83 ILE B CA 1
ATOM 3190 C C . ILE B 1 83 ? 7.996 13.227 23.516 1 98.81 83 ILE B C 1
ATOM 3192 O O . ILE B 1 83 ? 7.551 14.375 23.594 1 98.81 83 ILE B O 1
ATOM 3196 N N . LYS B 1 84 ? 8.781 12.75 24.5 1 98.75 84 LYS B N 1
ATOM 3197 C CA . LYS B 1 84 ? 9.188 13.562 25.641 1 98.75 84 LYS B CA 1
ATOM 3198 C C . LYS B 1 84 ? 10.047 14.742 25.203 1 98.75 84 LYS B C 1
ATOM 3200 O O . LYS B 1 84 ? 9.859 15.867 25.672 1 98.75 84 LYS B O 1
ATOM 3205 N N . LYS B 1 85 ? 10.93 14.477 24.312 1 98.69 85 LYS B N 1
ATOM 3206 C CA . LYS B 1 85 ? 11.773 15.547 23.766 1 98.69 85 LYS B CA 1
ATOM 3207 C C . LYS B 1 85 ? 10.938 16.578 23.016 1 98.69 85 LYS B C 1
ATOM 3209 O O . LYS B 1 85 ? 11.172 17.781 23.141 1 98.69 85 LYS B O 1
ATOM 3214 N N . THR B 1 86 ? 10.023 16.062 22.219 1 98.88 86 THR B N 1
ATOM 3215 C CA . THR B 1 86 ? 9.109 16.938 21.484 1 98.88 86 THR B CA 1
ATOM 3216 C C . THR B 1 86 ? 8.375 17.875 22.438 1 98.88 86 THR B C 1
ATOM 3218 O O . THR B 1 86 ? 8.344 19.078 22.234 1 98.88 86 THR B O 1
ATOM 3221 N N . LEU B 1 87 ? 7.801 17.312 23.484 1 98.94 87 LEU B N 1
ATOM 3222 C CA . LEU B 1 87 ? 7.043 18.094 24.453 1 98.94 87 LEU B CA 1
ATOM 3223 C C . LEU B 1 87 ? 7.949 19.062 25.203 1 98.94 87 LEU B C 1
ATOM 3225 O O . LEU B 1 87 ? 7.57 20.203 25.438 1 98.94 87 LEU B O 1
ATOM 3229 N N . GLU B 1 88 ? 9.148 18.578 25.531 1 98.88 88 GLU B N 1
ATOM 3230 C CA . GLU B 1 88 ? 10.125 19.453 26.172 1 98.88 88 GLU B CA 1
ATOM 3231 C C . GLU B 1 88 ? 10.508 20.625 25.281 1 98.88 88 GLU B C 1
ATOM 3233 O O . GLU B 1 88 ? 10.508 21.766 25.719 1 98.88 88 GLU B O 1
ATOM 3238 N N . LEU B 1 89 ? 10.828 20.359 24.094 1 98.81 89 LEU B N 1
ATOM 3239 C CA . LEU B 1 89 ? 11.258 21.375 23.141 1 98.81 89 LEU B CA 1
ATOM 3240 C C . LEU B 1 89 ? 10.141 22.375 22.859 1 98.81 89 LEU B C 1
ATOM 3242 O O . LEU B 1 89 ? 10.367 23.578 22.844 1 98.81 89 LEU B O 1
ATOM 3246 N N . LEU B 1 90 ? 8.938 21.859 22.688 1 98.81 90 LEU B N 1
ATOM 3247 C CA . LEU B 1 90 ? 7.789 22.719 22.406 1 98.81 90 LEU B CA 1
ATOM 3248 C C . LEU B 1 90 ? 7.312 23.438 23.656 1 98.81 90 LEU B C 1
ATOM 3250 O O . LEU B 1 90 ? 6.52 24.375 23.578 1 98.81 90 LEU B O 1
ATOM 3254 N N . GLN B 1 91 ? 7.848 22.984 24.797 1 98.62 91 GLN B N 1
ATOM 3255 C CA . GLN B 1 91 ? 7.469 23.531 26.109 1 98.62 91 GLN B CA 1
ATOM 3256 C C . GLN B 1 91 ? 5.969 23.391 26.344 1 98.62 91 GLN B C 1
ATOM 3258 O O . GLN B 1 91 ? 5.301 24.344 26.719 1 98.62 91 GLN B O 1
ATOM 3263 N N . LEU B 1 92 ? 5.488 22.172 26.109 1 98.75 92 LEU B N 1
ATOM 3264 C CA . LEU B 1 92 ? 4.078 21.828 26.266 1 98.75 92 LEU B CA 1
ATOM 3265 C C . LEU B 1 92 ? 3.912 20.562 27.109 1 98.75 92 LEU B C 1
ATOM 3267 O O . LEU B 1 92 ? 4.809 19.719 27.156 1 98.75 92 LEU B O 1
ATOM 3271 N N . ASP B 1 93 ? 2.721 20.438 27.703 1 98.5 93 ASP B N 1
ATOM 3272 C CA . ASP B 1 93 ? 2.371 19.219 28.438 1 98.5 93 ASP B CA 1
ATOM 3273 C C . ASP B 1 93 ? 1.801 18.156 27.484 1 98.5 93 ASP B C 1
ATOM 3275 O O . ASP B 1 93 ? 1.888 16.953 27.766 1 98.5 93 ASP B O 1
ATOM 3279 N N . TYR B 1 94 ? 1.186 18.562 26.422 1 98.75 94 TYR B N 1
ATOM 3280 C CA . TYR B 1 94 ? 0.602 17.672 25.422 1 98.75 94 TYR B CA 1
ATOM 3281 C C . TYR B 1 94 ? 0.594 18.328 24.047 1 98.75 94 TYR B C 1
ATOM 3283 O O . TYR B 1 94 ? 0.721 19.562 23.938 1 98.75 94 TYR B O 1
ATOM 3291 N N . VAL B 1 95 ? 0.477 17.562 23.062 1 98.88 95 VAL B N 1
ATOM 3292 C CA . VAL B 1 95 ? 0.105 18.031 21.734 1 98.88 95 VAL B CA 1
ATOM 3293 C C . VAL B 1 95 ? -1.315 17.578 21.406 1 98.88 95 VAL B C 1
ATOM 3295 O O . VAL B 1 95 ? -1.868 16.703 22.078 1 98.88 95 VAL B O 1
ATOM 3298 N N . ASP B 1 96 ? -1.934 18.219 20.422 1 98.94 96 ASP B N 1
ATOM 3299 C CA . ASP B 1 96 ? -3.293 17.844 20.047 1 98.94 96 ASP B CA 1
ATOM 3300 C C . ASP B 1 96 ? -3.297 16.609 19.156 1 98.94 96 ASP B C 1
ATOM 3302 O O . ASP B 1 96 ? -4.211 15.781 19.25 1 98.94 96 ASP B O 1
ATOM 3306 N N . LEU B 1 97 ? -2.318 16.5 18.344 1 98.94 97 LEU B N 1
ATOM 3307 C CA . LEU B 1 97 ? -2.209 15.391 17.406 1 98.94 97 LEU B CA 1
ATOM 3308 C C . LEU B 1 97 ? -0.759 14.945 17.25 1 98.94 97 LEU B C 1
ATOM 3310 O O . LEU B 1 97 ? 0.127 15.766 17.016 1 98.94 97 LEU B O 1
ATOM 3314 N N . PHE B 1 98 ? -0.523 13.695 17.484 1 98.94 98 PHE B N 1
ATOM 3315 C CA . PHE B 1 98 ? 0.781 13.078 17.266 1 98.94 98 PHE B CA 1
ATOM 3316 C C . PHE B 1 98 ? 0.706 12.023 16.172 1 98.94 98 PHE B C 1
ATOM 3318 O O . PHE B 1 98 ? -0.086 11.078 16.266 1 98.94 98 PHE B O 1
ATOM 3325 N N . LEU B 1 99 ? 1.522 12.211 15.102 1 98.94 99 LEU B N 1
ATOM 3326 C CA . LEU B 1 99 ? 1.416 11.367 13.914 1 98.94 99 LEU B CA 1
ATOM 3327 C C . LEU B 1 99 ? 2.604 10.414 13.82 1 98.94 99 LEU B C 1
ATOM 3329 O O . LEU B 1 99 ? 3.729 10.781 14.172 1 98.94 99 LEU B O 1
ATOM 3333 N N . VAL B 1 100 ? 2.324 9.211 13.32 1 98.69 100 VAL B N 1
ATOM 3334 C CA . VAL B 1 100 ? 3.4 8.422 12.727 1 98.69 100 VAL B CA 1
ATOM 3335 C C . VAL B 1 100 ? 3.854 9.07 11.422 1 98.69 100 VAL B C 1
ATOM 3337 O O . VAL B 1 100 ? 3.088 9.133 10.461 1 98.69 100 VAL B O 1
ATOM 3340 N N . HIS B 1 101 ? 5.098 9.492 11.32 1 96.94 101 HIS B N 1
ATOM 3341 C CA . HIS B 1 101 ? 5.539 10.383 10.25 1 96.94 101 HIS B CA 1
ATOM 3342 C C . HIS B 1 101 ? 5.66 9.641 8.922 1 96.94 101 HIS B C 1
ATOM 3344 O O . HIS B 1 101 ? 5.422 10.219 7.863 1 96.94 101 HIS B O 1
ATOM 3350 N N . TRP B 1 102 ? 6.086 8.398 8.961 1 93 102 TRP B N 1
ATOM 3351 C CA . TRP B 1 102 ? 6.184 7.488 7.82 1 93 102 TRP B CA 1
ATOM 3352 C C . TRP B 1 102 ? 5.66 6.105 8.188 1 93 102 TRP B C 1
ATOM 3354 O O . TRP B 1 102 ? 5.828 5.648 9.32 1 93 102 TRP B O 1
ATOM 3364 N N . PRO B 1 103 ? 5.09 5.457 7.238 1 92.81 103 PRO B N 1
ATOM 3365 C CA . PRO B 1 103 ? 4.438 4.184 7.559 1 92.81 103 PRO B CA 1
ATOM 3366 C C . PRO B 1 103 ? 5.375 2.986 7.398 1 92.81 103 PRO B C 1
ATOM 3368 O O . PRO B 1 103 ? 4.992 1.975 6.809 1 92.81 103 PRO B O 1
ATOM 3371 N N . MET B 1 104 ? 6.59 3.111 7.871 1 90.88 104 MET B N 1
ATOM 3372 C CA . MET B 1 104 ? 7.574 2.035 7.828 1 90.88 104 MET B CA 1
ATOM 3373 C C . MET B 1 104 ? 8.633 2.225 8.914 1 90.88 104 MET B C 1
ATOM 3375 O O . MET B 1 104 ? 8.992 3.355 9.242 1 90.88 104 MET B O 1
ATOM 3379 N N . SER B 1 105 ? 9.156 1.129 9.352 1 94 105 SER B N 1
ATOM 3380 C CA . SER B 1 105 ? 10.219 1.157 10.352 1 94 105 SER B CA 1
ATOM 3381 C C . SER B 1 105 ? 11.586 1.289 9.703 1 94 105 SER B C 1
ATOM 3383 O O . SER B 1 105 ? 11.914 0.547 8.773 1 94 105 SER B O 1
ATOM 3385 N N . ILE B 1 106 ? 12.32 2.254 10.125 1 93.19 106 ILE B N 1
ATOM 3386 C CA . ILE B 1 106 ? 13.688 2.453 9.656 1 93.19 106 ILE B CA 1
ATOM 3387 C C . ILE B 1 106 ? 14.664 2.229 10.805 1 93.19 106 ILE B C 1
ATOM 3389 O O . ILE B 1 106 ? 14.414 2.648 11.938 1 93.19 106 ILE B O 1
ATOM 3393 N N . ALA B 1 107 ? 15.797 1.624 10.469 1 94.19 107 ALA B N 1
ATOM 3394 C CA . ALA B 1 107 ? 16.797 1.307 11.492 1 94.19 107 ALA B CA 1
ATOM 3395 C C . ALA B 1 107 ? 17.359 2.578 12.109 1 94.19 107 ALA B C 1
ATOM 3397 O O . ALA B 1 107 ? 17.641 3.551 11.406 1 94.19 107 ALA B O 1
ATOM 3398 N N . TYR B 1 108 ? 17.516 2.477 13.406 1 95.56 108 TYR B N 1
ATOM 3399 C CA . TYR B 1 108 ? 18.125 3.582 14.148 1 95.56 108 TYR B CA 1
ATOM 3400 C C . TYR B 1 108 ? 19.641 3.5 14.109 1 95.56 108 TYR B C 1
ATOM 3402 O O . TYR B 1 108 ? 20.219 2.439 14.359 1 95.56 108 TYR B O 1
ATOM 3410 N N . LYS B 1 109 ? 20.359 4.555 13.766 1 92.75 109 LYS B N 1
ATOM 3411 C CA . LYS B 1 109 ? 21.812 4.625 13.836 1 92.75 109 LYS B CA 1
ATOM 3412 C C . LYS B 1 109 ? 22.266 5.59 14.93 1 92.75 109 LYS B C 1
ATOM 3414 O O . LYS B 1 109 ? 22.953 5.191 15.875 1 92.75 109 LYS B O 1
ATOM 3419 N N . GLU B 1 110 ? 21.844 6.824 14.812 1 92.62 110 GLU B N 1
ATOM 3420 C CA . GLU B 1 110 ? 22.016 7.863 15.828 1 92.62 110 GLU B CA 1
ATOM 3421 C C . GLU B 1 110 ? 20.875 8.875 15.789 1 92.62 110 GLU B C 1
ATOM 3423 O O . GLU B 1 110 ? 20.109 8.922 14.812 1 92.62 110 GLU B O 1
ATOM 3428 N N . GLU B 1 111 ? 20.75 9.609 16.812 1 88.81 111 GLU B N 1
ATOM 3429 C CA . GLU B 1 111 ? 19.562 10.453 17 1 88.81 111 GLU B CA 1
ATOM 3430 C C . GLU B 1 111 ? 19.469 11.5 15.891 1 88.81 111 GLU B C 1
ATOM 3432 O O . GLU B 1 111 ? 18.359 11.828 15.438 1 88.81 111 GLU B O 1
ATOM 3437 N N . THR B 1 112 ? 20.609 11.992 15.406 1 88.62 112 THR B N 1
ATOM 3438 C CA . THR B 1 112 ? 20.578 13.094 14.453 1 88.62 112 THR B CA 1
ATOM 3439 C C . THR B 1 112 ? 20.672 12.578 13.023 1 88.62 112 THR B C 1
ATOM 3441 O O . THR B 1 112 ? 20.703 13.359 12.07 1 88.62 112 THR B O 1
ATOM 3444 N N . ASP B 1 113 ? 20.688 11.227 12.898 1 92.69 113 ASP B N 1
ATOM 3445 C CA . ASP B 1 113 ? 20.688 10.648 11.555 1 92.69 113 ASP B CA 1
ATOM 3446 C C . ASP B 1 113 ? 19.266 10.391 11.07 1 92.69 113 ASP B C 1
ATOM 3448 O O . ASP B 1 113 ? 18.719 9.297 11.258 1 92.69 113 ASP B O 1
ATOM 3452 N N . TRP B 1 114 ? 18.734 11.289 10.43 1 91.75 114 TRP B N 1
ATOM 3453 C CA . TRP B 1 114 ? 17.344 11.266 10.023 1 91.75 114 TRP B CA 1
ATOM 3454 C C . TRP B 1 114 ? 17.125 10.344 8.828 1 91.75 114 TRP B C 1
ATOM 3456 O O . TRP B 1 114 ? 16.016 9.867 8.594 1 91.75 114 TRP B O 1
ATOM 3466 N N . HIS B 1 115 ? 18.203 10.133 8.023 1 90.88 115 HIS B N 1
ATOM 3467 C CA . HIS B 1 115 ? 18.141 9.305 6.82 1 90.88 115 HIS B CA 1
ATOM 3468 C C . HIS B 1 115 ? 19.312 8.344 6.754 1 90.88 115 HIS B C 1
ATOM 3470 O O . HIS B 1 115 ? 20.156 8.445 5.852 1 90.88 115 HIS B O 1
ATOM 3476 N N . PRO B 1 116 ? 19.266 7.41 7.656 1 93 116 PRO B N 1
ATOM 3477 C CA . PRO B 1 116 ? 20.406 6.484 7.664 1 93 116 PRO B CA 1
ATOM 3478 C C . PRO B 1 116 ? 20.531 5.676 6.375 1 93 116 PRO B C 1
ATOM 3480 O O . PRO B 1 116 ? 19.516 5.445 5.695 1 93 116 PRO B O 1
ATOM 3483 N N . LYS B 1 117 ? 21.734 5.293 6.016 1 90.56 117 LYS B N 1
ATOM 3484 C CA . LYS B 1 117 ? 22.031 4.438 4.871 1 90.56 117 LYS B CA 1
ATOM 3485 C C . LYS B 1 117 ? 22.891 3.238 5.293 1 90.56 117 LYS B C 1
ATOM 3487 O O . LYS B 1 117 ? 23.703 3.338 6.215 1 90.56 117 LYS B O 1
ATOM 3492 N N . ASP B 1 118 ? 22.656 2.152 4.621 1 90.69 118 ASP B N 1
ATOM 3493 C CA . ASP B 1 118 ? 23.5 0.985 4.848 1 90.69 118 ASP B CA 1
ATOM 3494 C C . ASP B 1 118 ? 24.734 1.025 3.963 1 90.69 118 ASP B C 1
ATOM 3496 O O . ASP B 1 118 ? 25.031 2.049 3.338 1 90.69 118 ASP B O 1
ATOM 3500 N N . ALA B 1 119 ? 25.531 -0.093 3.986 1 91.94 119 ALA B N 1
ATOM 3501 C CA . ALA B 1 119 ? 26.812 -0.163 3.273 1 91.94 119 ALA B CA 1
ATOM 3502 C C . ALA B 1 119 ? 26.609 -0.001 1.771 1 91.94 119 ALA B C 1
ATOM 3504 O O . ALA B 1 119 ? 27.484 0.503 1.07 1 91.94 119 ALA B O 1
ATOM 3505 N N . ASP B 1 120 ? 25.469 -0.299 1.284 1 89.38 120 ASP B N 1
ATOM 3506 C CA . ASP B 1 120 ? 25.172 -0.23 -0.142 1 89.38 120 ASP B CA 1
ATOM 3507 C C . ASP B 1 120 ? 24.469 1.081 -0.494 1 89.38 120 ASP B C 1
ATOM 3509 O O . ASP B 1 120 ? 24 1.256 -1.619 1 89.38 120 ASP B O 1
ATOM 3513 N N . GLY B 1 121 ? 24.375 1.964 0.485 1 89.25 121 GLY B N 1
ATOM 3514 C CA . GLY B 1 121 ? 23.75 3.254 0.249 1 89.25 121 GLY B CA 1
ATOM 3515 C C . GLY B 1 121 ? 22.234 3.193 0.268 1 89.25 121 GLY B C 1
ATOM 3516 O O . GLY B 1 121 ? 21.562 4.113 -0.205 1 89.25 121 GLY B O 1
ATOM 3517 N N . LYS B 1 122 ? 21.719 2.121 0.809 1 87.88 122 LYS B N 1
ATOM 3518 C CA . LYS B 1 122 ? 20.281 1.932 0.856 1 87.88 122 LYS B CA 1
ATOM 3519 C C . LYS B 1 122 ? 19.734 2.227 2.25 1 87.88 122 LYS B C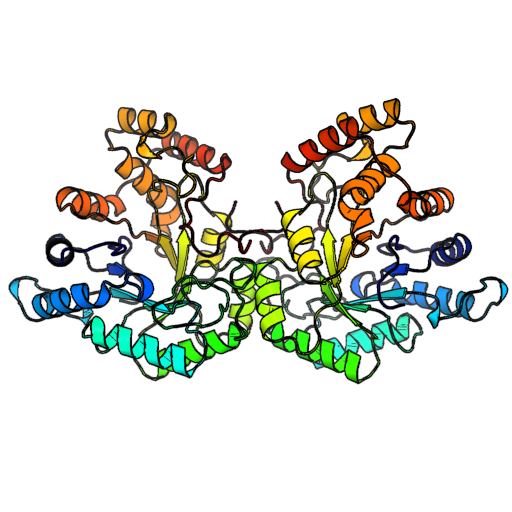 1
ATOM 3521 O O . LYS B 1 122 ? 20.453 2.154 3.238 1 87.88 122 LYS B O 1
ATOM 3526 N N . THR B 1 123 ? 18.422 2.652 2.283 1 89.44 123 THR B N 1
ATOM 3527 C CA . THR B 1 123 ? 17.75 2.855 3.564 1 89.44 123 THR B CA 1
ATOM 3528 C C . THR B 1 123 ? 17.625 1.539 4.324 1 89.44 123 THR B C 1
ATOM 3530 O O . THR B 1 123 ? 17.016 0.586 3.834 1 89.44 123 THR B O 1
ATOM 3533 N N . PRO B 1 124 ? 18.25 1.464 5.449 1 91.88 124 PRO B N 1
ATOM 3534 C CA . PRO B 1 124 ? 18.125 0.232 6.23 1 91.88 124 PRO B CA 1
ATOM 3535 C C . PRO B 1 124 ? 16.766 0.114 6.918 1 91.88 124 PRO B C 1
ATOM 3537 O O . PRO B 1 124 ? 16.312 1.056 7.574 1 91.88 124 PRO B O 1
ATOM 3540 N N . LEU B 1 125 ? 16.172 -0.967 6.758 1 90.31 125 LEU B N 1
ATOM 3541 C CA . LEU B 1 125 ? 14.852 -1.177 7.352 1 90.31 125 LEU B CA 1
ATOM 3542 C C . LEU B 1 125 ? 14.977 -1.557 8.82 1 90.31 125 LEU B C 1
ATOM 3544 O O . LEU B 1 125 ? 15.938 -2.211 9.219 1 90.31 125 LEU B O 1
ATOM 3548 N N . GLY B 1 126 ? 13.992 -1.049 9.617 1 92.31 126 GLY B N 1
ATOM 3549 C CA . GLY B 1 126 ? 13.859 -1.494 10.992 1 92.31 126 GLY B CA 1
ATOM 3550 C C . GLY B 1 126 ? 13 -2.738 11.141 1 92.31 126 GLY B C 1
ATOM 3551 O O . GLY B 1 126 ? 12.555 -3.307 10.141 1 92.31 126 GLY B O 1
ATOM 3552 N N . ASN B 1 127 ? 12.805 -3.158 12.422 1 94.25 127 ASN B N 1
ATOM 3553 C CA . ASN B 1 127 ? 12.086 -4.406 12.656 1 94.25 127 ASN B CA 1
ATOM 3554 C C . ASN B 1 127 ? 10.914 -4.207 13.609 1 94.25 127 ASN B C 1
ATOM 3556 O O . ASN B 1 127 ? 10.531 -5.133 14.328 1 94.25 127 ASN B O 1
ATOM 3560 N N . VAL B 1 128 ? 10.383 -3.035 13.648 1 97.75 128 VAL B N 1
ATOM 3561 C CA . VAL B 1 128 ? 9.234 -2.775 14.508 1 97.75 128 VAL B CA 1
ATOM 3562 C C . VAL B 1 128 ? 7.957 -2.783 13.68 1 97.75 128 VAL B C 1
ATOM 3564 O O . VAL B 1 128 ? 7.762 -1.919 12.82 1 97.75 128 VAL B O 1
ATOM 3567 N N . PRO B 1 129 ? 7.055 -3.736 13.977 1 98.06 129 PRO B N 1
ATOM 3568 C CA . PRO B 1 129 ? 5.785 -3.758 13.25 1 98.06 129 PRO B CA 1
ATOM 3569 C C . PRO B 1 129 ? 4.953 -2.498 13.484 1 98.06 129 PRO B C 1
ATOM 3571 O O . PRO B 1 129 ? 4.934 -1.961 14.594 1 98.06 129 PRO B O 1
ATOM 3574 N N . LEU B 1 130 ? 4.207 -2.08 12.445 1 98 130 LEU B N 1
ATOM 3575 C CA . LEU B 1 130 ? 3.369 -0.893 12.562 1 98 130 LEU B CA 1
ATOM 3576 C C . LEU B 1 130 ? 2.334 -1.059 13.672 1 98 130 LEU B C 1
ATOM 3578 O O . LEU B 1 130 ? 1.972 -0.087 14.336 1 98 130 LEU B O 1
ATOM 3582 N N . GLN B 1 131 ? 1.883 -2.307 13.844 1 98.25 131 GLN B N 1
ATOM 3583 C CA . GLN B 1 131 ? 0.938 -2.568 14.93 1 98.25 131 GLN B CA 1
ATOM 3584 C C . GLN B 1 131 ? 1.554 -2.244 16.281 1 98.25 131 GLN B C 1
ATOM 3586 O O . GLN B 1 131 ? 0.883 -1.69 17.156 1 98.25 131 GLN B O 1
ATOM 3591 N N . THR B 1 132 ? 2.787 -2.57 16.438 1 98.44 132 THR B N 1
ATOM 3592 C CA . THR B 1 132 ? 3.51 -2.266 17.672 1 98.44 132 THR B CA 1
ATOM 3593 C C . THR B 1 132 ? 3.66 -0.758 17.844 1 98.44 132 THR B C 1
ATOM 3595 O O . THR B 1 132 ? 3.457 -0.235 18.953 1 98.44 132 THR B O 1
ATOM 3598 N N . VAL B 1 133 ? 3.963 -0.1 16.797 1 98.5 133 VAL B N 1
ATOM 3599 C CA . VAL B 1 133 ? 4.098 1.353 16.828 1 98.5 133 VAL B CA 1
ATOM 3600 C C . VAL B 1 133 ? 2.768 1.989 17.219 1 98.5 133 VAL B C 1
ATOM 3602 O O . VAL B 1 133 ? 2.729 2.896 18.047 1 98.5 133 VAL B O 1
ATOM 3605 N N . TRP B 1 134 ? 1.712 1.456 16.609 1 98.75 134 TRP B N 1
ATOM 3606 C CA . TRP B 1 134 ? 0.4 2.041 16.875 1 98.75 134 TRP B CA 1
ATOM 3607 C C . TRP B 1 134 ? 0.002 1.855 18.328 1 98.75 134 TRP B C 1
ATOM 3609 O O . TRP B 1 134 ? -0.547 2.768 18.953 1 98.75 134 TRP B O 1
ATOM 3619 N N . ARG B 1 135 ? 0.298 0.688 18.875 1 98.62 135 ARG B N 1
ATOM 3620 C CA . ARG B 1 135 ? 0.028 0.449 20.297 1 98.62 135 ARG B CA 1
ATOM 3621 C C . ARG B 1 135 ? 0.775 1.448 21.172 1 98.62 135 ARG B C 1
ATOM 3623 O O . ARG B 1 135 ? 0.237 1.928 22.172 1 98.62 135 ARG B O 1
ATOM 3630 N N . LYS B 1 136 ? 1.991 1.703 20.781 1 98.81 136 LYS B N 1
ATOM 3631 C CA . LYS B 1 136 ? 2.77 2.699 21.5 1 98.81 136 LYS B CA 1
ATOM 3632 C C . LYS B 1 136 ? 2.141 4.086 21.391 1 98.81 136 LYS B C 1
ATOM 3634 O O . LYS B 1 136 ? 2.049 4.82 22.375 1 98.81 136 LYS B O 1
ATOM 3639 N N . MET B 1 137 ? 1.673 4.445 20.25 1 98.88 137 MET B N 1
ATOM 3640 C CA . MET B 1 137 ? 0.967 5.707 20.031 1 98.88 137 MET B CA 1
ATOM 3641 C C . MET B 1 137 ? -0.263 5.801 20.922 1 98.88 137 MET B C 1
ATOM 3643 O O . MET B 1 137 ? -0.512 6.84 21.547 1 98.88 137 MET B O 1
ATOM 3647 N N . GLU B 1 138 ? -1.031 4.715 20.984 1 98.94 138 GLU B N 1
ATOM 3648 C CA . GLU B 1 138 ? -2.223 4.66 21.828 1 98.94 138 GLU B CA 1
ATOM 3649 C C . GLU B 1 138 ? -1.873 4.879 23.297 1 98.94 138 GLU B C 1
ATOM 3651 O O . GLU B 1 138 ? -2.615 5.539 24.016 1 98.94 138 GLU B O 1
ATOM 3656 N N . SER B 1 139 ? -0.748 4.328 23.672 1 98.88 139 SER B N 1
ATOM 3657 C CA . SER B 1 139 ? -0.32 4.5 25.047 1 98.88 139 SER B CA 1
ATOM 3658 C C . SER B 1 139 ? -0.04 5.965 25.359 1 98.88 139 SER B C 1
ATOM 3660 O O . SER B 1 139 ? -0.212 6.406 26.5 1 98.88 139 SER B O 1
ATOM 3662 N N . PHE B 1 140 ? 0.386 6.746 24.391 1 98.94 140 PHE B N 1
ATOM 3663 C CA . PHE B 1 140 ? 0.638 8.172 24.594 1 98.94 140 PHE B CA 1
ATOM 3664 C C . PHE B 1 140 ? -0.664 8.914 24.844 1 98.94 140 PHE B C 1
ATOM 3666 O O . PHE B 1 140 ? -0.683 9.891 25.609 1 98.94 140 PHE B O 1
ATOM 3673 N N . VAL B 1 141 ? -1.749 8.477 24.188 1 98.94 141 VAL B N 1
ATOM 3674 C CA . VAL B 1 141 ? -3.062 9.047 24.469 1 98.94 141 VAL B CA 1
ATOM 3675 C C . VAL B 1 141 ? -3.48 8.727 25.906 1 98.94 141 VAL B C 1
ATOM 3677 O O . VAL B 1 141 ? -3.924 9.609 26.641 1 98.94 141 VAL B O 1
ATOM 3680 N N . ASP B 1 142 ? -3.279 7.496 26.297 1 98.88 142 ASP B N 1
ATOM 3681 C CA . ASP B 1 142 ? -3.645 7.051 27.641 1 98.88 142 ASP B CA 1
ATOM 3682 C C . ASP B 1 142 ? -2.91 7.863 28.703 1 98.88 142 ASP B C 1
ATOM 3684 O O . ASP B 1 142 ? -3.459 8.133 29.766 1 98.88 142 ASP B O 1
ATOM 3688 N N . ARG B 1 143 ? -1.77 8.289 28.375 1 98.75 143 ARG B N 1
ATOM 3689 C CA . ARG B 1 143 ? -0.929 9.008 29.312 1 98.75 143 ARG B CA 1
ATOM 3690 C C . ARG B 1 143 ? -1.078 10.516 29.141 1 98.75 143 ARG B C 1
ATOM 3692 O O . ARG B 1 143 ? -0.345 11.297 29.766 1 98.75 143 ARG B O 1
ATOM 3699 N N . LYS B 1 144 ? -1.902 10.961 28.234 1 98.69 144 LYS B N 1
ATOM 3700 C CA . LYS B 1 144 ? -2.312 12.344 28.016 1 98.69 144 LYS B CA 1
ATOM 3701 C C . LYS B 1 144 ? -1.153 13.18 27.484 1 98.69 144 LYS B C 1
ATOM 3703 O O . LYS B 1 144 ? -1.074 14.383 27.75 1 98.69 144 LYS B O 1
ATOM 3708 N N . LEU B 1 145 ? -0.223 12.516 26.828 1 98.88 145 LEU B N 1
ATOM 3709 C CA . LEU B 1 145 ? 0.869 13.227 26.188 1 98.88 145 LEU B CA 1
ATOM 3710 C C . LEU B 1 145 ? 0.418 13.812 24.844 1 98.88 145 LEU B C 1
ATOM 3712 O O . LEU B 1 145 ? 1.063 14.711 24.312 1 98.88 145 LEU B O 1
ATOM 3716 N N . THR B 1 146 ? -0.602 13.289 24.312 1 98.94 146 THR B N 1
ATOM 3717 C CA . THR B 1 146 ? -1.292 13.758 23.125 1 98.94 146 THR B CA 1
ATOM 3718 C C . THR B 1 146 ? -2.795 13.531 23.234 1 98.94 146 THR B C 1
ATOM 3720 O O . THR B 1 146 ? -3.236 12.57 23.875 1 98.94 146 THR B O 1
ATOM 3723 N N . ARG B 1 147 ? -3.559 14.422 22.641 1 98.88 147 ARG B N 1
ATOM 3724 C CA . ARG B 1 147 ? -5.008 14.258 22.688 1 98.88 147 ARG B CA 1
ATOM 3725 C C . ARG B 1 147 ? -5.48 13.219 21.672 1 98.88 147 ARG B C 1
ATOM 3727 O O . ARG B 1 147 ? -6.355 12.406 21.969 1 98.88 147 ARG B O 1
ATOM 3734 N N . PHE B 1 148 ? -4.957 13.32 20.484 1 98.88 148 PHE B N 1
ATOM 3735 C CA . PHE B 1 148 ? -5.289 12.406 19.391 1 98.88 148 PHE B CA 1
ATOM 3736 C C . PHE B 1 148 ? -4.027 11.859 18.734 1 98.88 148 PHE B C 1
ATOM 3738 O O . PHE B 1 148 ? -2.934 12.391 18.953 1 98.88 148 PHE B O 1
ATOM 3745 N N . ILE B 1 149 ? -4.176 10.789 18 1 98.94 149 ILE B N 1
ATOM 3746 C CA . ILE B 1 149 ? -3.078 10.203 17.234 1 98.94 149 ILE B CA 1
ATOM 3747 C C . ILE B 1 149 ? -3.527 9.969 15.805 1 98.94 149 ILE B C 1
ATOM 3749 O O . ILE B 1 149 ? -4.727 9.906 15.523 1 98.94 149 ILE B O 1
ATOM 3753 N N . GLY B 1 150 ? -2.615 9.945 14.914 1 98.88 150 GLY B N 1
ATOM 3754 C CA . GLY B 1 150 ? -2.854 9.703 13.5 1 98.88 150 GLY B CA 1
ATOM 3755 C C . GLY B 1 150 ? -1.628 9.188 12.766 1 98.88 150 GLY B C 1
ATOM 3756 O O . GLY B 1 150 ? -0.704 8.656 13.391 1 98.88 150 GLY B O 1
ATOM 3757 N N . VAL B 1 151 ? -1.756 9.188 11.43 1 98.38 151 VAL B N 1
ATOM 3758 C CA . VAL B 1 151 ? -0.7 8.633 10.586 1 98.38 151 VAL B CA 1
ATOM 3759 C C . VAL B 1 151 ? -0.379 9.617 9.453 1 98.38 151 VAL B C 1
ATOM 3761 O O . VAL B 1 151 ? -1.085 10.609 9.266 1 98.38 151 VAL B O 1
ATOM 3764 N N . SER B 1 152 ? 0.773 9.359 8.844 1 95.31 152 SER B N 1
ATOM 3765 C CA . SER B 1 152 ? 1.143 10.078 7.629 1 95.31 152 SER B CA 1
ATOM 3766 C C . SER B 1 152 ? 1.559 9.117 6.52 1 95.31 152 SER B C 1
ATOM 3768 O O . SER B 1 152 ? 2.127 8.055 6.793 1 95.31 152 SER B O 1
ATOM 3770 N N . ASN B 1 153 ? 1.16 9.414 5.363 1 91.69 153 ASN B N 1
ATOM 3771 C CA . ASN B 1 153 ? 1.635 8.75 4.148 1 91.69 153 ASN B CA 1
ATOM 3772 C C . ASN B 1 153 ? 1.206 7.289 4.102 1 91.69 153 ASN B C 1
ATOM 3774 O O . ASN B 1 153 ? 1.894 6.457 3.512 1 91.69 153 ASN B O 1
ATOM 3778 N N . MET B 1 154 ? 0.141 6.961 4.777 1 92.75 154 MET B N 1
ATOM 3779 C CA . MET B 1 154 ? -0.381 5.605 4.66 1 92.75 154 MET B CA 1
ATOM 3780 C C . MET B 1 154 ? -1.337 5.488 3.477 1 92.75 154 MET B C 1
ATOM 3782 O O . MET B 1 154 ? -2.172 6.367 3.26 1 92.75 154 MET B O 1
ATOM 3786 N N . ASN B 1 155 ? -1.135 4.457 2.738 1 88.69 155 ASN B N 1
ATOM 3787 C CA . ASN B 1 155 ? -2.078 4.156 1.666 1 88.69 155 ASN B CA 1
ATOM 3788 C C . ASN B 1 155 ? -3.279 3.369 2.178 1 88.69 155 ASN B C 1
ATOM 3790 O O . ASN B 1 155 ? -3.387 3.102 3.375 1 88.69 155 ASN B O 1
ATOM 3794 N N . VAL B 1 156 ? -4.184 3.062 1.274 1 88.31 156 VAL B N 1
ATOM 3795 C CA . VAL B 1 156 ? -5.441 2.418 1.636 1 88.31 156 VAL B CA 1
ATOM 3796 C C . VAL B 1 156 ? -5.16 1.056 2.268 1 88.31 156 VAL B C 1
ATOM 3798 O O . VAL B 1 156 ? -5.75 0.706 3.293 1 88.31 156 VAL B O 1
ATOM 3801 N N . ALA B 1 157 ? -4.215 0.295 1.682 1 87.75 157 ALA B N 1
ATOM 3802 C CA . ALA B 1 157 ? -3.908 -1.045 2.174 1 87.75 157 ALA B CA 1
ATOM 3803 C C . ALA B 1 157 ? -3.393 -0.997 3.609 1 87.75 157 ALA B C 1
ATOM 3805 O O . ALA B 1 157 ? -3.811 -1.795 4.453 1 87.75 157 ALA B O 1
ATOM 3806 N N . GLN B 1 158 ? -2.572 -0.107 3.879 1 91.88 158 GLN B N 1
ATOM 3807 C CA . GLN B 1 158 ? -2.031 0.058 5.223 1 91.88 158 GLN B CA 1
ATOM 3808 C C . GLN B 1 158 ? -3.115 0.5 6.203 1 91.88 158 GLN B C 1
ATOM 3810 O O . GLN B 1 158 ? -3.164 0.026 7.34 1 91.88 158 GLN B O 1
ATOM 3815 N N . LEU B 1 159 ? -3.971 1.387 5.73 1 93.81 159 LEU B N 1
ATOM 3816 C CA . LEU B 1 159 ? -5.051 1.867 6.582 1 93.81 159 LEU B CA 1
ATOM 3817 C C . LEU B 1 159 ? -6.016 0.738 6.926 1 93.81 159 LEU B C 1
ATOM 3819 O O . LEU B 1 159 ? -6.488 0.643 8.062 1 93.81 159 LEU B O 1
ATOM 3823 N N . LEU B 1 160 ? -6.281 -0.091 5.957 1 91.94 160 LEU B N 1
ATOM 3824 C CA . LEU B 1 160 ? -7.188 -1.21 6.195 1 91.94 160 LEU B CA 1
ATOM 3825 C C . LEU B 1 160 ? -6.629 -2.143 7.266 1 91.94 160 LEU B C 1
ATOM 3827 O O . LEU B 1 160 ? -7.359 -2.582 8.156 1 91.94 160 LEU B O 1
ATOM 3831 N N . ASP B 1 161 ? -5.387 -2.434 7.16 1 94.88 161 ASP B N 1
ATOM 3832 C CA . ASP B 1 161 ? -4.758 -3.277 8.172 1 94.88 161 ASP B CA 1
ATOM 3833 C C . ASP B 1 161 ? -4.754 -2.592 9.539 1 94.88 161 ASP B C 1
ATOM 3835 O O . ASP B 1 161 ? -5.105 -3.205 10.547 1 94.88 161 ASP B O 1
ATOM 3839 N N . LEU B 1 162 ? -4.398 -1.311 9.539 1 97 162 LEU B N 1
ATOM 3840 C CA . LEU B 1 162 ? -4.367 -0.546 10.781 1 97 162 LEU B CA 1
ATOM 3841 C C . LEU B 1 162 ? -5.727 -0.574 11.477 1 97 162 LEU B C 1
ATOM 3843 O O . LEU B 1 162 ? -5.805 -0.788 12.688 1 97 162 LEU B O 1
ATOM 3847 N N . LEU B 1 163 ? -6.762 -0.427 10.742 1 96.25 163 LEU B N 1
ATOM 3848 C CA . LEU B 1 163 ? -8.109 -0.345 11.297 1 96.25 163 LEU B CA 1
ATOM 3849 C C . LEU B 1 163 ? -8.531 -1.68 11.898 1 96.25 163 LEU B C 1
ATOM 3851 O O . LEU B 1 163 ? -9.461 -1.732 12.711 1 96.25 163 LEU B O 1
ATOM 3855 N N . SER B 1 164 ? -7.84 -2.744 11.516 1 95.25 164 SER B N 1
ATOM 3856 C CA . SER B 1 164 ? -8.195 -4.062 12.031 1 95.25 164 SER B CA 1
ATOM 3857 C C . SER B 1 164 ? -7.672 -4.258 13.445 1 95.25 164 SER B C 1
ATOM 3859 O O . SER B 1 164 ? -8.148 -5.133 14.172 1 95.25 164 SER B O 1
ATOM 3861 N N . TYR B 1 165 ? -6.676 -3.432 13.859 1 96.88 165 TYR B N 1
ATOM 3862 C CA . TYR B 1 165 ? -6.113 -3.67 15.18 1 96.88 165 TYR B CA 1
ATOM 3863 C C . TYR B 1 165 ? -6.141 -2.398 16.031 1 96.88 165 TYR B C 1
ATOM 3865 O O . TYR B 1 165 ? -5.828 -2.43 17.219 1 96.88 165 TYR B O 1
ATOM 3873 N N . ALA B 1 166 ? -6.609 -1.332 15.531 1 97.88 166 ALA B N 1
ATOM 3874 C CA . ALA B 1 166 ? -6.57 -0.052 16.234 1 97.88 166 ALA B CA 1
ATOM 3875 C C . ALA B 1 166 ? -7.613 -0.003 17.344 1 97.88 166 ALA B C 1
ATOM 3877 O O . ALA B 1 166 ? -8.812 -0.153 17.078 1 97.88 166 ALA B O 1
ATOM 3878 N N . ARG B 1 167 ? -7.137 0.133 18.578 1 98.25 167 ARG B N 1
ATOM 3879 C CA . ARG B 1 167 ? -8.07 0.478 19.656 1 98.25 167 ARG B CA 1
ATOM 3880 C C . ARG B 1 167 ? -8.578 1.906 19.484 1 98.25 167 ARG B C 1
ATOM 3882 O O . ARG B 1 167 ? -9.773 2.172 19.688 1 98.25 167 ARG B O 1
ATOM 3889 N N . ILE B 1 168 ? -7.66 2.789 19.188 1 98.62 168 ILE B N 1
ATOM 3890 C CA . ILE B 1 168 ? -7.973 4.176 18.859 1 98.62 168 ILE B CA 1
ATOM 3891 C C . ILE B 1 168 ? -7.816 4.41 17.359 1 98.62 168 ILE B C 1
ATOM 3893 O O . ILE B 1 168 ? -6.719 4.266 16.812 1 98.62 168 ILE B O 1
ATOM 3897 N N . LYS B 1 169 ? -8.906 4.734 16.719 1 98 169 LYS B N 1
ATOM 3898 C CA . LYS B 1 169 ? -8.875 5.035 15.281 1 98 169 LYS B CA 1
ATOM 3899 C C . LYS B 1 169 ? -8.016 6.262 15 1 98 169 LYS B C 1
ATOM 3901 O O . LYS B 1 169 ? -8.078 7.258 15.727 1 98 169 LYS B O 1
ATOM 3906 N N . PRO B 1 170 ? -7.156 6.172 13.953 1 98.75 170 PRO B N 1
ATOM 3907 C CA . PRO B 1 170 ? -6.43 7.398 13.617 1 98.75 170 PRO B CA 1
ATOM 3908 C C . PRO B 1 170 ? -7.359 8.562 13.289 1 98.75 170 PRO B C 1
ATOM 3910 O O . PRO B 1 170 ? -8.281 8.414 12.484 1 98.75 170 PRO B O 1
ATOM 3913 N N . LEU B 1 171 ? -7.062 9.648 13.875 1 98.81 171 LEU B N 1
ATOM 3914 C CA . LEU B 1 171 ? -7.887 10.82 13.609 1 98.81 171 LEU B CA 1
ATOM 3915 C C . LEU B 1 171 ? -7.59 11.391 12.227 1 98.81 171 LEU B C 1
ATOM 3917 O O . LEU B 1 171 ? -8.484 11.938 11.57 1 98.81 171 LEU B O 1
ATOM 3921 N N . ASP B 1 172 ? -6.309 11.227 11.812 1 98.75 172 ASP B N 1
ATOM 3922 C CA . ASP B 1 172 ? -5.812 11.961 10.648 1 98.75 172 ASP B CA 1
ATOM 3923 C C . ASP B 1 172 ? -4.832 11.117 9.844 1 98.75 172 ASP B C 1
ATOM 3925 O O . ASP B 1 172 ? -4.074 10.32 10.406 1 98.75 172 ASP B O 1
ATOM 3929 N N . ASN B 1 173 ? -4.902 11.18 8.562 1 97.88 173 ASN B N 1
ATOM 3930 C CA . ASN B 1 173 ? -3.836 10.797 7.641 1 97.88 173 ASN B CA 1
ATOM 3931 C C . ASN B 1 173 ? -3.283 12.008 6.895 1 97.88 173 ASN B C 1
ATOM 3933 O O . ASN B 1 173 ? -3.984 12.617 6.086 1 97.88 173 ASN B O 1
ATOM 3937 N N . GLN B 1 174 ? -2.025 12.367 7.242 1 97.44 174 GLN B N 1
ATOM 3938 C CA . GLN B 1 174 ? -1.373 13.508 6.602 1 97.44 174 GLN B CA 1
ATOM 3939 C C . GLN B 1 174 ? -0.503 13.055 5.434 1 97.44 174 GLN B C 1
ATOM 3941 O O . GLN B 1 174 ? 0.401 12.234 5.605 1 97.44 174 GLN B O 1
ATOM 3946 N N . PHE B 1 175 ? -0.811 13.516 4.215 1 92.88 175 PHE B N 1
ATOM 3947 C CA . PHE B 1 175 ? -0.034 13.148 3.035 1 92.88 175 PHE B CA 1
ATOM 3948 C C . PHE B 1 175 ? -0.083 14.25 1.988 1 92.88 175 PHE B C 1
ATOM 3950 O O . PHE B 1 175 ? -0.834 15.219 2.135 1 92.88 175 PHE B O 1
ATOM 3957 N N . GLU B 1 176 ? 0.837 14.156 0.973 1 90.75 176 GLU B N 1
ATOM 3958 C CA . GLU B 1 176 ? 0.947 15.195 -0.048 1 90.75 176 GLU B CA 1
ATOM 3959 C C . GLU B 1 176 ? -0.289 15.219 -0.943 1 90.75 176 GLU B C 1
ATOM 3961 O O . GLU B 1 176 ? -0.733 14.18 -1.429 1 90.75 176 GLU B O 1
ATOM 3966 N N . VAL B 1 177 ? -0.89 16.328 -1.066 1 92.56 177 VAL B N 1
ATOM 3967 C CA . VAL B 1 177 ? -1.988 16.562 -1.998 1 92.56 177 VAL B CA 1
ATOM 3968 C C . VAL B 1 177 ? -1.79 17.906 -2.705 1 92.56 177 VAL B C 1
ATOM 3970 O O . VAL B 1 177 ? -1.688 18.953 -2.057 1 92.56 177 VAL B O 1
ATOM 3973 N N . GLN B 1 178 ? -1.736 17.859 -3.949 1 91.56 178 GLN B N 1
ATOM 3974 C CA . GLN B 1 178 ? -1.629 19.031 -4.82 1 91.56 178 GLN B CA 1
ATOM 3975 C C . GLN B 1 178 ? -2.084 18.703 -6.238 1 91.56 178 GLN B C 1
ATOM 3977 O O . GLN B 1 178 ? -2.344 17.531 -6.559 1 91.56 178 GLN B O 1
ATOM 3982 N N . PRO B 1 179 ? -2.244 19.641 -7.047 1 91.31 179 PRO B N 1
ATOM 3983 C CA . PRO B 1 179 ? -2.928 19.438 -8.328 1 91.31 179 PRO B CA 1
ATOM 3984 C C . PRO B 1 179 ? -2.248 18.391 -9.195 1 91.31 179 PRO B C 1
ATOM 3986 O O . PRO B 1 179 ? -2.92 17.672 -9.945 1 91.31 179 PRO B O 1
ATOM 3989 N N . TYR B 1 180 ? -0.978 18.281 -9.133 1 87 180 TYR B N 1
ATOM 3990 C CA . TYR B 1 180 ? -0.273 17.297 -9.938 1 87 180 TYR B CA 1
ATOM 3991 C C . TYR B 1 180 ? -0.273 15.93 -9.258 1 87 180 TYR B C 1
ATOM 3993 O O . TYR B 1 180 ? 0.159 14.93 -9.844 1 87 180 TYR B O 1
ATOM 4001 N N . PHE B 1 181 ? -0.73 15.883 -8.062 1 87.38 181 PHE B N 1
ATOM 4002 C CA . PHE B 1 181 ? -0.766 14.688 -7.234 1 87.38 181 PHE B CA 1
ATOM 4003 C C . PHE B 1 181 ? -1.965 14.711 -6.297 1 87.38 181 PHE B C 1
ATOM 4005 O O . PHE B 1 181 ? -1.802 14.789 -5.074 1 87.38 181 PHE B O 1
ATOM 4012 N N . PRO B 1 182 ? -3.156 14.602 -6.844 1 90.31 182 PRO B N 1
ATOM 4013 C CA . PRO B 1 182 ? -4.383 14.883 -6.098 1 90.31 182 PRO B CA 1
ATOM 4014 C C . PRO B 1 182 ? -4.715 13.805 -5.07 1 90.31 182 PRO B C 1
ATOM 4016 O O . PRO B 1 182 ? -5.41 14.078 -4.086 1 90.31 182 PRO B O 1
ATOM 4019 N N . ASN B 1 183 ? -4.348 12.523 -5.352 1 89.12 183 ASN B N 1
ATOM 4020 C CA . ASN B 1 183 ? -4.645 11.406 -4.457 1 89.12 183 ASN B CA 1
ATOM 4021 C C . ASN B 1 183 ? -6.113 11.391 -4.043 1 89.12 183 ASN B C 1
ATOM 4023 O O . ASN B 1 183 ? -6.43 11.148 -2.877 1 89.12 183 ASN B O 1
ATOM 4027 N N . ALA B 1 184 ? -7.004 11.617 -5.016 1 90.81 184 ALA B N 1
ATOM 4028 C CA . ALA B 1 184 ? -8.43 11.797 -4.754 1 90.81 184 ALA B CA 1
ATOM 4029 C C . ALA B 1 184 ? -9.047 10.531 -4.156 1 90.81 184 ALA B C 1
ATOM 4031 O O . ALA B 1 184 ? -9.891 10.609 -3.26 1 90.81 184 ALA B O 1
ATOM 4032 N N . THR B 1 185 ? -8.625 9.367 -4.59 1 87.75 185 THR B N 1
ATOM 4033 C CA . THR B 1 185 ? -9.172 8.102 -4.098 1 87.75 185 THR B CA 1
ATOM 4034 C C . THR B 1 185 ? -8.82 7.898 -2.625 1 87.75 185 THR B C 1
ATOM 4036 O O . THR B 1 185 ? -9.664 7.473 -1.833 1 87.75 185 THR B O 1
ATOM 4039 N N . LEU B 1 186 ? -7.605 8.211 -2.266 1 90.69 186 LEU B N 1
ATOM 4040 C CA . LEU B 1 186 ? -7.172 8.078 -0.878 1 90.69 186 LEU B CA 1
ATOM 4041 C C . LEU B 1 186 ? -7.887 9.078 0.016 1 90.69 186 LEU B C 1
ATOM 4043 O O . LEU B 1 186 ? -8.312 8.742 1.123 1 90.69 186 LEU B O 1
ATOM 4047 N N . VAL B 1 187 ? -8.094 10.32 -0.489 1 94.62 187 VAL B N 1
ATOM 4048 C CA . VAL B 1 187 ? -8.82 11.336 0.265 1 94.62 187 VAL B CA 1
ATOM 4049 C C . VAL B 1 187 ? -10.242 10.852 0.545 1 94.62 187 VAL B C 1
ATOM 4051 O O . VAL B 1 187 ? -10.695 10.875 1.691 1 94.62 187 VAL B O 1
ATOM 4054 N N . LYS B 1 188 ? -10.875 10.406 -0.498 1 92.56 188 LYS B N 1
ATOM 4055 C CA . LYS B 1 188 ? -12.242 9.922 -0.363 1 92.56 188 LYS B CA 1
ATOM 4056 C C . LYS B 1 188 ? -12.32 8.742 0.598 1 92.56 188 LYS B C 1
ATOM 4058 O O . LYS B 1 188 ? -13.227 8.664 1.43 1 92.56 188 LYS B O 1
ATOM 4063 N N . PHE B 1 189 ? -11.391 7.832 0.497 1 91.19 189 PHE B N 1
ATOM 4064 C CA . PHE B 1 189 ? -11.352 6.668 1.377 1 91.19 189 PHE B CA 1
ATOM 4065 C C . PHE B 1 189 ? -11.273 7.098 2.836 1 91.19 189 PHE B C 1
ATOM 4067 O O . PHE B 1 189 ? -12.023 6.594 3.678 1 91.19 189 PHE B O 1
ATOM 4074 N N . CYS B 1 190 ? -10.352 7.996 3.115 1 95.44 190 CYS B N 1
ATOM 4075 C CA . CYS B 1 190 ? -10.18 8.492 4.477 1 95.44 190 CYS B CA 1
ATOM 4076 C C . CYS B 1 190 ? -11.461 9.141 4.988 1 95.44 190 CYS B C 1
ATOM 4078 O O . CYS B 1 190 ? -11.984 8.734 6.031 1 95.44 190 CYS B O 1
ATOM 4080 N N . ILE B 1 191 ? -12.031 10.031 4.242 1 96.19 191 ILE B N 1
ATOM 4081 C CA . ILE B 1 191 ? -13.188 10.812 4.676 1 96.19 191 ILE B CA 1
ATOM 4082 C C . ILE B 1 191 ? -14.383 9.891 4.879 1 96.19 191 ILE B C 1
ATOM 4084 O O . ILE B 1 191 ? -15.109 10.008 5.871 1 96.19 191 ILE B O 1
ATOM 4088 N N . ASP B 1 192 ? -14.555 8.945 3.988 1 92.06 192 ASP B N 1
ATOM 4089 C CA . ASP B 1 192 ? -15.656 7.996 4.086 1 92.06 192 ASP B CA 1
ATOM 4090 C C . ASP B 1 192 ? -15.555 7.164 5.359 1 92.06 192 ASP B C 1
ATOM 4092 O O . ASP B 1 192 ? -16.547 6.617 5.832 1 92.06 192 ASP B O 1
ATOM 4096 N N . ARG B 1 193 ? -14.391 7.125 5.926 1 92.81 193 ARG B N 1
ATOM 4097 C CA . ARG B 1 193 ? -14.18 6.289 7.102 1 92.81 193 ARG B CA 1
ATOM 4098 C C . ARG B 1 193 ? -13.977 7.141 8.352 1 92.81 193 ARG B C 1
ATOM 4100 O O . ARG B 1 193 ? -13.57 6.633 9.398 1 92.81 193 ARG B O 1
ATOM 4107 N N . GLY B 1 194 ? -14.148 8.406 8.188 1 96.31 194 GLY B N 1
ATOM 4108 C CA . GLY B 1 194 ? -14.055 9.305 9.32 1 96.31 194 GLY B CA 1
ATOM 4109 C C . GLY B 1 194 ? -12.625 9.633 9.703 1 96.31 194 GLY B C 1
ATOM 4110 O O . GLY B 1 194 ? -12.344 9.961 10.859 1 96.31 194 GLY B O 1
ATOM 4111 N N . ILE B 1 195 ? -11.727 9.43 8.852 1 97.94 195 ILE B N 1
ATOM 4112 C CA . ILE B 1 195 ? -10.336 9.82 9.039 1 97.94 195 ILE B CA 1
ATOM 4113 C C . ILE B 1 195 ? -10.086 11.172 8.375 1 97.94 195 ILE B C 1
ATOM 4115 O O . ILE B 1 195 ? -10.289 11.32 7.168 1 97.94 195 ILE B O 1
ATOM 4119 N N . HIS B 1 196 ? -9.695 12.148 9.156 1 98.69 196 HIS B N 1
ATOM 4120 C CA . HIS B 1 196 ? -9.383 13.484 8.656 1 98.69 196 HIS B CA 1
ATOM 4121 C C . HIS B 1 196 ? -8.164 13.461 7.738 1 98.69 196 HIS B C 1
ATOM 4123 O O . HIS B 1 196 ? -7.254 12.656 7.93 1 98.69 196 HIS B O 1
ATOM 4129 N N . VAL B 1 197 ? -8.18 14.32 6.707 1 98.38 197 VAL B N 1
ATOM 4130 C CA . VAL B 1 197 ? -7.031 14.43 5.816 1 98.38 197 VAL B CA 1
ATOM 4131 C C . VAL B 1 197 ? -6.363 15.789 5.996 1 98.38 197 VAL B C 1
ATOM 4133 O O . VAL B 1 197 ? -7.035 16.828 6 1 98.38 197 VAL B O 1
ATOM 4136 N N . THR B 1 198 ? -5.078 15.766 6.219 1 98.56 198 THR B N 1
ATOM 4137 C CA . THR B 1 198 ? -4.273 16.984 6.152 1 98.56 198 THR B CA 1
ATOM 4138 C C . THR B 1 198 ? -3.312 16.938 4.969 1 98.56 198 THR B C 1
ATOM 4140 O O . THR B 1 198 ? -2.486 16.031 4.867 1 98.56 198 THR B O 1
ATOM 4143 N N . ALA B 1 199 ? -3.459 17.891 4.086 1 96.62 199 ALA B N 1
ATOM 4144 C CA . ALA B 1 199 ? -2.594 17.969 2.91 1 96.62 199 ALA B CA 1
ATOM 4145 C C . ALA B 1 199 ? -1.322 18.75 3.217 1 96.62 199 ALA B C 1
ATOM 4147 O O . ALA B 1 199 ? -1.38 19.953 3.523 1 96.62 199 ALA B O 1
ATOM 4148 N N . PHE B 1 200 ? -0.24 18.078 3.146 1 94.38 200 PHE B N 1
ATOM 4149 C CA . PHE B 1 200 ? 1.006 18.828 3.178 1 94.38 200 PHE B CA 1
ATOM 4150 C C . PHE B 1 200 ? 1.5 19.109 1.766 1 94.38 200 PHE B C 1
ATOM 4152 O O . PHE B 1 200 ? 1.056 18.484 0.806 1 94.38 200 PHE B O 1
ATOM 4159 N N . ARG B 1 201 ? 2.307 20.141 1.658 1 91.44 201 ARG B N 1
ATOM 4160 C CA . ARG B 1 201 ? 2.752 20.641 0.363 1 91.44 201 ARG B CA 1
ATOM 4161 C C . ARG B 1 201 ? 1.569 20.875 -0.571 1 91.44 201 ARG B C 1
ATOM 4163 O O . ARG B 1 201 ? 1.582 20.422 -1.721 1 91.44 201 ARG B O 1
ATOM 4170 N N . PRO B 1 202 ? 0.635 21.578 -0.04 1 94.06 202 PRO B N 1
ATOM 4171 C CA . PRO B 1 202 ? -0.597 21.719 -0.819 1 94.06 202 PRO B CA 1
ATOM 4172 C C . PRO B 1 202 ? -0.402 22.562 -2.078 1 94.06 202 PRO B C 1
ATOM 4174 O O . PRO B 1 202 ? -1.233 22.516 -2.988 1 94.06 202 PRO B O 1
ATOM 4177 N N . ILE B 1 203 ? 0.621 23.422 -2.133 1 90.38 203 ILE B N 1
ATOM 4178 C CA . ILE B 1 203 ? 0.869 24.266 -3.291 1 90.38 203 ILE B CA 1
ATOM 4179 C C . ILE B 1 203 ? 2.025 23.703 -4.109 1 90.38 203 ILE B C 1
ATOM 4181 O O . ILE B 1 203 ? 2.596 24.406 -4.953 1 90.38 203 ILE B O 1
ATOM 4185 N N . GLY B 1 204 ? 2.289 22.547 -3.863 1 81.5 204 GLY B N 1
ATOM 4186 C CA . GLY B 1 204 ? 3.438 21.953 -4.527 1 81.5 204 GLY B CA 1
ATOM 4187 C C . GLY B 1 204 ? 4.766 22.484 -4.016 1 81.5 204 GLY B C 1
ATOM 4188 O O . GLY B 1 204 ? 4.887 22.828 -2.838 1 81.5 204 GLY B O 1
ATOM 4189 N N . GLY B 1 205 ? 5.82 22.578 -4.738 1 71.06 205 GLY B N 1
ATOM 4190 C CA . GLY B 1 205 ? 7.137 23.078 -4.367 1 71.06 205 GLY B CA 1
ATOM 4191 C C . GLY B 1 205 ? 8.242 22.578 -5.277 1 71.06 205 GLY B C 1
ATOM 4192 O O . GLY B 1 205 ? 7.98 21.844 -6.234 1 71.06 205 GLY B O 1
ATOM 4193 N N . PRO B 1 206 ? 9.312 23.328 -5.172 1 57.5 206 PRO B N 1
ATOM 4194 C CA . PRO B 1 206 ? 10.438 22.891 -6 1 57.5 206 PRO B CA 1
ATOM 4195 C C . PRO B 1 206 ? 10.805 21.438 -5.773 1 57.5 206 PRO B C 1
ATOM 4197 O O . PRO B 1 206 ? 10.664 20.922 -4.66 1 57.5 206 PRO B O 1
ATOM 4200 N N . ASP B 1 207 ? 10.398 20.672 -6.73 1 53.5 207 ASP B N 1
ATOM 4201 C CA . ASP B 1 207 ? 10.695 19.234 -6.703 1 53.5 207 ASP B CA 1
ATOM 4202 C C . ASP B 1 207 ? 12.156 19 -6.344 1 53.5 207 ASP B C 1
ATOM 4204 O O . ASP B 1 207 ? 13.031 19.797 -6.688 1 53.5 207 ASP B O 1
ATOM 4208 N N . HIS B 1 208 ? 12.344 18.266 -5.23 1 49.69 208 HIS B N 1
ATOM 4209 C CA . HIS B 1 208 ? 13.719 17.797 -5.129 1 49.69 208 HIS B CA 1
ATOM 4210 C C . HIS B 1 208 ? 14.219 17.266 -6.469 1 49.69 208 HIS B C 1
ATOM 4212 O O . HIS B 1 208 ? 15.43 17.234 -6.715 1 49.69 208 HIS B O 1
ATOM 4218 N N . ARG B 1 209 ? 13.391 16.703 -7.117 1 47.38 209 ARG B N 1
ATOM 4219 C CA . ARG B 1 209 ? 13.898 16.219 -8.398 1 47.38 209 ARG B CA 1
ATOM 4220 C C . ARG B 1 209 ? 13.898 17.328 -9.438 1 47.38 209 ARG B C 1
ATOM 4222 O O . ARG B 1 209 ? 12.953 18.109 -9.516 1 47.38 209 ARG B O 1
ATOM 4229 N N . ARG B 1 210 ? 14.852 17.922 -9.734 1 50.66 210 ARG B N 1
ATOM 4230 C CA . ARG B 1 210 ? 15.352 18.953 -10.648 1 50.66 210 ARG B CA 1
ATOM 4231 C C . ARG B 1 210 ? 14.312 19.297 -11.711 1 50.66 210 ARG B C 1
ATOM 4233 O O . ARG B 1 210 ? 14.25 20.438 -12.18 1 50.66 210 ARG B O 1
ATOM 4240 N N . GLU B 1 211 ? 13.414 18.406 -12.07 1 58.12 211 GLU B N 1
ATOM 4241 C CA . GLU B 1 211 ? 12.727 18.75 -13.312 1 58.12 211 GLU B CA 1
ATOM 4242 C C . GLU B 1 211 ? 11.258 19.062 -13.062 1 58.12 211 GLU B C 1
ATOM 4244 O O . GLU B 1 211 ? 10.484 19.234 -14.008 1 58.12 211 GLU B O 1
ATOM 4249 N N . ALA B 1 212 ? 10.883 19.203 -11.82 1 59.47 212 ALA B N 1
ATOM 4250 C CA . ALA B 1 212 ? 9.453 19.438 -11.648 1 59.47 212 ALA B CA 1
ATOM 4251 C C . ALA B 1 212 ? 9.094 20.891 -11.953 1 59.47 212 ALA B C 1
ATOM 4253 O O . ALA B 1 212 ? 9.836 21.812 -11.594 1 59.47 212 ALA B O 1
ATOM 4254 N N . LEU B 1 213 ? 8.094 21.047 -12.695 1 67.44 213 LEU B N 1
ATOM 4255 C CA . LEU B 1 213 ? 7.562 22.359 -13.023 1 67.44 213 LEU B CA 1
ATOM 4256 C C . LEU B 1 213 ? 7.066 23.078 -11.773 1 67.44 213 LEU B C 1
ATOM 4258 O O . LEU B 1 213 ? 6.465 22.453 -10.891 1 67.44 213 LEU B O 1
ATOM 4262 N N . ASN B 1 214 ? 7.512 24.25 -11.672 1 77.5 214 ASN B N 1
ATOM 4263 C CA . ASN B 1 214 ? 6.891 25.125 -10.68 1 77.5 214 ASN B CA 1
ATOM 4264 C C . ASN B 1 214 ? 5.398 25.312 -10.953 1 77.5 214 ASN B C 1
ATOM 4266 O O . ASN B 1 214 ? 5.016 25.781 -12.016 1 77.5 214 ASN B O 1
ATOM 4270 N N . ILE B 1 215 ? 4.617 24.938 -10.016 1 84.75 215 ILE B N 1
ATOM 4271 C CA . ILE B 1 215 ? 3.168 24.922 -10.195 1 84.75 215 ILE B CA 1
ATOM 4272 C C . ILE B 1 215 ? 2.672 26.328 -10.508 1 84.75 215 ILE B C 1
ATOM 4274 O O . ILE B 1 215 ? 1.693 26.5 -11.242 1 84.75 215 ILE B O 1
ATOM 4278 N N . PHE B 1 216 ? 3.393 27.375 -10.023 1 87.56 216 PHE B N 1
ATOM 4279 C CA . PHE B 1 216 ? 2.979 28.75 -10.227 1 87.56 216 PHE B CA 1
ATOM 4280 C C . PHE B 1 216 ? 3.193 29.172 -11.68 1 87.56 216 PHE B C 1
ATOM 4282 O O . PHE B 1 216 ? 2.59 30.141 -12.148 1 87.56 216 PHE B O 1
ATOM 4289 N N . ASP B 1 217 ? 4.039 28.406 -12.352 1 88 217 ASP B N 1
ATOM 4290 C CA . ASP B 1 217 ? 4.371 28.766 -13.727 1 88 217 ASP B CA 1
ATOM 4291 C C . ASP B 1 217 ? 3.58 27.906 -14.719 1 88 217 ASP B C 1
ATOM 4293 O O . ASP B 1 217 ? 3.738 28.047 -15.938 1 88 217 ASP B O 1
ATOM 4297 N N . ASP B 1 218 ? 2.781 27.078 -14.219 1 90.81 218 ASP B N 1
ATOM 4298 C CA . ASP B 1 218 ? 1.967 26.25 -15.102 1 90.81 218 ASP B CA 1
ATOM 4299 C C . ASP B 1 218 ? 1.024 27.109 -15.945 1 90.81 218 ASP B C 1
ATOM 4301 O O . ASP B 1 218 ? 0.305 27.953 -15.414 1 90.81 218 ASP B O 1
ATOM 4305 N N . PRO B 1 219 ? 0.974 26.812 -17.266 1 94.12 219 PRO B N 1
ATOM 4306 C CA . PRO B 1 219 ? 0.146 27.641 -18.141 1 94.12 219 PRO B CA 1
ATOM 4307 C C . PRO B 1 219 ? -1.335 27.594 -17.766 1 94.12 219 PRO B C 1
ATOM 4309 O O . PRO B 1 219 ? -2.039 28.609 -17.906 1 94.12 219 PRO B O 1
ATOM 4312 N N . VAL B 1 220 ? -1.78 26.453 -17.344 1 95.44 220 VAL B N 1
ATOM 4313 C CA . VAL B 1 220 ? -3.18 26.312 -16.953 1 95.44 220 VAL B CA 1
ATOM 4314 C C . VAL B 1 220 ? -3.459 27.172 -15.719 1 95.44 220 VAL B C 1
ATOM 4316 O O . VAL B 1 220 ? -4.457 27.891 -15.664 1 95.44 220 VAL B O 1
ATOM 4319 N N . ILE B 1 221 ? -2.621 27.188 -14.766 1 95.44 221 ILE B N 1
ATOM 4320 C CA . ILE B 1 221 ? -2.785 27.953 -13.531 1 95.44 221 ILE B CA 1
ATOM 4321 C C . ILE B 1 221 ? -2.678 29.438 -13.82 1 95.44 221 ILE B C 1
ATOM 4323 O O . ILE B 1 221 ? -3.453 30.25 -13.297 1 95.44 221 ILE B O 1
ATOM 4327 N N . GLN B 1 222 ? -1.798 29.75 -14.711 1 96.44 222 GLN B N 1
ATOM 4328 C CA . GLN B 1 222 ? -1.649 31.141 -15.109 1 96.44 222 GLN B CA 1
ATOM 4329 C C . GLN B 1 222 ? -2.906 31.656 -15.812 1 96.44 222 GLN B C 1
ATOM 4331 O O . GLN B 1 222 ? -3.342 32.781 -15.57 1 96.44 222 GLN B O 1
ATOM 4336 N N . GLN B 1 223 ? -3.406 30.859 -16.625 1 97.88 223 GLN B N 1
ATOM 4337 C CA . GLN B 1 223 ? -4.633 31.234 -17.312 1 97.88 223 GLN B CA 1
ATOM 4338 C C . GLN B 1 223 ? -5.777 31.453 -16.328 1 97.88 223 GLN B C 1
ATOM 4340 O O . GLN B 1 223 ? -6.484 32.469 -16.406 1 97.88 223 GLN B O 1
ATOM 4345 N N . ILE B 1 224 ? -5.934 30.562 -15.422 1 98.19 224 ILE B N 1
ATOM 4346 C CA . ILE B 1 224 ? -6.996 30.672 -14.43 1 98.19 224 ILE B CA 1
ATOM 4347 C C . ILE B 1 224 ? -6.77 31.906 -13.555 1 98.19 224 ILE B C 1
ATOM 4349 O O . ILE B 1 224 ? -7.715 32.625 -13.227 1 98.19 224 ILE B O 1
ATOM 4353 N N . SER B 1 225 ? -5.547 32.125 -13.188 1 97.88 225 SER B N 1
ATOM 4354 C CA . SER B 1 225 ? -5.191 33.281 -12.398 1 97.88 225 SER B CA 1
ATOM 4355 C C . SER B 1 225 ? -5.633 34.562 -13.094 1 97.88 225 SER B C 1
ATOM 4357 O O . SER B 1 225 ? -6.273 35.438 -12.484 1 97.88 225 SER B O 1
ATOM 4359 N N . LYS B 1 226 ? -5.391 34.688 -14.344 1 97.81 226 LYS B N 1
ATOM 4360 C CA . LYS B 1 226 ? -5.75 35.875 -15.133 1 97.81 226 LYS B CA 1
ATOM 4361 C C . LYS B 1 226 ? -7.266 36.031 -15.219 1 97.81 226 LYS B C 1
ATOM 4363 O O . LYS B 1 226 ? -7.789 37.125 -15.055 1 97.81 226 LYS B O 1
ATOM 4368 N N . GLU B 1 227 ? -7.914 35 -15.391 1 98.19 227 GLU B N 1
ATOM 4369 C CA . GLU B 1 227 ? -9.359 35.062 -15.617 1 98.19 227 GLU B CA 1
ATOM 4370 C C . GLU B 1 227 ? -10.117 35.281 -14.312 1 98.19 227 GLU B C 1
ATOM 4372 O O . GLU B 1 227 ? -11.18 35.875 -14.305 1 98.19 227 GLU B O 1
ATOM 4377 N N . SER B 1 228 ? -9.617 34.781 -13.234 1 97.31 228 SER B N 1
ATOM 4378 C CA . SER B 1 228 ? -10.336 34.812 -11.961 1 97.31 228 SER B CA 1
ATOM 4379 C C . SER B 1 228 ? -9.891 36 -11.109 1 97.31 228 SER B C 1
ATOM 4381 O O . SER B 1 228 ? -10.562 36.344 -10.141 1 97.31 228 SER B O 1
ATOM 4383 N N . GLY B 1 229 ? -8.609 36.531 -11.344 1 96.75 229 GLY B N 1
ATOM 4384 C CA . GLY B 1 229 ? -8.047 37.594 -10.531 1 96.75 229 GLY B CA 1
ATOM 4385 C C . GLY B 1 229 ? -7.348 37.094 -9.289 1 96.75 229 GLY B C 1
ATOM 4386 O O . GLY B 1 229 ? -6.895 37.906 -8.461 1 96.75 229 GLY B O 1
ATOM 4387 N N . LEU B 1 230 ? -7.312 35.844 -9.148 1 96.81 230 LEU B N 1
ATOM 4388 C CA . LEU B 1 230 ? -6.609 35.25 -8.016 1 96.81 230 LEU B CA 1
ATOM 4389 C C . LEU B 1 230 ? -5.129 35.062 -8.336 1 96.81 230 LEU B C 1
ATOM 4391 O O . LEU B 1 230 ? -4.762 34.781 -9.477 1 96.81 230 LEU B O 1
ATOM 4395 N N . GLU B 1 231 ? -4.262 35.188 -7.363 1 95.56 231 GLU B N 1
ATOM 4396 C CA . GLU B 1 231 ? -2.861 34.844 -7.543 1 95.56 231 GLU B CA 1
ATOM 4397 C C . GLU B 1 231 ? -2.705 33.312 -7.742 1 95.56 231 GLU B C 1
ATOM 4399 O O . GLU B 1 231 ? -3.535 32.531 -7.277 1 95.56 231 GLU B O 1
ATOM 4404 N N . PRO B 1 232 ? -1.618 32.938 -8.367 1 94.81 232 PRO B N 1
ATOM 4405 C CA . PRO B 1 232 ? -1.436 31.516 -8.648 1 94.81 232 PRO B CA 1
ATOM 4406 C C . PRO B 1 232 ? -1.539 30.641 -7.398 1 94.81 232 PRO B C 1
ATOM 4408 O O . PRO B 1 232 ? -2.191 29.594 -7.422 1 94.81 232 PRO B O 1
ATOM 4411 N N . GLY B 1 233 ? -0.953 31.062 -6.34 1 94 233 GLY B N 1
ATOM 4412 C CA . GLY B 1 233 ? -1.064 30.328 -5.094 1 94 233 GLY B CA 1
ATOM 4413 C C . GLY B 1 233 ? -2.494 30.203 -4.598 1 94 233 GLY B C 1
ATOM 4414 O O . GLY B 1 233 ? -2.898 29.141 -4.109 1 94 233 GLY B O 1
ATOM 4415 N N . GLN B 1 234 ? -3.219 31.234 -4.75 1 96.44 234 GLN B N 1
ATOM 4416 C CA . GLN B 1 234 ? -4.621 31.234 -4.352 1 96.44 234 GLN B CA 1
ATOM 4417 C C . GLN B 1 234 ? -5.449 30.312 -5.234 1 96.44 234 GLN B C 1
ATOM 4419 O O . GLN B 1 234 ? -6.406 29.688 -4.77 1 96.44 234 GLN B O 1
ATOM 4424 N N . VAL B 1 235 ? -5.086 30.25 -6.508 1 97.62 235 VAL B N 1
ATOM 4425 C CA . VAL B 1 235 ? -5.773 29.359 -7.434 1 97.62 235 VAL B CA 1
ATOM 4426 C C . VAL B 1 235 ? -5.637 27.922 -6.953 1 97.62 235 VAL B C 1
ATOM 4428 O O . VAL B 1 235 ? -6.617 27.172 -6.914 1 97.62 235 VAL B O 1
ATOM 4431 N N . VAL B 1 236 ? -4.48 27.562 -6.527 1 96.81 236 VAL B N 1
ATOM 4432 C CA . VAL B 1 236 ? -4.203 26.203 -6.082 1 96.81 236 VAL B CA 1
ATOM 4433 C C . VAL B 1 236 ? -4.961 25.922 -4.789 1 96.81 236 VAL B C 1
ATOM 4435 O O . VAL B 1 236 ? -5.598 24.875 -4.652 1 96.81 236 VAL B O 1
ATOM 4438 N N . LEU B 1 237 ? -4.891 26.828 -3.877 1 98 237 LEU B N 1
ATOM 4439 C CA . LEU B 1 237 ? -5.598 26.641 -2.615 1 98 237 LEU B CA 1
ATOM 4440 C C . LEU B 1 237 ? -7.105 26.562 -2.844 1 98 237 LEU B C 1
ATOM 4442 O O . LEU B 1 237 ? -7.797 25.766 -2.207 1 98 237 LEU B O 1
ATOM 4446 N N . ALA B 1 238 ? -7.637 27.375 -3.783 1 98.38 238 ALA B N 1
ATOM 4447 C CA . ALA B 1 238 ? -9.055 27.344 -4.137 1 98.38 238 ALA B CA 1
ATOM 4448 C C . ALA B 1 238 ? -9.445 25.969 -4.691 1 98.38 238 ALA B C 1
ATOM 4450 O O . ALA B 1 238 ? -10.562 25.5 -4.461 1 98.38 238 ALA B O 1
ATOM 4451 N N . TRP B 1 239 ? -8.539 25.375 -5.402 1 98.31 239 TRP B N 1
ATOM 4452 C CA . TRP B 1 239 ? -8.773 24.031 -5.934 1 98.31 239 TRP B CA 1
ATOM 4453 C C . TRP B 1 239 ? -9.031 23.031 -4.805 1 98.31 239 TRP B C 1
ATOM 4455 O O . TRP B 1 239 ? -9.992 22.266 -4.855 1 98.31 239 TRP B O 1
ATOM 4465 N N . HIS B 1 240 ? -8.25 23.078 -3.781 1 98.25 240 HIS B N 1
ATOM 4466 C CA . HIS B 1 240 ? -8.43 22.203 -2.625 1 98.25 240 HIS B CA 1
ATOM 4467 C C . HIS B 1 240 ? -9.82 22.391 -2.014 1 98.25 240 HIS B C 1
ATOM 4469 O O . HIS B 1 240 ? -10.516 21.406 -1.749 1 98.25 240 HIS B O 1
ATOM 4475 N N . TRP B 1 241 ? -10.133 23.641 -1.828 1 98.56 241 TRP B N 1
ATOM 4476 C CA . TRP B 1 241 ? -11.367 23.953 -1.114 1 98.56 241 TRP B CA 1
ATOM 4477 C C . TRP B 1 241 ? -12.586 23.641 -1.976 1 98.56 241 TRP B C 1
ATOM 4479 O O . TRP B 1 241 ? -13.633 23.234 -1.462 1 98.56 241 TRP B O 1
ATOM 4489 N N . THR B 1 242 ? -12.461 23.859 -3.236 1 98.44 242 THR B N 1
ATOM 4490 C CA . THR B 1 242 ? -13.547 23.484 -4.137 1 98.44 242 THR B CA 1
ATOM 4491 C C . THR B 1 242 ? -13.773 21.969 -4.105 1 98.44 242 THR B C 1
ATOM 4493 O O . THR B 1 242 ? -14.914 21.5 -4.086 1 98.44 242 THR B O 1
ATOM 4496 N N . LYS B 1 243 ? -12.719 21.281 -4.043 1 97.25 243 LYS B N 1
ATOM 4497 C CA . LYS B 1 243 ? -12.805 19.828 -4.16 1 97.25 243 LYS B CA 1
ATOM 4498 C C . LYS B 1 243 ? -13.219 19.188 -2.834 1 97.25 243 LYS B C 1
ATOM 4500 O O . LYS B 1 243 ? -14.055 18.281 -2.809 1 97.25 243 LYS B O 1
ATOM 4505 N N . TRP B 1 244 ? -12.68 19.734 -1.628 1 97.81 244 TRP B N 1
ATOM 4506 C CA . TRP B 1 244 ? -12.844 18.969 -0.395 1 97.81 244 TRP B CA 1
ATOM 4507 C C . TRP B 1 244 ? -13.242 19.891 0.761 1 97.81 244 TRP B C 1
ATOM 4509 O O . TRP B 1 244 ? -13.5 19.406 1.871 1 97.81 244 TRP B O 1
ATOM 4519 N N . GLY B 1 245 ? -13.43 21.125 0.514 1 96.69 245 GLY B N 1
ATOM 4520 C CA . GLY B 1 245 ? -13.695 22.078 1.577 1 96.69 245 GLY B CA 1
ATOM 4521 C C . GLY B 1 245 ? -15.016 21.844 2.287 1 96.69 245 GLY B C 1
ATOM 4522 O O . GLY B 1 245 ? -15.133 22.094 3.484 1 96.69 245 GLY B O 1
ATOM 4523 N N . SER B 1 246 ? -15.961 21.234 1.612 1 95.12 246 SER B N 1
ATOM 4524 C CA . SER B 1 246 ? -17.312 21.078 2.156 1 95.12 246 SER B CA 1
ATOM 4525 C C . SER B 1 246 ? -17.406 19.844 3.033 1 95.12 246 SER B C 1
ATOM 4527 O O . SER B 1 246 ? -18.391 19.656 3.744 1 95.12 246 SER B O 1
ATOM 4529 N N . THR B 1 247 ? -16.375 19.047 3.08 1 95.62 247 THR B N 1
ATOM 4530 C CA . THR B 1 247 ? -16.453 17.797 3.809 1 95.62 247 THR B CA 1
ATOM 4531 C C . THR B 1 247 ? -16.344 18.031 5.312 1 95.62 247 THR B C 1
ATOM 4533 O O . THR B 1 247 ? -16.812 17.219 6.109 1 95.62 247 THR B O 1
ATOM 4536 N N . GLY B 1 248 ? -15.633 19.078 5.672 1 96.62 248 GLY B N 1
ATOM 4537 C CA . GLY B 1 248 ? -15.336 19.328 7.074 1 96.62 248 GLY B CA 1
ATOM 4538 C C . GLY B 1 248 ? -14.266 18.406 7.633 1 96.62 248 GLY B C 1
ATOM 4539 O O . GLY B 1 248 ? -14.016 18.391 8.836 1 96.62 248 GLY B O 1
ATOM 4540 N N . MET B 1 249 ? -13.648 17.641 6.762 1 98.12 249 MET B N 1
ATOM 4541 C CA . MET B 1 249 ? -12.672 16.641 7.168 1 98.12 249 MET B CA 1
ATOM 4542 C C . MET B 1 249 ? -11.359 16.812 6.406 1 98.12 249 MET B C 1
ATOM 4544 O O . MET B 1 249 ? -10.688 15.828 6.086 1 98.12 249 MET B O 1
ATOM 4548 N N . TYR B 1 250 ? -11.086 18.094 6.117 1 98.44 250 TYR B N 1
ATOM 4549 C CA . TYR B 1 250 ? -9.93 18.375 5.273 1 98.44 250 TYR B CA 1
ATOM 4550 C C . TYR B 1 250 ? -9.195 19.625 5.738 1 98.44 250 TYR B C 1
ATOM 4552 O O . TYR B 1 250 ? -9.828 20.656 5.996 1 98.44 250 TYR B O 1
ATOM 4560 N N . SER B 1 251 ? -7.914 19.484 5.906 1 98.62 251 SER B N 1
ATOM 4561 C CA . SER B 1 251 ? -7.043 20.609 6.211 1 98.62 251 SER B CA 1
ATOM 4562 C C . SER B 1 251 ? -5.863 20.672 5.246 1 98.62 251 SER B C 1
ATOM 4564 O O . SER B 1 251 ? -5.543 19.672 4.586 1 98.62 251 SER B O 1
ATOM 4566 N N . LEU B 1 252 ? -5.328 21.812 5.066 1 98.06 252 LEU B N 1
ATOM 4567 C CA . LEU B 1 252 ? -4.055 21.953 4.371 1 98.06 252 LEU B CA 1
ATOM 4568 C C . LEU B 1 252 ? -3.086 22.812 5.176 1 98.06 252 LEU B C 1
ATOM 4570 O O . LEU B 1 252 ? -3.512 23.656 5.969 1 98.06 252 LEU B O 1
ATOM 4574 N N . ILE B 1 253 ? -1.774 22.609 4.988 1 97.56 253 ILE B N 1
ATOM 4575 C CA . ILE B 1 253 ? -0.784 23.266 5.832 1 97.56 253 ILE B CA 1
ATOM 4576 C C . ILE B 1 253 ? 0.291 23.906 4.965 1 97.56 253 ILE B C 1
ATOM 4578 O O . ILE B 1 253 ? 1.454 23.5 4.996 1 97.56 253 ILE B O 1
ATOM 4582 N N . PRO B 1 254 ? -0.075 25 4.238 1 95 254 PRO B N 1
ATOM 4583 C CA . PRO B 1 254 ? 0.965 25.75 3.533 1 95 254 PRO B CA 1
ATOM 4584 C C . PRO B 1 254 ? 1.937 26.453 4.484 1 95 254 PRO B C 1
ATOM 4586 O O . PRO B 1 254 ? 1.601 26.688 5.645 1 95 254 PRO B O 1
ATOM 4589 N N . LYS B 1 255 ? 3.072 26.656 3.984 1 91.94 255 LYS B N 1
ATOM 4590 C CA . LYS B 1 255 ? 4.09 27.375 4.73 1 91.94 255 LYS B CA 1
ATOM 4591 C C . LYS B 1 255 ? 4.336 28.766 4.125 1 91.94 255 LYS B C 1
ATOM 4593 O O . LYS B 1 255 ? 4.379 28.906 2.9 1 91.94 255 LYS B O 1
ATOM 4598 N N . SER B 1 256 ? 4.453 29.781 5.035 1 89.44 256 SER B N 1
ATOM 4599 C CA . SER B 1 256 ? 4.938 31.094 4.602 1 89.44 256 SER B CA 1
ATOM 4600 C C . SER B 1 256 ? 5.633 31.828 5.742 1 89.44 256 SER B C 1
ATOM 4602 O O . SER B 1 256 ? 5.18 31.781 6.887 1 89.44 256 SER B O 1
ATOM 4604 N N . LYS B 1 257 ? 6.684 32.5 5.387 1 89 257 LYS B N 1
ATOM 4605 C CA . LYS B 1 257 ? 7.395 33.312 6.359 1 89 257 LYS B CA 1
ATOM 4606 C C . LYS B 1 257 ? 6.938 34.781 6.285 1 89 257 LYS B C 1
ATOM 4608 O O . LYS B 1 257 ? 7.34 35.594 7.105 1 89 257 LYS B O 1
ATOM 4613 N N . THR B 1 258 ? 6.074 35.031 5.336 1 91.12 258 THR B N 1
ATOM 4614 C CA . THR B 1 258 ? 5.652 36.438 5.105 1 91.12 258 THR B CA 1
ATOM 4615 C C . THR B 1 258 ? 4.219 36.625 5.582 1 91.12 258 THR B C 1
ATOM 4617 O O . THR B 1 258 ? 3.32 35.875 5.23 1 91.12 258 THR B O 1
ATOM 4620 N N . PRO B 1 259 ? 4.055 37.688 6.395 1 93.75 259 PRO B N 1
ATOM 4621 C CA . PRO B 1 259 ? 2.729 37.938 6.973 1 93.75 259 PRO B CA 1
ATOM 4622 C C . PRO B 1 259 ? 1.634 38.062 5.914 1 93.75 259 PRO B C 1
ATOM 4624 O O . PRO B 1 259 ? 0.54 37.5 6.09 1 93.75 259 PRO B O 1
ATOM 4627 N N . SER B 1 260 ? 1.933 38.781 4.867 1 94.69 260 SER B N 1
ATOM 4628 C CA . SER B 1 260 ? 0.925 38.969 3.826 1 94.69 260 SER B CA 1
ATOM 4629 C C . SER B 1 260 ? 0.505 37.625 3.227 1 94.69 260 SER B C 1
ATOM 4631 O O . SER B 1 260 ? -0.683 37.375 3.006 1 94.69 260 SER B O 1
ATOM 4633 N N . ARG B 1 261 ? 1.44 36.75 3.023 1 94.06 261 ARG B N 1
ATOM 4634 C CA . ARG B 1 261 ? 1.148 35.438 2.48 1 94.06 261 ARG B CA 1
ATOM 4635 C C . ARG B 1 261 ? 0.446 34.562 3.516 1 94.06 261 ARG B C 1
ATOM 4637 O O . ARG B 1 261 ? -0.414 33.75 3.168 1 94.06 261 ARG B O 1
ATOM 4644 N N . GLN B 1 262 ? 0.855 34.688 4.734 1 96.38 262 GLN B N 1
ATOM 4645 C CA . GLN B 1 262 ? 0.17 34 5.809 1 96.38 262 GLN B CA 1
ATOM 4646 C C . GLN B 1 262 ? -1.315 34.344 5.84 1 96.38 262 GLN B C 1
ATOM 4648 O O . GLN B 1 262 ? -2.166 33.438 5.918 1 96.38 262 GLN B O 1
ATOM 4653 N N . LYS B 1 263 ? -1.551 35.656 5.754 1 97 263 LYS B N 1
ATOM 4654 C CA . LYS B 1 263 ? -2.936 36.094 5.77 1 97 263 LYS B CA 1
ATOM 4655 C C . LYS B 1 263 ? -3.709 35.562 4.57 1 97 263 LYS B C 1
ATOM 4657 O O . LYS B 1 263 ? -4.824 35.062 4.723 1 97 263 LYS B O 1
ATOM 4662 N N . ALA B 1 264 ? -3.129 35.625 3.455 1 96.5 264 ALA B N 1
ATOM 4663 C CA . ALA B 1 264 ? -3.762 35.156 2.234 1 96.5 264 ALA B CA 1
ATOM 4664 C C . ALA B 1 264 ? -4.055 33.656 2.336 1 96.5 264 ALA B C 1
ATOM 4666 O O . ALA B 1 264 ? -5.125 33.188 1.932 1 96.5 264 ALA B O 1
ATOM 4667 N N . ASN B 1 265 ? -3.104 32.906 2.84 1 97.31 265 ASN B N 1
ATOM 4668 C CA . ASN B 1 265 ? -3.289 31.469 3.025 1 97.31 265 ASN B CA 1
ATOM 4669 C C . ASN B 1 265 ? -4.449 31.172 3.971 1 97.31 265 ASN B C 1
ATOM 4671 O O . ASN B 1 265 ? -5.301 30.344 3.668 1 97.31 265 ASN B O 1
ATOM 4675 N N . LEU B 1 266 ? -4.473 31.875 5.043 1 97.75 266 LEU B N 1
ATOM 4676 C CA . LEU B 1 266 ? -5.504 31.641 6.047 1 97.75 266 LEU B CA 1
ATOM 4677 C C . LEU B 1 266 ? -6.887 31.953 5.48 1 97.75 266 LEU B C 1
ATOM 4679 O O . LEU B 1 266 ? -7.836 31.188 5.715 1 97.75 266 LEU B O 1
ATOM 4683 N N . GLU B 1 267 ? -6.973 32.938 4.723 1 97.31 267 GLU B N 1
ATOM 4684 C CA . GLU B 1 267 ? -8.25 33.406 4.184 1 97.31 267 GLU B CA 1
ATOM 4685 C C . GLU B 1 267 ? -8.68 32.562 2.986 1 97.31 267 GLU B C 1
ATOM 4687 O O . GLU B 1 267 ? -9.82 32.688 2.527 1 97.31 267 GLU B O 1
ATOM 4692 N N . SER B 1 268 ? -7.852 31.703 2.553 1 97.69 268 SER B N 1
ATOM 4693 C CA . SER B 1 268 ? -8.117 30.938 1.342 1 97.69 268 SER B CA 1
ATOM 4694 C C . SER B 1 268 ? -9.289 29.969 1.542 1 97.69 268 SER B C 1
ATOM 4696 O O . SER B 1 268 ? -9.867 29.484 0.571 1 97.69 268 SER B O 1
ATOM 4698 N N . VAL B 1 269 ? -9.625 29.656 2.762 1 97.31 269 VAL B N 1
ATOM 4699 C CA . VAL B 1 269 ? -10.633 28.656 3.1 1 97.31 269 VAL B CA 1
ATOM 4700 C C . VAL B 1 269 ? -11.969 29.016 2.443 1 97.31 269 VAL B C 1
ATOM 4702 O O . VAL B 1 269 ? -12.797 28.141 2.188 1 97.31 269 VAL B O 1
ATOM 4705 N N . THR B 1 270 ? -12.18 30.266 2.051 1 96.75 270 THR B N 1
ATOM 4706 C CA . THR B 1 270 ? -13.438 30.734 1.478 1 96.75 270 THR B CA 1
ATOM 4707 C C . THR B 1 270 ? -13.367 30.719 -0.047 1 96.75 270 THR B C 1
ATOM 4709 O O . THR B 1 270 ? -14.391 30.906 -0.718 1 96.75 270 THR B O 1
ATOM 4712 N N . LEU B 1 271 ? -12.25 30.516 -0.607 1 97.94 271 LEU B N 1
ATOM 4713 C CA . LEU B 1 271 ? -12.078 30.562 -2.055 1 97.94 271 LEU B CA 1
ATOM 4714 C C . LEU B 1 271 ? -12.672 29.328 -2.715 1 97.94 271 LEU B C 1
ATOM 4716 O O . LEU B 1 271 ? -12.633 28.234 -2.143 1 97.94 271 LEU B O 1
ATOM 4720 N N . ARG B 1 272 ? -13.289 29.578 -3.861 1 98.25 272 ARG B N 1
ATOM 4721 C CA . ARG B 1 272 ? -13.789 28.516 -4.727 1 98.25 272 ARG B CA 1
ATOM 4722 C C . ARG B 1 272 ? -13.5 28.812 -6.191 1 98.25 272 ARG B C 1
ATOM 4724 O O . ARG B 1 272 ? -13.547 29.969 -6.613 1 98.25 272 ARG B O 1
ATOM 4731 N N . LEU B 1 273 ? -13.203 27.766 -6.895 1 98.44 273 LEU B N 1
ATOM 4732 C CA . LEU B 1 273 ? -13.055 27.922 -8.336 1 98.44 273 LEU B CA 1
ATOM 4733 C C . LEU B 1 273 ? -14.398 27.766 -9.039 1 98.44 273 LEU B C 1
ATOM 4735 O O . LEU B 1 273 ? -15.234 26.953 -8.617 1 98.44 273 LEU B O 1
ATOM 4739 N N . GLU B 1 274 ? -14.492 28.484 -10.156 1 98.12 274 GLU B N 1
ATOM 4740 C CA . GLU B 1 274 ? -15.609 28.219 -11.055 1 98.12 274 GLU B CA 1
ATOM 4741 C C . GLU B 1 274 ? -15.484 26.844 -11.695 1 98.12 274 GLU B C 1
ATOM 4743 O O . GLU B 1 274 ? -14.383 26.297 -11.797 1 98.12 274 GLU B O 1
ATOM 4748 N N . LYS B 1 275 ? -16.625 26.344 -12.133 1 97.94 275 LYS B N 1
ATOM 4749 C CA . LYS B 1 275 ? -16.688 24.984 -12.672 1 97.94 275 LYS B CA 1
ATOM 4750 C C . LYS B 1 275 ? -15.68 24.797 -13.797 1 97.94 275 LYS B C 1
ATOM 4752 O O . LYS B 1 275 ? -14.945 23.812 -13.812 1 97.94 275 LYS B O 1
ATOM 4757 N N . LYS B 1 276 ? -15.664 25.734 -14.695 1 97.81 276 LYS B N 1
ATOM 4758 C CA . LYS B 1 276 ? -14.758 25.641 -15.836 1 97.81 276 LYS B CA 1
ATOM 4759 C C . LYS B 1 276 ? -13.305 25.562 -15.367 1 97.81 276 LYS B C 1
ATOM 4761 O O . LYS B 1 276 ? -12.531 24.75 -15.875 1 97.81 276 LYS B O 1
ATOM 4766 N N . HIS B 1 277 ? -12.914 26.422 -14.453 1 98.19 277 HIS B N 1
ATOM 4767 C CA . HIS B 1 277 ? -11.555 26.469 -13.93 1 98.19 277 HIS B CA 1
ATOM 4768 C C . HIS B 1 277 ? -11.219 25.188 -13.164 1 98.19 277 HIS B C 1
ATOM 4770 O O . HIS B 1 277 ? -10.109 24.656 -13.289 1 98.19 277 HIS B O 1
ATOM 4776 N N . PHE B 1 278 ? -12.188 24.719 -12.422 1 98.06 278 PHE B N 1
ATOM 4777 C CA . PHE B 1 278 ? -12.008 23.484 -11.664 1 98.06 278 PHE B CA 1
ATOM 4778 C C . PHE B 1 278 ? -11.727 22.312 -12.594 1 98.06 278 PHE B C 1
ATOM 4780 O O . PHE B 1 278 ? -10.82 21.516 -12.344 1 98.06 278 PHE B O 1
ATOM 4787 N N . GLU B 1 279 ? -12.43 22.219 -13.648 1 96.88 279 GLU B N 1
ATOM 4788 C CA . GLU B 1 279 ? -12.25 21.125 -14.617 1 96.88 279 GLU B CA 1
ATOM 4789 C C . GLU B 1 279 ? -10.875 21.203 -15.273 1 96.88 279 GLU B C 1
ATOM 4791 O O . GLU B 1 279 ? -10.25 20.172 -15.516 1 96.88 279 GLU B O 1
ATOM 4796 N N . MET B 1 280 ? -10.461 22.406 -15.539 1 96.12 280 MET B N 1
ATOM 4797 C CA . MET B 1 280 ? -9.117 22.594 -16.078 1 96.12 280 MET B CA 1
ATOM 4798 C C . MET B 1 280 ? -8.062 22.078 -15.102 1 96.12 280 MET B C 1
ATOM 4800 O O . MET B 1 280 ? -7.117 21.391 -15.508 1 96.12 280 MET B O 1
ATOM 4804 N N . MET B 1 281 ? -8.258 22.391 -13.859 1 96.12 281 MET B N 1
ATOM 4805 C CA . MET B 1 281 ? -7.32 21.953 -12.82 1 96.12 281 MET B CA 1
ATOM 4806 C C . MET B 1 281 ? -7.312 20.438 -12.688 1 96.12 281 MET B C 1
ATOM 4808 O O . MET B 1 281 ? -6.262 19.828 -12.453 1 96.12 281 MET B O 1
ATOM 4812 N N . GLU B 1 282 ? -8.453 19.766 -12.82 1 94.12 282 GLU B N 1
ATOM 4813 C CA . GLU B 1 282 ? -8.57 18.328 -12.68 1 94.12 282 GLU B CA 1
ATOM 4814 C C . GLU B 1 282 ? -7.73 17.594 -13.719 1 94.12 282 GLU B C 1
ATOM 4816 O O . GLU B 1 282 ? -7.227 16.5 -13.461 1 94.12 282 GLU B O 1
ATOM 4821 N N . GLU B 1 283 ? -7.488 18.234 -14.805 1 91.75 283 GLU B N 1
ATOM 4822 C CA . GLU B 1 283 ? -6.699 17.609 -15.867 1 91.75 283 GLU B CA 1
ATOM 4823 C C . GLU B 1 283 ? -5.219 17.562 -15.5 1 91.75 283 GLU B C 1
ATOM 4825 O O . GLU B 1 283 ? -4.488 16.688 -15.977 1 91.75 283 GLU B O 1
ATOM 4830 N N . LEU B 1 284 ? -4.809 18.422 -14.656 1 89.12 284 LEU B N 1
ATOM 4831 C CA . LEU B 1 284 ? -3.408 18.469 -14.242 1 89.12 284 LEU B CA 1
ATOM 4832 C C . LEU B 1 284 ? -3.025 17.219 -13.477 1 89.12 284 LEU B C 1
ATOM 4834 O O . LEU B 1 284 ? -1.868 16.781 -13.508 1 89.12 284 LEU B O 1
ATOM 4838 N N . GLY B 1 285 ? -3.969 16.641 -12.859 1 84.5 285 GLY B N 1
ATOM 4839 C CA . GLY B 1 285 ? -3.738 15.453 -12.047 1 84.5 285 GLY B CA 1
ATOM 4840 C C . GLY B 1 285 ? -3.289 14.25 -12.859 1 84.5 285 GLY B C 1
ATOM 4841 O O . GLY B 1 285 ? -2.713 13.305 -12.32 1 84.5 28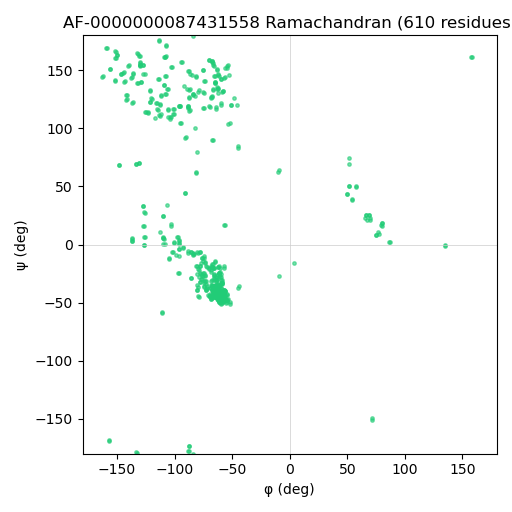5 GLY B O 1
ATOM 4842 N N . LYS B 1 286 ? -3.471 14.359 -14.133 1 76.81 286 LYS B N 1
ATOM 4843 C CA . LYS B 1 286 ? -3.094 13.266 -15.023 1 76.81 286 LYS B CA 1
ATOM 4844 C C . LYS B 1 286 ? -1.581 13.203 -15.211 1 76.81 286 LYS B C 1
ATOM 4846 O O . LYS B 1 286 ? -1.047 12.195 -15.68 1 76.81 286 LYS B O 1
ATOM 4851 N N . ARG B 1 287 ? -0.896 14.273 -14.812 1 73.19 287 ARG B N 1
ATOM 4852 C CA . ARG B 1 287 ? 0.556 14.32 -14.953 1 73.19 287 ARG B CA 1
ATOM 4853 C C . ARG B 1 287 ? 1.236 13.477 -13.883 1 73.19 287 ARG B C 1
ATOM 4855 O O . ARG B 1 287 ? 2.332 12.953 -14.102 1 73.19 287 ARG B O 1
ATOM 4862 N N . HIS B 1 288 ? 0.656 13.25 -12.719 1 71.31 288 HIS B N 1
ATOM 4863 C CA . HIS B 1 288 ? 1.135 12.438 -11.609 1 71.31 288 HIS B CA 1
ATOM 4864 C C . HIS B 1 288 ? 2.559 12.82 -11.219 1 71.31 288 HIS B C 1
ATOM 4866 O O . HIS B 1 288 ? 3.482 12.016 -11.367 1 71.31 288 HIS B O 1
ATOM 4872 N N . GLN B 1 289 ? 2.715 14.062 -10.633 1 72.88 289 GLN B N 1
ATOM 4873 C CA . GLN B 1 289 ? 4.004 14.578 -10.18 1 72.88 289 GLN B CA 1
ATOM 4874 C C . GLN B 1 289 ? 4.055 14.68 -8.656 1 72.88 289 GLN B C 1
ATOM 4876 O O . GLN B 1 289 ? 3.361 15.508 -8.062 1 72.88 289 GLN B O 1
ATOM 4881 N N . ARG B 1 290 ? 4.926 13.797 -8.109 1 71.88 290 ARG B N 1
ATOM 4882 C CA . ARG B 1 290 ? 5.121 13.844 -6.664 1 71.88 290 ARG B CA 1
ATOM 4883 C C . ARG B 1 290 ? 6.285 14.758 -6.297 1 71.88 290 ARG B C 1
ATOM 4885 O O . ARG B 1 290 ? 7.309 14.781 -6.988 1 71.88 290 ARG B O 1
ATOM 4892 N N . LEU B 1 291 ? 6.035 15.531 -5.281 1 63.78 291 LEU B N 1
ATOM 4893 C CA . LEU B 1 291 ? 7.078 16.453 -4.852 1 63.78 291 LEU B CA 1
ATOM 4894 C C . LEU B 1 291 ? 7.676 16.016 -3.518 1 63.78 291 LEU B C 1
ATOM 4896 O O . LEU B 1 291 ? 8.586 16.672 -2.994 1 63.78 291 LEU B O 1
ATOM 4900 N N . CYS B 1 292 ? 7.188 14.773 -3.012 1 58.03 292 CYS B N 1
ATOM 4901 C CA . CYS B 1 292 ? 7.641 14.438 -1.667 1 58.03 292 CYS B CA 1
ATOM 4902 C C . CYS B 1 292 ? 9.156 14.523 -1.562 1 58.03 292 CYS B C 1
ATOM 4904 O O . CYS B 1 292 ? 9.859 14.383 -2.564 1 58.03 292 CYS B O 1
ATOM 4906 N N . PHE B 1 293 ? 9.594 14.945 -0.375 1 57.66 293 PHE B N 1
ATOM 4907 C CA . PHE B 1 293 ? 11 15.148 -0.03 1 57.66 293 PHE B CA 1
ATOM 4908 C C . PHE B 1 293 ? 11.812 13.883 -0.315 1 57.66 293 PHE B C 1
ATOM 4910 O O . PHE B 1 293 ? 11.242 12.82 -0.583 1 57.66 293 PHE B O 1
ATOM 4917 N N . ASP B 1 294 ? 12.992 14 -0.543 1 59.62 294 ASP B N 1
ATOM 4918 C CA . ASP B 1 294 ? 14.039 13.023 -0.849 1 59.62 294 ASP B CA 1
ATOM 4919 C C . ASP B 1 294 ? 14.141 11.969 0.253 1 59.62 294 ASP B C 1
ATOM 4921 O O . ASP B 1 294 ? 15.133 11.234 0.323 1 59.62 294 ASP B O 1
ATOM 4925 N N . ALA B 1 295 ? 12.953 11.984 1.085 1 66.12 295 ALA B N 1
ATOM 4926 C CA . ALA B 1 295 ? 13.133 10.992 2.137 1 66.12 295 ALA B CA 1
ATOM 4927 C C . ALA B 1 295 ? 12.789 9.586 1.632 1 66.12 295 ALA B C 1
ATOM 4929 O O . ALA B 1 295 ? 11.734 9.375 1.041 1 66.12 295 ALA B O 1
ATOM 4930 N N . PHE B 1 296 ? 13.672 8.672 1.816 1 69.25 296 PHE B N 1
ATOM 4931 C CA . PHE B 1 296 ? 13.531 7.238 1.599 1 69.25 296 PHE B CA 1
ATOM 4932 C C . PHE B 1 296 ? 13.055 6.953 0.18 1 69.25 296 PHE B C 1
ATOM 4934 O O . PHE B 1 296 ? 12.164 6.125 -0.025 1 69.25 296 PHE B O 1
ATOM 4941 N N . THR B 1 297 ? 13.57 7.695 -0.76 1 67.88 297 THR B N 1
ATOM 4942 C CA . THR B 1 297 ? 13.133 7.605 -2.15 1 67.88 297 THR B CA 1
ATOM 4943 C C . THR B 1 297 ? 13.531 6.258 -2.754 1 67.88 297 THR B C 1
ATOM 4945 O O . THR B 1 297 ? 12.984 5.848 -3.777 1 67.88 297 THR B O 1
ATOM 4948 N N . ASP B 1 298 ? 14.453 5.625 -2.068 1 72.94 298 ASP B N 1
ATOM 4949 C CA . ASP B 1 298 ? 14.883 4.328 -2.58 1 72.94 298 ASP B CA 1
ATOM 4950 C C . ASP B 1 298 ? 13.93 3.223 -2.141 1 72.94 298 ASP B C 1
ATOM 4952 O O . ASP B 1 298 ? 14.023 2.09 -2.619 1 72.94 298 ASP B O 1
ATOM 4956 N N . VAL B 1 299 ? 13.023 3.574 -1.271 1 70.88 299 VAL B N 1
ATOM 4957 C CA . VAL B 1 299 ? 11.977 2.648 -0.859 1 70.88 299 VAL B CA 1
ATOM 4958 C C . VAL B 1 299 ? 10.68 2.98 -1.589 1 70.88 299 VAL B C 1
ATOM 4960 O O . VAL B 1 299 ? 10.078 4.035 -1.36 1 70.88 299 VAL B O 1
ATOM 4963 N N . PRO B 1 300 ? 10.297 2.092 -2.436 1 71.31 300 PRO B N 1
ATOM 4964 C CA . PRO B 1 300 ? 9.125 2.434 -3.246 1 71.31 300 PRO B CA 1
ATOM 4965 C C . PRO B 1 300 ? 7.809 2.199 -2.51 1 71.31 300 PRO B C 1
ATOM 4967 O O . PRO B 1 300 ? 6.969 1.422 -2.971 1 71.31 300 PRO B O 1
ATOM 4970 N N . LEU B 1 301 ? 7.613 2.873 -1.458 1 66 301 LEU B N 1
ATOM 4971 C CA . LEU B 1 301 ? 6.441 2.74 -0.601 1 66 301 LEU B CA 1
ATOM 4972 C C . LEU B 1 301 ? 5.16 3.018 -1.383 1 66 301 LEU B C 1
ATOM 4974 O O . LEU B 1 301 ? 4.113 2.436 -1.093 1 66 301 LEU B O 1
ATOM 4978 N N . LEU B 1 302 ? 5.363 3.914 -2.281 1 60.16 302 LEU B N 1
ATOM 4979 C CA . LEU B 1 302 ? 4.172 4.375 -2.988 1 60.16 302 LEU B CA 1
ATOM 4980 C C . LEU B 1 302 ? 3.947 3.562 -4.262 1 60.16 302 LEU B C 1
ATOM 4982 O O . LEU B 1 302 ? 3.006 3.826 -5.012 1 60.16 302 LEU B O 1
ATOM 4986 N N . ALA B 1 303 ? 4.918 2.699 -4.418 1 54.06 303 ALA B N 1
ATOM 4987 C CA . ALA B 1 303 ? 4.707 1.824 -5.566 1 54.06 303 ALA B CA 1
ATOM 4988 C C . ALA B 1 303 ? 3.51 0.905 -5.348 1 54.06 303 ALA B C 1
ATOM 4990 O O . ALA B 1 303 ? 3.473 0.148 -4.375 1 54.06 303 ALA B O 1
ATOM 4991 N N . CYS B 1 304 ? 2.314 1.515 -5.816 1 54.25 304 CYS B N 1
ATOM 4992 C CA . CYS B 1 304 ? 1.15 0.639 -5.895 1 54.25 304 CYS B CA 1
ATOM 4993 C C . CYS B 1 304 ? 1.307 -0.377 -7.02 1 54.25 304 CYS B C 1
ATOM 4995 O O . CYS B 1 304 ? 2.203 -0.251 -7.855 1 54.25 304 CYS B O 1
ATOM 4997 N N . LEU B 1 305 ? 0.529 -1.48 -6.898 1 53.41 305 LEU B N 1
ATOM 4998 C CA . LEU B 1 305 ? 0.487 -2.275 -8.117 1 53.41 305 LEU B CA 1
ATOM 4999 C C . LEU B 1 305 ? 0.286 -1.382 -9.344 1 53.41 305 LEU B C 1
ATOM 5001 O O . LEU B 1 305 ? -0.431 -0.381 -9.273 1 53.41 305 LEU B O 1
ATOM 5005 N N . ASP B 1 306 ? 1.379 -0.752 -9.922 1 45.22 306 ASP B N 1
ATOM 5006 C CA . ASP B 1 306 ? 1.463 0.204 -11.023 1 45.22 306 ASP B CA 1
ATOM 5007 C C . ASP B 1 306 ? 0.118 0.347 -11.734 1 45.22 306 ASP B C 1
ATOM 5009 O O . ASP B 1 306 ? -0.338 -0.581 -12.406 1 45.22 306 ASP B O 1
ATOM 5013 N N . LEU B 1 307 ? -0.914 0.853 -11.039 1 40.16 307 LEU B N 1
ATOM 5014 C CA . LEU B 1 307 ? -2.068 1.21 -11.852 1 40.16 307 LEU B CA 1
ATOM 5015 C C . LEU B 1 307 ? -1.776 2.447 -12.695 1 40.16 307 LEU B C 1
ATOM 5017 O O . LEU B 1 307 ? -1.096 3.369 -12.234 1 40.16 307 LEU B O 1
#

pLDDT: mean 92.27, std 11.28, range [39.78, 98.94]

Organism: Giardia muris (NCBI:txid5742)

Nearest PDB structures (foldseek):
  3krb-assembly1_A  TM=9.321E-01  e=2.574E-34  Giardia lamblia ATCC 50803
  3uzz-assembly1_A  TM=8.942E-01  e=1.061E-27  Homo sapiens
  3cv6-assembly2_B  TM=8.981E-01  e=5.007E-27  Mus musculus
  2ipj-assembly1_A  TM=8.716E-01  e=1.885E-27  Homo sapiens
  1dla-assembly3_C  TM=8.935E-01  e=1.487E-25  Sus scrofa

Foldseek 3Di:
DLAADFEEAECQPPDDLVLVVLLLQLPHQEYEEEVLSVCLLVVLVSLVVLQVDCVSVDHPVSHAYEYEDQQQQLPLVSSVVSLVVSCVSNVHQAHAEYEHEDQFHFHHDDDNCSQDADPVRATHGDDAHSLSSLVSVVVCCVVVNYVFYAYEPDAPVRLVVCVVRHPGRHQEYEYADWLQAHVLVRCVSCLVVNHAYEHECQLPDCAPVNPDDRQQPDPLLVVQCVVVVHRSSLLGLQLVLQSCLVSVRHHYHDHDSDSVVSSSSVVSSPHHGDPVSNVSSNVSNVNNDDRDDPHNVVDPSVPDVVD/DLAADFEEAECQPPDDLVLVLLLLQLPHQEYEEEVLSVCLLVVLVSLVCLQPDCVSVDHPVSHAYEYEDQQQQLPLVSSVVSLVVSCVSNVHQAHAEYEHEDQFHFHHDDDNCSQDADPVRATHGDDQHSLSSLVSVVVCCVVVNYVFYAYEPDAPVRLVVCVVRHPGRHQEYEYADWLQAHVLVRCVSCLVVNHAYEHECQLPDDAPPNDDDRQQPDPLLVVQCVVVVHRSSLLGLQLVLQSCLVSVRHHYHDHDSDSVVSSSSVVSSPHHGDPVSNVSSNVSNVNNDDRDPPHNVVDPNVPDVVD

Secondary structure (DSSP, 8-state):
--S--SB-EE-TT---HHHHHHHHHHT--EEE--GGGT-HHHHHHHHHHHHH-GGG---GGGSEEEEEE-GGG-SHHHHHHHHHHHHHHHT-S-EEEEEESSSS-B----TT-SS---TTSPPPB----HHHHHHHHHHHHHTTSEEEEEEES--HHHHHHHHHH-SS--SEEEEE-BTTB--HHHHHHHHHTT-EEEEESTT----SSTTPPPGGG-HHHHHHHHHH---HHHHHHHHHHHHHGGGS-EEE----SSHHHHHHHHHGGG----HHHHHHHHHHGGG------STTTTS-TT--S--/--S--SB-EE-TT---HHHHHHHHHHT--EEE--GGGT-HHHHHHHHHHHHH-GGG---GGGSEEEEEE-GGG-SHHHHHHHHHHHHHHHT-S-EEEEEESSSS-B----TT-SS---TTSPPPB----HHHHHHHHHHHHHTTSEEEEEEES--HHHHHHHHHH-SS--SEEEEE-BTTB--HHHHHHHHHTT-EEEEESTT----SSTTPPPGGG-HHHHHHHHHH---HHHHHHHHHHHHHGGGS-EEE----SSHHHHHHHHHGGG----HHHHHHHHHHGGG------STTTTS-TT--S--

InterPro domains:
  IPR018170 Aldo/keto reductase, conserved site [PS00798] (27-44)
  IPR020471 Aldo-keto reductase [PIRSF000097] (5-291)
  IPR020471 Aldo-keto reductase [PR00069] (23-47)
  IPR020471 Aldo-keto reductase [PR00069] (85-103)
  IPR020471 Aldo-keto reductase [PR00069] (137-154)
  IPR020471 Aldo-keto reductase [PR00069] (171-200)
  IPR020471 Aldo-keto reductase [PR00069] (215-239)
  IPR020471 Aldo-keto reductase [PTHR11732] (5-284)
  IPR023210 NADP-dependent oxidoreductase domain [PF00248] (18-284)
  IPR036812 NAD(P)-dependent oxidoreductase domain superfamily [G3DSA:3.20.20.100] (3-298)
  IPR036812 NAD(P)-dependent oxidoreductase domain superfamily [SSF51430] (5-293)

Solvent-accessible surface area (backbone atoms only — not comparable to full-atom values): 32500 Å² total; per-residue (Å²): 127,94,65,74,54,48,52,26,40,33,44,76,80,56,85,52,47,61,45,55,53,50,39,44,68,74,62,52,42,19,39,42,52,34,59,86,54,72,36,43,50,52,46,10,55,38,46,54,53,40,52,71,32,74,89,58,73,46,50,72,85,65,43,40,36,33,36,35,46,54,32,50,30,51,50,68,70,44,38,52,50,48,54,53,48,46,29,57,33,34,66,42,79,52,37,45,30,40,22,38,53,44,75,54,38,29,43,68,85,50,93,87,49,86,75,52,60,42,98,85,69,40,73,43,68,32,64,51,30,61,68,58,39,48,54,53,52,50,50,36,39,76,68,52,45,19,73,37,44,28,38,12,64,64,37,46,44,54,46,56,42,47,64,23,66,47,87,67,71,50,48,31,43,37,36,72,25,22,59,32,21,51,33,58,67,58,51,51,53,32,48,77,67,66,21,26,35,33,20,37,51,34,70,53,54,76,23,67,59,80,76,49,70,50,58,67,69,32,67,69,45,44,50,44,16,66,76,71,71,40,53,43,70,51,48,44,48,9,48,51,29,56,73,42,50,86,71,77,40,48,26,35,28,53,66,63,83,42,66,71,54,42,48,52,56,58,60,32,74,75,36,64,56,53,70,71,55,46,54,57,48,59,56,42,35,74,70,36,54,79,57,61,67,80,66,62,70,88,51,56,56,52,46,27,60,51,89,126,94,65,75,53,48,51,25,44,32,44,76,78,56,84,53,46,60,44,56,53,51,39,43,69,74,60,54,42,20,39,43,51,33,60,88,54,72,36,42,48,53,47,11,55,40,47,54,50,41,52,72,32,73,89,56,72,46,48,71,86,66,43,40,35,33,35,36,44,54,30,50,29,51,51,69,69,44,38,52,50,47,56,51,46,46,28,58,33,34,67,43,80,52,37,46,31,39,22,37,52,43,74,54,38,29,42,68,85,50,93,87,51,86,75,53,59,42,97,84,69,39,72,43,68,32,63,51,31,62,68,58,39,50,52,52,53,51,49,35,40,77,68,51,46,19,73,39,42,28,36,13,64,64,39,46,43,55,47,56,44,45,64,23,66,46,88,68,71,49,49,31,42,36,36,72,28,23,58,33,22,51,32,60,68,58,52,50,54,32,48,76,68,67,20,27,36,34,21,34,52,34,71,55,51,79,26,72,56,85,78,52,70,51,60,69,69,32,67,68,43,43,51,46,17,67,75,70,72,39,53,44,68,52,48,44,48,9,47,52,27,56,75,41,52,85,70,78,40,50,25,34,26,53,66,63,80,43,67,72,54,42,49,52,56,57,58,32,74,76,37,64,56,53,70,71,55,44,54,57,48,60,58,43,34,75,69,34,53,81,49,71,66,81,67,61,68,87,51,57,56,51,45,26,58,50,90